Protein AF-A0A8T7LUJ8-F1 (afdb_monomer)

Sequence (653 aa):
MNQTYNPLNPLIIQSDKSVLLEVNNPQYEDARNELSRFAELEKSPEYIHTYRITPLSLWNAAAAGMGADLIVEALARYSKFPLPGNIIVDIKDYISRYGRIKLEVDNGRMVLRSTDKLLITEVERSKSVSEYVWKRLDEHTIEIDPARRGFVKQALVAFGYPAEDLAGYVDGERLDVALRNITLSGKTFGLRDYQMDAAGSFYAGGSSSGGSGVIVLPCGAGKTVVGMGVMDLVQAQTLILTTNTIAVRQWITEILDKTTLTADQVGEYTGDKKEIKPVTVTTYQMITYRPMTVNRETGEVGAFPHLQLFTAYDWGLIIYDEVHLLPAPVFRITAEIQARRRLGLTATLVREDNHETDVFSLIGPKKYDMPWKELEENGWIATAECYEIRTDLPQEERMEYVLEEDNRVKYRISAISSRKYALVNAILRKHTEDHVLVIGQYLEQLGRIAAMIGAPLITGKTPNVERAKLYSQFKSGEIKVLVVSRVANFAIDLPDANVAIQVSGLFGSRQEEAQRLGRILRPKSNGLPAYFYSIVTRDTRDQDFAANRQLFLTEQGYRYTIIDSKEFLEQILGVYGEEFTVKDLETHLLPPPPVEPAYLEALHHPPTPDLDEDSPTEEESEFQELETRVEQQAKSNGQKKEERKRNHLRIIK

Foldseek 3Di:
DAPDFDPLFFWAQDPQQKIKGFCPRPCRVVLCVLCVQAWAFPFDFDTITIIGGDLQSLLSSVLVVHALVNNVVSCSVRHRHDHDPNVSVVSNVSSVLEAQWAFAQDPNFTKTFGPDLVVVVCQCPDPQRVVQFPAAPDSGMTTGDQLCQLSNQLSCVVVSRGYNYHHAFDLFAFAAKDWDCAWPVGHGDDDDPQLLQQLCLQCVVVDSSHQFAEAADAQLLPLLVSVSSNCNSSRFQEEEEDADQLVQVVSQVCRNGTMPDDPQQEEEPEPVGRDDHSHYYYYLCLQVDFDPDQPPVPRDGDDRLVLVLQLLHGTQEYEYEQLLPDDLVSLSSCLSSGGHRAYYYHNDLDHPVRVSSSSCSRRHYHRYHDAPVVCVVVVSAFAEAEEEAEEAAPPVLVVVLVPDDDQVVNLVSFLLGPLLLLVVQLVCLVAVPWQEEEEEADPVSLVVSCVQQVAEEDDPPQDPVNVVVNLVCSLVVVDSYYYYHPVLLPNLCRHEGLEYEYSYDDPDDLVSVVSSVRSRHDADPVRHGRYYYYYAHPPTPRVVVVVVNVVSCSSSHHHYYYDYNQRSSCVSCVVPVDDDDVVCSVVSNDRHDDDDPPSVVVPPDDDDDDDDDDDDDPVVVVVVVVSVVSVVVSVVVVVVVVVVVVVVVVVVD

Mean predicted aligned error: 14.6 Å

Organism: NCBI:txid3003348

Nearest PDB structures (foldseek):
  8ebw-assembly1_A  TM=8.408E-01  e=7.135E-46  Homo sapiens
  8byq-assembly1_0  TM=7.988E-01  e=1.572E-45  Homo sapiens
  8ebt-assembly1_A  TM=8.532E-01  e=4.083E-40  Homo sapiens
  7enc-assembly1_6  TM=8.449E-01  e=7.516E-41  Homo sapiens
  5oqm-assembly1_7  TM=8.078E-01  e=8.303E-26  Saccharomyces cerevisiae S288C

Solvent-accessible surface area (backbone atoms only — not comparable to full-atom values): 35357 Å² total; per-residue (Å²): 130,88,60,65,74,34,88,79,34,34,27,45,65,46,86,87,37,40,33,40,35,34,55,88,32,95,50,25,67,65,50,47,60,59,43,62,53,39,29,43,81,77,37,41,33,90,54,49,31,34,30,34,56,44,70,64,34,34,41,43,19,39,76,72,72,46,52,47,66,58,53,51,48,52,51,60,69,32,26,23,51,59,75,45,68,65,54,58,52,48,46,44,54,50,37,66,32,45,62,48,31,32,31,33,64,58,95,89,38,38,30,45,36,26,92,46,43,65,58,44,54,51,46,57,67,30,81,74,38,34,84,47,47,75,46,78,78,54,72,36,33,34,34,37,47,69,67,44,50,36,58,48,38,39,31,25,47,76,72,64,42,35,54,35,70,67,56,55,64,50,68,43,42,76,34,94,46,42,74,37,63,50,26,75,88,72,43,83,43,76,79,52,72,71,41,47,50,42,26,45,49,36,37,44,90,75,38,69,85,23,38,43,16,25,39,36,40,38,60,74,69,42,60,70,58,29,53,50,49,35,42,42,73,65,32,28,16,31,40,36,36,22,83,38,75,56,53,29,54,50,53,52,50,51,45,50,34,38,28,71,50,50,78,85,40,48,21,50,34,54,97,92,38,85,38,87,35,57,32,24,28,26,28,53,64,57,45,68,40,57,65,89,60,56,41,88,86,76,72,45,70,49,68,42,64,51,41,56,56,60,51,73,52,57,47,16,33,36,37,34,47,52,47,57,74,59,52,72,70,57,53,59,58,59,42,52,45,67,70,39,25,22,42,30,34,21,61,49,72,77,38,100,82,71,60,44,66,58,51,38,42,60,36,25,41,82,54,34,77,52,63,58,64,62,37,36,76,70,66,68,42,59,54,53,45,37,37,38,38,36,36,74,63,54,73,70,62,42,51,57,40,65,74,48,81,54,67,69,57,32,27,48,52,43,41,62,38,72,67,53,58,37,52,53,52,53,52,46,68,77,41,74,92,41,36,36,38,38,35,29,62,52,66,68,57,49,51,52,50,20,63,59,54,70,35,56,73,48,45,84,82,52,51,69,70,59,51,54,49,53,42,49,35,39,59,73,55,78,37,44,48,44,31,36,31,66,51,60,77,66,46,85,78,51,50,76,15,34,31,39,37,36,48,28,77,79,89,88,55,66,65,61,55,54,45,46,47,44,56,31,44,33,45,45,100,86,72,46,66,11,40,38,37,37,51,32,26,49,99,37,60,36,36,62,54,48,53,55,41,49,52,51,43,36,35,63,47,46,52,75,43,80,42,48,44,67,60,54,47,50,61,52,44,70,72,66,79,57,100,69,50,77,64,41,50,72,66,65,67,66,81,50,69,92,62,72,76,81,63,70,73,71,72,81,68,83,86,84,83,88,84,88,83,90,79,90,71,80,63,71,66,58,51,58,58,50,52,55,55,51,53,53,51,52,52,51,53,51,50,54,52,52,50,50,53,50,53,51,57,59,73,76,104

InterPro domains:
  IPR001650 Helicase, C-terminal domain-like [PS51194] (408-574)
  IPR001650 Helicase, C-terminal domain-like [SM00490] (437-524)
  IPR006935 Helicase/UvrB, N-terminal [PF04851] (190-350)
  IPR014001 Helicase superfamily 1/2, ATP-binding domain [PS51192] (204-367)
  IPR014001 Helicase superfamily 1/2, ATP-binding domain [SM00487] (187-376)
  IPR027417 P-loop containing nucleoside triphosphate hydrolase [G3DSA:3.40.50.300] (181-375)
  IPR027417 P-loop containing nucleoside triphosphate hydrolase [G3DSA:3.40.50.300] (376-588)
  IPR027417 P-loop containing nucleoside triphosphate hydrolase [SSF52540] (140-366)
  IPR027417 P-loop containing nucleoside triphosphate hydrolase [SSF52540] (314-538)
  IPR032438 ERCC3/RAD25/XPB helicase, C-terminal domain [PF16203] (375-571)
  IPR032438 ERCC3/RAD25/XPB helicase, C-terminal domain [cd18789] (386-536)
  IPR032830 Helicase XPB/Ssl2, N-terminal domain [PF13625] (11-137)
  IPR050615 ATP-dependent DNA Helicase [PTHR11274] (9-642)

Structure (mmCIF, N/CA/C/O backbone):
data_AF-A0A8T7LUJ8-F1
#
_entry.id   AF-A0A8T7LUJ8-F1
#
loop_
_atom_site.group_PDB
_atom_site.id
_atom_site.type_symbol
_atom_site.label_atom_id
_atom_site.label_alt_id
_atom_site.label_comp_id
_atom_site.label_asym_id
_atom_site.label_entity_id
_atom_site.label_seq_id
_atom_site.pdbx_PDB_ins_code
_atom_site.Cartn_x
_atom_site.Cartn_y
_atom_site.Cartn_z
_atom_site.occupancy
_atom_site.B_iso_or_equiv
_atom_site.auth_seq_id
_atom_site.auth_comp_id
_atom_site.auth_asym_id
_atom_site.auth_atom_id
_atom_site.pdbx_PDB_model_num
ATOM 1 N N . MET A 1 1 ? 1.905 22.920 -35.618 1.00 45.72 1 MET A N 1
ATOM 2 C CA . MET A 1 1 ? 0.552 23.482 -35.428 1.00 45.72 1 MET A CA 1
ATOM 3 C C . MET A 1 1 ? 0.485 23.976 -33.998 1.00 45.72 1 MET A C 1
ATOM 5 O O . MET A 1 1 ? 0.688 23.169 -33.104 1.00 45.72 1 MET A O 1
ATOM 9 N N . ASN A 1 2 ? 0.325 25.284 -33.786 1.00 48.41 2 ASN A N 1
ATOM 10 C CA . ASN A 1 2 ? 0.178 25.848 -32.443 1.00 48.41 2 ASN A CA 1
ATOM 11 C C . ASN A 1 2 ? -1.115 25.290 -31.843 1.00 48.41 2 ASN A C 1
ATOM 13 O O . ASN A 1 2 ? -2.191 25.728 -32.240 1.00 48.41 2 ASN A O 1
ATOM 17 N N . GLN A 1 3 ? -1.022 24.305 -30.945 1.00 58.09 3 GLN A N 1
ATOM 18 C CA . GLN A 1 3 ? -2.162 23.902 -30.125 1.00 58.09 3 GLN A CA 1
ATOM 19 C C . GLN A 1 3 ? -2.510 25.085 -29.223 1.00 58.09 3 GLN A C 1
ATOM 21 O O . GLN A 1 3 ? -1.876 25.331 -28.203 1.00 58.09 3 GLN A O 1
ATOM 26 N N . THR A 1 4 ? -3.471 25.882 -29.671 1.00 75.50 4 THR A N 1
ATOM 27 C CA . THR A 1 4 ? -4.149 26.894 -28.871 1.00 75.50 4 THR A CA 1
ATOM 28 C C . THR A 1 4 ? -4.851 26.227 -27.694 1.00 75.50 4 THR A C 1
ATOM 30 O O . THR A 1 4 ? -5.312 25.094 -27.815 1.00 75.50 4 THR A O 1
ATOM 33 N N . TYR A 1 5 ? -4.929 26.947 -26.575 1.00 89.69 5 TYR A N 1
ATOM 34 C CA . TYR A 1 5 ? -5.674 26.562 -25.376 1.00 89.69 5 TYR A CA 1
ATOM 35 C C . TYR A 1 5 ? -6.999 25.849 -25.706 1.00 89.69 5 TYR A C 1
ATOM 37 O O . TYR A 1 5 ? -7.810 26.391 -26.461 1.00 89.69 5 TYR A O 1
ATOM 45 N N . ASN A 1 6 ? -7.215 24.658 -25.137 1.00 92.38 6 ASN A N 1
ATOM 46 C CA . ASN A 1 6 ? -8.442 23.879 -25.303 1.00 92.38 6 ASN A CA 1
ATOM 47 C C . ASN A 1 6 ? -9.124 23.657 -23.940 1.00 92.38 6 ASN A C 1
ATOM 49 O O . ASN A 1 6 ? -8.714 22.768 -23.197 1.00 92.38 6 ASN A O 1
ATOM 53 N N . PRO A 1 7 ? -10.183 24.412 -23.603 1.00 91.88 7 PRO A N 1
ATOM 54 C CA . PRO A 1 7 ? -10.843 24.307 -22.303 1.00 91.88 7 PRO A CA 1
ATOM 55 C C . PRO A 1 7 ? -11.551 22.966 -22.064 1.00 91.88 7 PRO A C 1
ATOM 57 O O . PRO A 1 7 ? -11.829 22.656 -20.909 1.00 91.88 7 PRO A O 1
ATOM 60 N N . LEU A 1 8 ? -11.848 22.193 -23.118 1.00 94.00 8 LEU A N 1
ATOM 61 C CA . LEU A 1 8 ? -12.505 20.885 -23.002 1.00 94.00 8 LEU A CA 1
ATOM 62 C C . LEU A 1 8 ? -11.553 19.795 -22.505 1.00 94.00 8 LEU A C 1
ATOM 64 O O . LEU A 1 8 ? -12.001 18.807 -21.938 1.00 94.00 8 LEU A O 1
ATOM 68 N N . ASN A 1 9 ? -10.252 19.995 -22.687 1.00 96.12 9 ASN A N 1
ATOM 69 C CA . ASN A 1 9 ? -9.235 19.025 -22.328 1.00 96.12 9 ASN A CA 1
ATOM 70 C C . ASN A 1 9 ? -8.951 19.035 -20.812 1.00 96.12 9 ASN A C 1
ATOM 72 O O . ASN A 1 9 ? -8.925 20.113 -20.213 1.00 96.12 9 ASN A O 1
ATOM 76 N N . PRO A 1 10 ? -8.702 17.870 -20.186 1.00 97.06 10 PRO A N 1
ATOM 77 C CA . PRO A 1 10 ? -8.631 17.762 -18.729 1.00 97.06 10 PRO A CA 1
ATOM 78 C C . PRO A 1 10 ? -7.233 17.972 -18.125 1.00 97.06 10 PRO A C 1
ATOM 80 O O . PRO A 1 10 ? -7.135 18.095 -16.905 1.00 97.06 10 PRO A O 1
ATOM 83 N N . LEU A 1 11 ? -6.154 17.977 -18.924 1.00 97.44 11 LEU A N 1
ATOM 84 C CA . LEU A 1 11 ? -4.779 17.990 -18.404 1.00 97.44 11 LEU A CA 1
ATOM 85 C C . LEU A 1 11 ? -4.116 19.363 -18.429 1.00 97.44 11 LEU A C 1
ATOM 87 O O . LEU A 1 11 ? -4.206 20.100 -19.407 1.00 97.44 11 LEU A O 1
ATOM 91 N N . ILE A 1 12 ? -3.324 19.661 -17.405 1.00 97.31 12 ILE A N 1
ATOM 92 C CA . ILE A 1 12 ? -2.382 20.782 -17.387 1.00 97.31 12 ILE A CA 1
ATOM 93 C C . ILE A 1 12 ? -0.989 20.212 -17.123 1.00 97.31 12 ILE A C 1
ATOM 95 O O . ILE A 1 12 ? -0.706 19.751 -16.020 1.00 97.31 12 ILE A O 1
ATOM 99 N N . ILE A 1 13 ? -0.121 20.235 -18.138 1.00 96.81 13 ILE A N 1
ATOM 100 C CA . ILE A 1 13 ? 1.258 19.744 -18.040 1.00 96.81 13 ILE A CA 1
ATOM 101 C C . ILE A 1 13 ? 2.176 20.910 -17.684 1.00 96.81 13 ILE A C 1
ATOM 103 O O . ILE A 1 13 ? 2.239 21.906 -18.408 1.00 96.81 13 ILE A O 1
ATOM 107 N N . GLN A 1 14 ? 2.912 20.774 -16.585 1.00 96.00 14 GLN A N 1
ATOM 108 C CA . GLN A 1 14 ? 3.828 21.793 -16.086 1.00 96.00 14 GLN A CA 1
ATOM 109 C C . GLN A 1 14 ? 5.282 21.476 -16.468 1.00 96.00 14 GLN A C 1
ATOM 111 O O . GLN A 1 14 ? 5.674 20.325 -16.665 1.00 96.00 14 GLN A O 1
ATOM 116 N N . SER A 1 15 ? 6.116 22.516 -16.566 1.00 94.06 15 SER A N 1
ATOM 117 C CA . SER A 1 15 ? 7.525 22.382 -16.971 1.00 94.06 15 SER A CA 1
ATOM 118 C C . SER A 1 15 ? 8.388 21.596 -15.975 1.00 94.06 15 SER A C 1
ATOM 120 O O . SER A 1 15 ? 9.488 21.184 -16.332 1.00 94.06 15 SER A O 1
ATOM 122 N N . ASP A 1 16 ? 7.908 21.384 -14.748 1.00 92.88 16 ASP A N 1
ATOM 123 C CA . ASP A 1 16 ? 8.557 20.609 -13.683 1.00 92.88 16 ASP A CA 1
ATOM 124 C C . ASP A 1 16 ? 8.135 19.121 -13.670 1.00 92.88 16 ASP A C 1
ATOM 126 O O . ASP A 1 16 ? 8.397 18.411 -12.696 1.00 92.88 16 ASP A O 1
ATOM 130 N N . LYS A 1 17 ? 7.483 18.646 -14.744 1.00 94.50 17 LYS A N 1
ATOM 131 C CA . LYS A 1 17 ? 6.986 17.268 -14.932 1.00 94.50 17 LYS A CA 1
ATOM 132 C C . LYS A 1 17 ? 5.761 16.901 -14.093 1.00 94.50 17 LYS A C 1
ATOM 134 O O . LYS A 1 17 ? 5.349 15.740 -14.132 1.00 94.50 17 LYS A O 1
ATOM 139 N N . SER A 1 18 ? 5.171 17.847 -13.362 1.00 95.56 18 SER A N 1
ATOM 140 C CA . SER A 1 18 ? 3.854 17.632 -12.761 1.00 95.56 18 SER A CA 1
ATOM 141 C C . SER A 1 18 ? 2.746 17.756 -13.812 1.00 95.56 18 SER A C 1
ATOM 143 O O . SER A 1 18 ? 2.842 18.527 -14.773 1.00 95.56 18 SER A O 1
ATOM 145 N N . VAL A 1 19 ? 1.700 16.953 -13.649 1.00 96.94 19 VAL A N 1
ATOM 146 C CA . VAL A 1 19 ? 0.518 16.934 -14.510 1.00 96.94 19 VAL A CA 1
ATOM 147 C C . VAL A 1 19 ? -0.716 17.013 -13.624 1.00 96.94 19 VAL A C 1
ATOM 149 O O . VAL A 1 19 ? -0.918 16.163 -12.762 1.00 96.94 19 VAL A O 1
ATOM 152 N N . LEU A 1 20 ? -1.545 18.030 -13.835 1.00 96.69 20 LEU A N 1
ATOM 153 C CA . LEU A 1 20 ? -2.817 18.189 -13.136 1.00 96.69 20 LEU A CA 1
ATOM 154 C C . LEU A 1 20 ? -3.940 17.650 -14.019 1.00 96.69 20 LEU A C 1
ATOM 156 O O . LEU A 1 20 ? -4.011 18.008 -15.193 1.00 96.69 20 LEU A O 1
ATOM 160 N N . LEU A 1 21 ? -4.805 16.811 -13.459 1.00 95.56 21 LEU A N 1
ATOM 161 C CA . LEU A 1 21 ? -5.938 16.185 -14.133 1.00 95.56 21 LEU A CA 1
ATOM 162 C C . LEU A 1 21 ? -7.246 16.617 -13.458 1.00 95.56 21 LEU A C 1
ATOM 164 O O . LEU A 1 21 ? -7.464 16.323 -12.285 1.00 95.56 21 LEU A O 1
ATOM 168 N N . GLU A 1 22 ? -8.122 17.292 -14.200 1.00 95.00 22 GLU A N 1
ATOM 169 C CA . GLU A 1 22 ? -9.439 17.733 -13.721 1.00 95.00 22 GLU A CA 1
ATOM 170 C C . GLU A 1 22 ? -10.425 16.556 -13.617 1.00 95.00 22 GLU A C 1
ATOM 172 O O . GLU A 1 22 ? -10.767 15.940 -14.626 1.00 95.00 22 GLU A O 1
ATOM 177 N N . VAL A 1 23 ? -10.922 16.272 -12.407 1.00 86.38 23 VAL A N 1
ATOM 178 C CA . VAL A 1 23 ? -11.763 15.092 -12.116 1.00 86.38 23 VAL A CA 1
ATOM 179 C C . VAL A 1 23 ? -13.158 15.190 -12.731 1.00 86.38 23 VAL A C 1
ATOM 181 O O . VAL A 1 23 ? -13.679 14.223 -13.268 1.00 86.38 23 VAL A O 1
ATOM 184 N N . ASN A 1 24 ? -13.761 16.378 -12.709 1.00 87.44 24 ASN A N 1
ATOM 185 C CA . ASN A 1 24 ? -15.127 16.582 -13.206 1.00 87.44 24 ASN A CA 1
ATOM 186 C C . ASN A 1 24 ? -15.199 16.794 -14.730 1.00 87.44 24 ASN A C 1
ATOM 188 O O . ASN A 1 24 ? -16.237 17.202 -15.253 1.00 87.44 24 ASN A O 1
ATOM 192 N N . ASN A 1 25 ? -14.096 16.591 -15.450 1.00 94.00 25 ASN A N 1
ATOM 193 C CA . ASN A 1 25 ? -14.054 16.768 -16.894 1.00 94.00 25 ASN A CA 1
ATOM 194 C C . ASN A 1 25 ? -14.613 15.516 -17.610 1.00 94.00 25 ASN A C 1
ATOM 196 O O . ASN A 1 25 ? -14.258 14.405 -17.228 1.00 94.00 25 ASN A O 1
ATOM 200 N N . PRO A 1 26 ? -15.422 15.649 -18.682 1.00 92.69 26 PRO A N 1
ATOM 201 C CA . PRO A 1 26 ? -15.967 14.498 -19.412 1.00 92.69 26 PRO A CA 1
ATOM 202 C C . PRO A 1 26 ? -14.927 13.512 -19.966 1.00 92.69 26 PRO A C 1
ATOM 204 O O . PRO A 1 26 ? -15.257 12.356 -20.199 1.00 92.69 26 PRO A O 1
ATOM 207 N N . GLN A 1 27 ? -13.688 13.957 -20.197 1.00 92.62 27 GLN A N 1
ATOM 208 C CA . GLN A 1 27 ? -12.582 13.127 -20.688 1.00 92.62 27 GLN A CA 1
ATOM 209 C C . GLN A 1 27 ? -11.659 12.630 -19.563 1.00 92.62 27 GLN A C 1
ATOM 211 O O . GLN A 1 27 ? -10.556 12.161 -19.846 1.00 92.62 27 GLN A O 1
ATOM 216 N N . TYR A 1 28 ? -12.071 12.772 -18.297 1.00 89.12 28 TYR A N 1
ATOM 217 C CA . TYR A 1 28 ? -11.277 12.399 -17.127 1.00 89.12 28 TYR A CA 1
ATOM 218 C C . TYR A 1 28 ? -10.784 10.952 -17.195 1.00 89.12 28 TYR A C 1
ATOM 220 O O . TYR A 1 28 ? -9.576 10.734 -17.121 1.00 89.12 28 TYR A O 1
ATOM 228 N N . GLU A 1 29 ? -11.688 9.986 -17.386 1.00 80.62 29 GLU A N 1
ATOM 229 C CA . GLU A 1 29 ? -11.326 8.563 -17.359 1.00 80.62 29 GLU A CA 1
ATOM 230 C C . GLU A 1 29 ? -10.361 8.192 -18.484 1.00 80.62 29 GLU A C 1
ATOM 232 O O . GLU A 1 29 ? -9.349 7.533 -18.250 1.00 80.62 29 GLU A O 1
ATOM 237 N N . ASP A 1 30 ? -10.604 8.685 -19.699 1.00 86.31 30 ASP A N 1
ATOM 238 C CA . ASP A 1 30 ? -9.720 8.428 -20.836 1.00 86.31 30 ASP A CA 1
ATOM 239 C C . ASP A 1 30 ? -8.315 9.007 -20.602 1.00 86.31 30 ASP A C 1
ATOM 241 O O . ASP A 1 30 ? -7.305 8.330 -20.811 1.00 86.31 30 ASP A O 1
ATOM 245 N N . ALA A 1 31 ? -8.236 10.259 -20.134 1.00 91.69 31 ALA A N 1
ATOM 246 C CA . ALA A 1 31 ? -6.966 10.920 -19.851 1.00 91.69 31 ALA A CA 1
ATOM 247 C C . ALA A 1 31 ? -6.220 10.249 -18.690 1.00 91.69 31 ALA A C 1
ATOM 249 O O . ALA A 1 31 ? -4.998 10.092 -18.741 1.00 91.69 31 ALA A O 1
ATOM 250 N N . ARG A 1 32 ? -6.951 9.828 -17.653 1.00 85.19 32 ARG A N 1
ATOM 251 C CA . ARG A 1 32 ? -6.423 9.082 -16.513 1.00 85.19 32 ARG A CA 1
ATOM 252 C C . ARG A 1 32 ? -5.828 7.748 -16.949 1.00 85.19 32 ARG A C 1
ATOM 254 O O . ARG A 1 32 ? -4.697 7.439 -16.571 1.00 85.19 32 ARG A O 1
ATOM 261 N N . ASN A 1 33 ? -6.575 6.978 -17.737 1.00 78.94 33 ASN A N 1
ATOM 262 C CA . ASN A 1 33 ? -6.154 5.668 -18.218 1.00 78.94 33 ASN A CA 1
ATOM 263 C C . ASN A 1 33 ? -4.858 5.772 -19.020 1.00 78.94 33 ASN A C 1
ATOM 265 O O . ASN A 1 33 ? -3.939 4.990 -18.788 1.00 78.94 33 ASN A O 1
ATOM 269 N N . GLU A 1 34 ? -4.724 6.786 -19.878 1.00 87.31 34 GLU A N 1
ATOM 270 C CA . GLU A 1 34 ? -3.471 7.031 -20.595 1.00 87.31 34 GLU A CA 1
ATOM 271 C C . GLU A 1 34 ? -2.335 7.455 -19.652 1.00 87.31 34 GLU A C 1
ATOM 273 O O . GLU A 1 34 ? -1.261 6.854 -19.698 1.00 87.31 34 GLU A O 1
ATOM 278 N N . LEU A 1 35 ? -2.563 8.421 -18.751 1.00 88.19 35 LEU A N 1
ATOM 279 C CA . LEU A 1 35 ? -1.541 8.883 -17.799 1.00 88.19 35 LEU A CA 1
ATOM 280 C C . LEU A 1 35 ? -1.007 7.759 -16.911 1.00 88.19 35 LEU A C 1
ATOM 282 O O . LEU A 1 35 ? 0.200 7.677 -16.691 1.00 88.19 35 LEU A O 1
ATOM 286 N N . SER A 1 36 ? -1.880 6.874 -16.428 1.00 78.56 36 SER A N 1
ATOM 287 C CA . SER A 1 36 ? -1.513 5.785 -15.513 1.00 78.56 36 SER A CA 1
ATOM 288 C C . SER A 1 36 ? -0.426 4.852 -16.069 1.00 78.56 36 SER A C 1
ATOM 290 O O . SER A 1 36 ? 0.279 4.197 -15.297 1.00 78.56 36 SER A O 1
ATOM 292 N N . ARG A 1 37 ? -0.263 4.824 -17.401 1.00 81.62 37 ARG A N 1
ATOM 293 C CA . ARG A 1 37 ? 0.696 3.983 -18.127 1.00 81.62 37 ARG A CA 1
ATOM 294 C C . ARG A 1 37 ? 2.119 4.542 -18.117 1.00 81.62 37 ARG A C 1
ATOM 296 O O . ARG A 1 37 ? 3.053 3.770 -18.313 1.00 81.62 37 ARG A O 1
ATOM 303 N N . PHE A 1 38 ? 2.291 5.852 -17.927 1.00 87.75 38 PHE A N 1
ATOM 304 C CA . PHE A 1 38 ? 3.594 6.526 -18.044 1.00 87.75 38 PHE A CA 1
ATOM 305 C C . PHE A 1 38 ? 3.835 7.643 -17.015 1.00 87.75 38 PHE A C 1
ATOM 307 O O . PHE A 1 38 ? 4.838 8.347 -17.110 1.00 87.75 38 PHE A O 1
ATOM 314 N N . ALA A 1 39 ? 2.941 7.813 -16.041 1.00 86.12 39 ALA A N 1
ATOM 315 C CA . ALA A 1 39 ? 3.062 8.763 -14.943 1.00 86.12 39 ALA A CA 1
ATOM 316 C C . ALA A 1 39 ? 2.609 8.137 -13.611 1.00 86.12 39 ALA A C 1
ATOM 318 O O . ALA A 1 39 ? 1.797 7.208 -13.560 1.00 86.12 39 ALA A O 1
ATOM 319 N N . GLU A 1 40 ? 3.140 8.658 -12.511 1.00 76.88 40 GLU A N 1
ATOM 320 C CA . GLU A 1 40 ? 2.840 8.218 -11.147 1.00 76.88 40 GLU A CA 1
ATOM 321 C C . GLU A 1 40 ? 1.835 9.171 -10.499 1.00 76.88 40 GLU A C 1
ATOM 323 O O . GLU A 1 40 ? 1.973 10.384 -10.625 1.00 76.88 40 GLU A O 1
ATOM 328 N N . LEU A 1 41 ? 0.809 8.635 -9.833 1.00 75.56 41 LEU A N 1
ATOM 329 C CA . LEU A 1 41 ? -0.155 9.437 -9.082 1.00 75.56 41 LEU A CA 1
ATOM 330 C C . LEU A 1 41 ? 0.513 9.922 -7.787 1.00 75.56 41 LEU A C 1
ATOM 332 O O . LEU A 1 41 ? 0.868 9.105 -6.942 1.00 75.56 41 LEU A O 1
ATOM 336 N N . GLU A 1 42 ? 0.671 11.237 -7.630 1.00 74.19 42 GLU A N 1
ATOM 337 C CA . GLU A 1 42 ? 1.177 11.851 -6.395 1.00 74.19 42 GLU A CA 1
ATOM 338 C C . GLU A 1 42 ? 0.037 12.133 -5.408 1.00 74.19 42 GLU A C 1
ATOM 340 O O . GLU A 1 42 ? 0.184 11.889 -4.213 1.00 74.19 42 GLU A O 1
ATOM 345 N N . LYS A 1 43 ? -1.089 12.681 -5.894 1.00 70.12 43 LYS A N 1
ATOM 346 C CA . LYS A 1 43 ? -2.229 13.114 -5.062 1.00 70.12 43 LYS A CA 1
ATOM 347 C C . LYS A 1 43 ? -3.555 12.938 -5.796 1.00 70.12 43 LYS A C 1
ATOM 349 O O . LYS A 1 43 ? -3.631 13.241 -6.985 1.00 70.12 43 LYS A O 1
ATOM 354 N N . SER A 1 44 ? -4.617 12.557 -5.088 1.00 73.88 44 SER A N 1
ATOM 355 C CA . SER A 1 44 ? -5.975 12.431 -5.641 1.00 73.88 44 SER A CA 1
ATOM 356 C C . SER A 1 44 ? -7.054 13.096 -4.763 1.00 73.88 44 SER A C 1
ATOM 358 O O . SER A 1 44 ? -7.947 12.405 -4.270 1.00 73.88 44 SER A O 1
ATOM 360 N N . PRO A 1 45 ? -6.984 14.423 -4.528 1.00 68.56 45 PRO A N 1
ATOM 361 C CA . PRO A 1 45 ? -8.044 15.174 -3.850 1.00 68.56 45 PRO A CA 1
ATOM 362 C C . PRO A 1 45 ? -9.285 15.339 -4.747 1.00 68.56 45 PRO A C 1
ATOM 364 O O . PRO A 1 45 ? -9.271 14.967 -5.920 1.00 68.56 45 PRO A O 1
ATOM 367 N N . GLU A 1 46 ? -10.365 15.935 -4.228 1.00 65.88 46 GLU A N 1
ATOM 368 C CA . GLU A 1 46 ? -11.708 15.778 -4.811 1.00 65.88 46 GLU A CA 1
ATOM 369 C C . GLU A 1 46 ? -11.858 16.272 -6.261 1.00 65.88 46 GLU A C 1
ATOM 371 O O . GLU A 1 46 ? -12.676 15.726 -7.008 1.00 65.88 46 GLU A O 1
ATOM 376 N N . TYR A 1 47 ? -11.090 17.297 -6.654 1.00 81.25 47 TYR A N 1
ATOM 377 C CA . TYR A 1 47 ? -11.284 18.026 -7.916 1.00 81.25 47 TYR A CA 1
ATOM 378 C C . TYR A 1 47 ? -10.131 17.918 -8.913 1.00 81.25 47 TYR A C 1
ATOM 380 O O . TYR A 1 47 ? -10.362 18.025 -10.120 1.00 81.25 47 TYR A O 1
ATOM 388 N N . ILE A 1 48 ? -8.894 17.759 -8.437 1.00 87.94 48 ILE A N 1
ATOM 389 C CA . ILE A 1 48 ? -7.695 17.758 -9.282 1.00 87.94 48 ILE A CA 1
ATOM 390 C C . ILE A 1 48 ? -6.761 16.660 -8.809 1.00 87.94 48 ILE A C 1
ATOM 392 O O . ILE A 1 48 ? -6.230 16.743 -7.710 1.00 87.94 48 ILE A O 1
ATOM 396 N N . HIS A 1 49 ? -6.500 15.675 -9.657 1.00 86.19 49 HIS A N 1
ATOM 397 C CA . HIS A 1 49 ? -5.470 14.679 -9.389 1.00 86.19 49 HIS A CA 1
ATOM 398 C C . HIS A 1 49 ? -4.115 15.193 -9.885 1.00 86.19 49 HIS A C 1
ATOM 400 O O . HIS A 1 49 ? -4.020 15.738 -10.985 1.00 86.19 49 HIS A O 1
ATOM 406 N N . THR A 1 50 ? -3.064 15.009 -9.093 1.00 87.62 50 THR A N 1
ATOM 407 C CA . THR A 1 50 ? -1.691 15.378 -9.451 1.00 87.62 50 THR A CA 1
ATOM 408 C C . THR A 1 50 ? -0.904 14.122 -9.784 1.00 87.62 50 THR A C 1
ATOM 410 O O . THR A 1 50 ? -0.790 13.222 -8.955 1.00 87.62 50 THR A O 1
ATOM 413 N N . TYR A 1 51 ? -0.329 14.090 -10.979 1.00 90.44 51 TYR A N 1
ATOM 414 C CA . TYR A 1 51 ? 0.599 13.067 -11.438 1.00 90.44 51 TYR A CA 1
ATOM 415 C C . TYR A 1 51 ? 1.999 13.650 -11.631 1.00 90.44 51 TYR A C 1
ATOM 417 O O . TYR A 1 51 ? 2.161 14.852 -11.851 1.00 90.44 51 TYR A O 1
ATOM 425 N N . ARG A 1 52 ? 3.010 12.783 -11.630 1.00 91.12 52 ARG A N 1
ATOM 426 C CA . ARG A 1 52 ? 4.397 13.116 -11.955 1.00 91.12 52 ARG A CA 1
ATOM 427 C C . ARG A 1 52 ? 4.931 12.197 -13.037 1.00 91.12 52 ARG A C 1
ATOM 429 O O . ARG A 1 52 ? 4.813 10.977 -12.951 1.00 91.12 52 ARG A O 1
ATOM 436 N N . ILE A 1 53 ? 5.573 12.792 -14.037 1.00 93.50 53 ILE A N 1
ATOM 437 C CA . ILE A 1 53 ? 6.353 12.051 -15.028 1.00 93.50 53 ILE A CA 1
ATOM 438 C C . ILE A 1 53 ? 7.779 11.902 -14.494 1.00 93.50 53 ILE A C 1
ATOM 440 O O . ILE A 1 53 ? 8.528 12.876 -14.382 1.00 93.50 53 ILE A O 1
ATOM 444 N N . THR A 1 54 ? 8.166 10.673 -14.173 1.00 88.44 54 THR A N 1
ATOM 445 C CA . THR A 1 54 ? 9.506 10.317 -13.684 1.00 88.44 54 THR A CA 1
ATOM 446 C C . THR A 1 54 ? 10.274 9.517 -14.745 1.00 88.44 54 THR A C 1
ATOM 448 O O . THR A 1 54 ? 9.646 8.839 -15.564 1.00 88.44 54 THR A O 1
ATOM 451 N N . PRO A 1 55 ? 11.624 9.518 -14.747 1.00 88.69 55 PRO A N 1
ATOM 452 C CA . PRO A 1 55 ? 12.399 8.651 -15.642 1.00 88.69 55 PRO A CA 1
ATOM 453 C C . PRO A 1 55 ? 11.973 7.183 -15.537 1.00 88.69 55 PRO A C 1
ATOM 455 O O . PRO A 1 55 ? 11.847 6.493 -16.543 1.00 88.69 55 PRO A O 1
ATOM 458 N N . LEU A 1 56 ? 11.673 6.737 -14.316 1.00 80.31 56 LEU A N 1
ATOM 459 C CA . LEU A 1 56 ? 11.239 5.379 -14.035 1.00 80.31 56 LEU A CA 1
ATOM 460 C C . LEU A 1 56 ? 9.865 5.063 -14.635 1.00 80.31 56 LEU A C 1
ATOM 462 O O . LEU A 1 56 ? 9.730 4.049 -15.315 1.00 80.31 56 LEU A O 1
ATOM 466 N N . SER A 1 57 ? 8.872 5.937 -14.448 1.00 81.50 57 SER A N 1
ATOM 467 C CA . SER A 1 57 ? 7.543 5.777 -15.055 1.00 81.50 57 SER A CA 1
ATOM 468 C C . SER A 1 57 ? 7.607 5.697 -16.588 1.00 81.50 57 SER A C 1
ATOM 470 O O . SER A 1 57 ? 6.936 4.860 -17.191 1.00 81.50 57 SER A O 1
ATOM 472 N N . LEU A 1 58 ? 8.502 6.468 -17.218 1.00 90.88 58 LEU A N 1
ATOM 473 C CA . LEU A 1 58 ? 8.741 6.425 -18.661 1.00 90.88 58 LEU A CA 1
ATOM 474 C C . LEU A 1 58 ? 9.425 5.126 -19.098 1.00 90.88 58 LEU A C 1
ATOM 476 O O . LEU A 1 58 ? 9.007 4.505 -20.071 1.00 90.88 58 LEU A O 1
ATOM 480 N N . TRP A 1 59 ? 10.454 4.671 -18.384 1.00 86.19 59 TRP A N 1
ATOM 481 C CA . TRP A 1 59 ? 11.106 3.395 -18.687 1.00 86.19 59 TRP A CA 1
ATOM 482 C C . TRP A 1 59 ? 10.171 2.199 -18.499 1.00 86.19 59 TRP A C 1
ATOM 484 O O . TRP A 1 59 ? 10.235 1.248 -19.274 1.00 86.19 59 TRP A O 1
ATOM 494 N N . ASN A 1 60 ? 9.260 2.266 -17.528 1.00 76.56 60 ASN A N 1
ATOM 495 C CA . ASN A 1 60 ? 8.202 1.274 -17.351 1.00 76.56 60 ASN A CA 1
ATOM 496 C C . ASN A 1 60 ? 7.233 1.274 -18.542 1.00 76.56 60 ASN A C 1
ATOM 498 O O . ASN A 1 60 ? 6.884 0.205 -19.044 1.00 76.56 60 ASN A O 1
ATOM 502 N N . ALA A 1 61 ? 6.852 2.455 -19.035 1.00 83.06 61 ALA A N 1
ATOM 503 C CA . ALA A 1 61 ? 6.040 2.585 -20.240 1.00 83.06 61 ALA A CA 1
ATOM 504 C C . ALA A 1 61 ? 6.759 1.997 -21.469 1.00 83.06 61 ALA A C 1
ATOM 506 O O . ALA A 1 61 ? 6.164 1.222 -22.220 1.00 83.06 61 ALA A O 1
ATOM 507 N N . ALA A 1 62 ? 8.056 2.282 -21.634 1.00 86.56 62 ALA A N 1
ATOM 508 C CA . ALA A 1 62 ? 8.879 1.713 -22.703 1.00 86.56 62 ALA A CA 1
ATOM 509 C C . ALA A 1 62 ? 8.956 0.181 -22.624 1.00 86.56 62 ALA A C 1
ATOM 511 O O . ALA A 1 62 ? 8.781 -0.493 -23.637 1.00 86.56 62 ALA A O 1
ATOM 512 N N . ALA A 1 63 ? 9.134 -0.375 -21.420 1.00 77.69 63 ALA A N 1
ATOM 513 C CA . ALA A 1 63 ? 9.110 -1.819 -21.178 1.00 77.69 63 ALA A CA 1
ATOM 514 C C . ALA A 1 63 ? 7.755 -2.463 -21.525 1.00 77.69 63 ALA A C 1
ATOM 516 O O . ALA A 1 63 ? 7.698 -3.637 -21.883 1.00 77.69 63 ALA A O 1
ATOM 517 N N . ALA A 1 64 ? 6.664 -1.697 -21.439 1.00 75.12 64 ALA A N 1
ATOM 518 C CA . ALA A 1 64 ? 5.328 -2.099 -21.877 1.00 75.12 64 ALA A CA 1
ATOM 519 C C . ALA A 1 64 ? 5.070 -1.841 -23.379 1.00 75.12 64 ALA A C 1
ATOM 521 O O . ALA A 1 64 ? 3.935 -1.966 -23.838 1.00 75.12 64 ALA A O 1
ATOM 522 N N . GLY A 1 65 ? 6.100 -1.476 -24.151 1.00 82.44 65 GLY A N 1
ATOM 523 C CA . GLY A 1 65 ? 6.015 -1.239 -25.594 1.00 82.44 65 GLY A CA 1
ATOM 524 C C . GLY A 1 65 ? 5.528 0.158 -25.989 1.00 82.44 65 GLY A C 1
ATOM 525 O O . GLY A 1 65 ? 5.209 0.387 -27.155 1.00 82.44 65 GLY A O 1
ATOM 526 N N . MET A 1 66 ? 5.456 1.106 -25.052 1.00 87.12 66 MET A N 1
ATOM 527 C CA . MET A 1 66 ? 5.027 2.472 -25.338 1.00 87.12 66 MET A CA 1
ATOM 528 C C . MET A 1 66 ? 6.208 3.349 -25.776 1.00 87.12 66 MET A C 1
ATOM 530 O O . MET A 1 66 ? 7.118 3.639 -25.001 1.00 87.12 66 MET A O 1
ATOM 534 N N . GLY A 1 67 ? 6.182 3.798 -27.032 1.00 93.00 67 GLY A N 1
ATOM 535 C CA . GLY A 1 67 ? 7.178 4.722 -27.577 1.00 93.00 67 GLY A CA 1
ATOM 536 C C . GLY A 1 67 ? 6.975 6.174 -27.130 1.00 93.00 67 GLY A C 1
ATOM 537 O O . GLY A 1 67 ? 5.870 6.587 -26.783 1.00 93.00 67 GLY A O 1
ATOM 538 N N . ALA A 1 68 ? 8.042 6.976 -27.212 1.00 95.62 68 ALA A N 1
ATOM 539 C CA . ALA A 1 68 ? 8.020 8.385 -26.810 1.00 95.62 68 ALA A CA 1
ATOM 540 C C . ALA A 1 68 ? 6.979 9.213 -27.577 1.00 95.62 68 ALA A C 1
ATOM 542 O O . ALA A 1 68 ? 6.320 10.063 -26.985 1.00 95.62 68 ALA A O 1
ATOM 543 N N . ASP A 1 69 ? 6.810 8.962 -28.879 1.00 95.38 69 ASP A N 1
ATOM 544 C CA . ASP A 1 69 ? 5.845 9.709 -29.690 1.00 95.38 69 ASP A CA 1
ATOM 545 C C . ASP A 1 69 ? 4.399 9.414 -29.266 1.00 95.38 69 ASP A C 1
ATOM 547 O O . ASP A 1 69 ? 3.615 10.348 -29.157 1.00 95.38 69 ASP A O 1
ATOM 551 N N . LEU A 1 70 ? 4.073 8.168 -28.891 1.00 94.38 70 LEU A N 1
ATOM 552 C CA . LEU A 1 70 ? 2.749 7.823 -28.351 1.00 94.38 70 LEU A CA 1
ATOM 553 C C . LEU A 1 70 ? 2.463 8.552 -27.031 1.00 94.38 70 LEU A C 1
ATOM 555 O O . LEU A 1 70 ? 1.360 9.055 -26.838 1.00 94.38 70 LEU A O 1
ATOM 559 N N . ILE A 1 71 ? 3.459 8.649 -26.142 1.00 95.62 71 ILE A N 1
ATOM 560 C CA . ILE A 1 71 ? 3.338 9.391 -24.875 1.00 95.62 71 ILE A CA 1
ATOM 561 C C . ILE A 1 71 ? 3.083 10.874 -25.152 1.00 95.62 71 ILE A C 1
ATOM 563 O O . ILE A 1 71 ? 2.175 11.477 -24.583 1.00 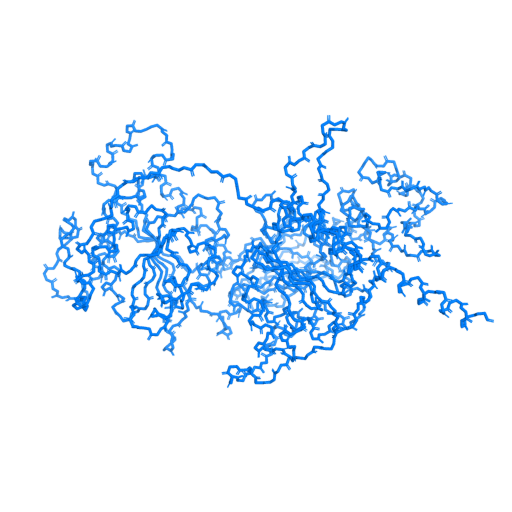95.62 71 ILE A O 1
ATOM 567 N N . VAL A 1 72 ? 3.880 11.472 -26.042 1.00 96.69 72 VAL A N 1
ATOM 568 C CA . VAL A 1 72 ? 3.756 12.891 -26.397 1.00 96.69 72 VAL A CA 1
ATOM 569 C C . VAL A 1 72 ? 2.414 13.170 -27.076 1.00 96.69 72 VAL A C 1
ATOM 571 O O . VAL A 1 72 ? 1.782 14.177 -26.766 1.00 96.69 72 VAL A O 1
ATOM 574 N N . GLU A 1 73 ? 1.944 12.282 -27.952 1.00 95.38 73 GLU A N 1
ATOM 575 C CA . GLU A 1 73 ? 0.627 12.375 -28.586 1.00 95.38 73 GLU A CA 1
ATOM 576 C C . GLU A 1 73 ? -0.512 12.263 -27.572 1.00 95.38 73 GLU A C 1
ATOM 578 O O . GLU A 1 73 ? -1.457 13.049 -27.643 1.00 95.38 73 GLU A O 1
ATOM 583 N N . ALA A 1 74 ? -0.426 11.338 -26.612 1.00 94.00 74 ALA A N 1
ATOM 584 C CA . ALA A 1 74 ? -1.414 11.203 -25.545 1.00 94.00 74 ALA A CA 1
ATOM 585 C C . ALA A 1 74 ? -1.480 12.478 -24.689 1.00 94.00 74 ALA A C 1
ATOM 587 O O . ALA A 1 74 ? -2.557 13.047 -24.505 1.00 94.00 74 ALA A O 1
ATOM 588 N N . LEU A 1 75 ? -0.328 12.994 -24.249 1.00 95.94 75 LEU A N 1
ATOM 589 C CA . LEU A 1 75 ? -0.256 14.257 -23.513 1.00 95.94 75 LEU A CA 1
ATOM 590 C C . LEU A 1 75 ? -0.831 15.418 -24.333 1.00 95.94 75 LEU A C 1
ATOM 592 O O . LEU A 1 75 ? -1.649 16.179 -23.826 1.00 95.94 75 LEU A O 1
ATOM 596 N N . ALA A 1 76 ? -0.462 15.539 -25.610 1.00 94.75 76 ALA A N 1
ATOM 597 C CA . ALA A 1 76 ? -0.949 16.607 -26.480 1.00 94.75 76 ALA A CA 1
ATOM 598 C C . ALA A 1 76 ? -2.458 16.503 -26.745 1.00 94.75 76 ALA A C 1
ATOM 600 O O . ALA A 1 76 ? -3.131 17.527 -26.873 1.00 94.75 76 ALA A O 1
ATOM 601 N N . ARG A 1 77 ? -3.006 15.285 -26.826 1.00 95.19 77 ARG A N 1
ATOM 602 C CA . ARG A 1 77 ? -4.437 15.041 -27.045 1.00 95.19 77 ARG A CA 1
ATOM 603 C C . ARG A 1 77 ? -5.279 15.593 -25.902 1.00 95.19 77 ARG A C 1
ATOM 605 O O . ARG A 1 77 ? -6.274 16.257 -26.177 1.00 95.19 77 ARG A O 1
ATOM 612 N N . TYR A 1 78 ? -4.869 15.349 -24.658 1.00 96.31 78 TYR A N 1
ATOM 613 C CA . TYR A 1 78 ? -5.635 15.713 -23.461 1.00 96.31 78 TYR A CA 1
ATOM 614 C C . TYR A 1 78 ? -5.145 16.991 -22.769 1.00 96.31 78 TYR A C 1
ATOM 616 O O . TYR A 1 78 ? -5.713 17.378 -21.750 1.00 96.31 78 TYR A O 1
ATOM 624 N N . SER A 1 79 ? -4.120 17.670 -23.293 1.00 96.19 79 SER A N 1
ATOM 625 C CA . SER A 1 79 ? -3.616 18.912 -22.699 1.00 96.19 79 SER A CA 1
ATOM 626 C C . SER A 1 79 ? -4.505 20.114 -23.001 1.00 96.19 79 SER A C 1
ATOM 628 O O . SER A 1 79 ? -4.858 20.388 -24.149 1.00 96.19 79 SER A O 1
ATOM 630 N N . LYS A 1 80 ? -4.824 20.875 -21.956 1.00 96.31 80 LYS A N 1
ATOM 631 C CA . LYS A 1 80 ? -5.521 22.162 -21.999 1.00 96.31 80 LYS A CA 1
ATOM 632 C C . LYS A 1 80 ? -4.625 23.276 -22.538 1.00 96.31 80 LYS A C 1
ATOM 634 O O . LYS A 1 80 ? -5.120 24.197 -23.181 1.00 96.31 80 LYS A O 1
ATOM 639 N N . PHE A 1 81 ? -3.314 23.185 -22.320 1.00 95.31 81 PHE A N 1
ATOM 640 C CA . PHE A 1 81 ? -2.309 24.162 -22.760 1.00 95.31 81 PHE A CA 1
ATOM 641 C C . PHE A 1 81 ? -1.270 23.518 -23.696 1.00 95.31 81 PHE A C 1
ATOM 643 O O . PHE A 1 81 ? -1.145 22.295 -23.714 1.00 95.31 81 PHE A O 1
ATOM 650 N N . PRO A 1 82 ? -0.493 24.291 -24.474 1.00 93.69 82 PRO A N 1
ATOM 651 C CA . PRO A 1 82 ? 0.630 23.727 -25.219 1.00 93.69 82 PRO A CA 1
ATOM 652 C C . PRO A 1 82 ? 1.589 22.962 -24.297 1.00 93.69 82 PRO A C 1
ATOM 654 O O . PRO A 1 82 ? 1.911 23.440 -23.208 1.00 93.69 82 PRO A O 1
ATOM 657 N N . LEU A 1 83 ? 2.082 21.806 -24.748 1.00 94.56 83 LEU A N 1
ATOM 658 C CA . LEU A 1 83 ? 3.092 21.060 -23.998 1.00 94.56 83 LEU A CA 1
ATOM 659 C C . LEU A 1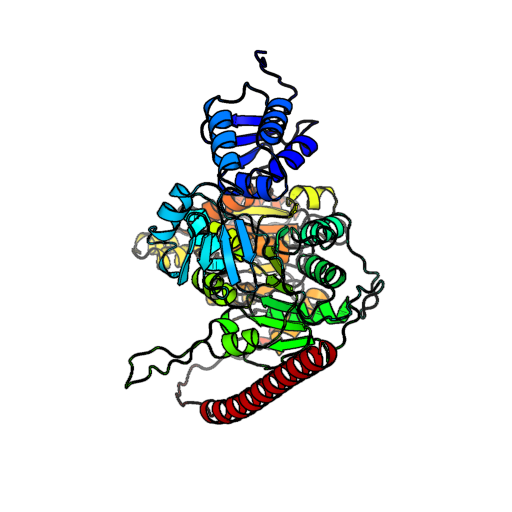 83 ? 4.388 21.880 -23.865 1.00 94.56 83 LEU A C 1
ATOM 661 O O . LEU A 1 83 ? 4.874 22.409 -24.873 1.00 94.56 83 LEU A O 1
ATOM 665 N N . PRO A 1 84 ? 4.995 21.954 -22.666 1.00 95.38 84 PRO A N 1
ATOM 666 C CA . PRO A 1 84 ? 6.301 22.576 -22.507 1.00 95.38 84 PRO A CA 1
ATOM 667 C C . PRO A 1 84 ? 7.364 21.841 -23.336 1.00 95.38 84 PRO A C 1
ATOM 669 O O . PRO A 1 84 ? 7.475 20.614 -23.289 1.00 95.38 84 PRO A O 1
ATOM 672 N N . GLY A 1 85 ? 8.178 22.585 -24.091 1.00 92.44 85 GLY A N 1
ATOM 673 C CA . GLY A 1 85 ? 9.157 21.992 -25.011 1.00 92.44 85 GLY A CA 1
ATOM 674 C C . GLY A 1 85 ? 10.203 21.112 -24.318 1.00 92.44 85 GLY A C 1
ATOM 675 O O . GLY A 1 85 ? 10.603 20.089 -24.868 1.00 92.44 85 GLY A O 1
ATOM 676 N N . ASN A 1 86 ? 10.593 21.460 -23.088 1.00 95.19 86 ASN A N 1
ATOM 677 C CA . ASN A 1 86 ? 11.520 20.656 -22.291 1.00 95.19 86 ASN A CA 1
ATOM 678 C C . ASN A 1 86 ? 10.941 19.278 -21.940 1.00 95.19 86 ASN A C 1
ATOM 680 O O . ASN A 1 86 ? 11.676 18.302 -21.960 1.00 95.19 86 ASN A O 1
ATOM 684 N N . ILE A 1 87 ? 9.631 19.171 -21.696 1.00 95.81 87 ILE A N 1
ATOM 685 C CA . ILE A 1 87 ? 8.981 17.892 -21.375 1.00 95.81 87 ILE A CA 1
ATOM 686 C C . ILE A 1 87 ? 9.040 16.939 -22.570 1.00 95.81 87 ILE A C 1
ATOM 688 O O . ILE A 1 87 ? 9.345 15.762 -22.405 1.00 95.81 87 ILE A O 1
ATOM 692 N N . ILE A 1 88 ? 8.821 17.448 -23.786 1.00 95.94 88 ILE A N 1
ATOM 693 C CA . ILE A 1 88 ? 8.913 16.644 -25.013 1.00 95.94 88 ILE A CA 1
ATOM 694 C C . ILE A 1 88 ? 10.338 16.107 -25.199 1.00 95.94 88 ILE A C 1
ATOM 696 O O . ILE A 1 88 ? 10.519 14.931 -25.518 1.00 95.94 88 ILE A O 1
ATOM 700 N N . VAL A 1 89 ? 11.346 16.965 -25.003 1.00 96.31 89 VAL A N 1
ATOM 701 C CA . VAL A 1 89 ? 12.762 16.587 -25.123 1.00 96.31 89 VAL A CA 1
ATOM 702 C C . VAL A 1 89 ? 13.137 15.552 -24.065 1.00 96.31 89 VAL A C 1
ATOM 704 O O . VAL A 1 89 ? 13.698 14.517 -24.415 1.00 96.31 89 VAL A O 1
ATOM 707 N N . ASP A 1 90 ? 12.766 15.787 -22.808 1.00 95.19 90 ASP A N 1
ATOM 708 C CA . ASP A 1 90 ? 13.051 14.886 -21.692 1.00 95.19 90 ASP A CA 1
ATOM 709 C C . ASP A 1 90 ? 12.410 13.506 -21.898 1.00 95.19 90 ASP A C 1
ATOM 711 O O . ASP A 1 90 ? 13.081 12.490 -21.725 1.00 95.19 90 ASP A O 1
ATOM 715 N N . ILE A 1 91 ? 11.136 13.441 -22.311 1.00 96.31 91 ILE A N 1
ATOM 716 C CA . ILE A 1 91 ? 10.450 12.166 -22.587 1.00 96.31 91 ILE A CA 1
ATOM 717 C C . ILE A 1 91 ? 11.193 11.385 -23.672 1.00 96.31 91 ILE A C 1
ATOM 719 O O . ILE A 1 91 ? 11.454 10.191 -23.509 1.00 96.31 91 ILE A O 1
ATOM 723 N N . LYS A 1 92 ? 11.572 12.054 -24.767 1.00 96.38 92 LYS A N 1
ATOM 724 C CA . LYS A 1 92 ? 12.320 11.424 -25.862 1.00 96.38 92 LYS A CA 1
ATOM 725 C C . LYS A 1 92 ? 13.690 10.936 -25.406 1.00 96.38 92 LYS A C 1
ATOM 727 O O . LYS A 1 92 ? 14.061 9.813 -25.744 1.00 96.38 92 LYS A O 1
ATOM 732 N N . ASP A 1 93 ? 14.412 11.736 -24.625 1.00 94.75 93 ASP A N 1
ATOM 733 C CA . ASP A 1 93 ? 15.722 11.359 -24.100 1.00 94.75 93 ASP A CA 1
ATOM 734 C C . ASP A 1 93 ? 15.620 10.129 -23.192 1.00 94.75 93 ASP A C 1
ATOM 736 O O . ASP A 1 93 ? 16.253 9.114 -23.487 1.00 94.75 93 ASP A O 1
ATOM 740 N N . TYR A 1 94 ? 14.771 10.161 -22.158 1.00 94.31 94 TYR A N 1
ATOM 741 C CA . TYR A 1 94 ? 14.638 9.048 -21.215 1.00 94.31 94 TYR A CA 1
ATOM 742 C C . TYR A 1 94 ? 14.189 7.757 -21.899 1.00 94.31 94 TYR A C 1
ATOM 744 O O . TYR A 1 94 ? 14.828 6.723 -21.693 1.00 94.31 94 TYR A O 1
ATOM 752 N N . ILE A 1 95 ? 13.157 7.799 -22.749 1.00 94.00 95 ILE A N 1
ATOM 753 C CA . ILE A 1 95 ? 12.688 6.610 -23.477 1.00 94.00 95 ILE A CA 1
ATOM 754 C C . ILE A 1 95 ? 13.799 6.042 -24.371 1.00 94.00 95 ILE A C 1
ATOM 756 O O . ILE A 1 95 ? 13.975 4.828 -24.418 1.00 94.00 95 ILE A O 1
ATOM 760 N N . SER A 1 96 ? 14.607 6.892 -25.020 1.00 93.50 96 SER A N 1
ATOM 761 C CA . SER A 1 96 ? 15.694 6.436 -25.902 1.00 93.50 96 SER A CA 1
ATOM 762 C C . SER A 1 96 ? 16.816 5.672 -25.189 1.00 93.50 96 SER A C 1
ATOM 764 O O . SER A 1 96 ? 17.643 5.042 -25.854 1.00 93.50 96 SER A O 1
ATOM 766 N N . ARG A 1 97 ? 16.892 5.758 -23.854 1.00 92.81 97 ARG A N 1
ATOM 767 C CA . ARG A 1 97 ? 17.877 5.034 -23.038 1.00 92.81 97 ARG A CA 1
ATOM 768 C C . ARG A 1 97 ? 17.442 3.601 -22.738 1.00 92.81 97 ARG A C 1
ATOM 770 O O . ARG A 1 97 ? 18.309 2.752 -22.538 1.00 92.81 97 ARG A O 1
ATOM 777 N N . TYR A 1 98 ? 16.136 3.322 -22.728 1.00 88.62 98 TYR A N 1
ATOM 778 C CA . TYR A 1 98 ? 15.613 1.970 -22.533 1.00 88.62 98 TYR A CA 1
ATOM 779 C C . TYR A 1 98 ? 15.966 1.072 -23.730 1.00 88.62 98 TYR A C 1
ATOM 781 O O . TYR A 1 98 ? 15.955 1.519 -24.875 1.00 88.62 98 TYR A O 1
ATOM 789 N N . GLY A 1 99 ? 16.325 -0.189 -23.472 1.00 85.81 99 GLY A N 1
ATOM 790 C CA . GLY A 1 99 ? 16.693 -1.156 -24.517 1.00 85.81 99 GLY A CA 1
ATOM 791 C C . GLY A 1 99 ? 18.097 -0.988 -25.108 1.00 85.81 99 GLY A C 1
ATOM 792 O O . GLY A 1 99 ? 18.533 -1.834 -25.890 1.00 85.81 99 GLY A O 1
ATOM 793 N N . ARG A 1 100 ? 18.849 0.053 -24.714 1.00 93.12 100 ARG A N 1
ATOM 794 C CA . ARG A 1 100 ? 20.270 0.183 -25.090 1.00 93.12 100 ARG A CA 1
ATOM 795 C C . ARG A 1 100 ? 21.139 -0.873 -24.426 1.00 93.12 100 ARG A C 1
ATOM 797 O O . ARG A 1 100 ? 22.103 -1.325 -25.028 1.00 93.12 100 ARG A O 1
ATOM 804 N N . ILE A 1 101 ? 20.785 -1.263 -23.205 1.00 94.00 101 ILE A N 1
ATOM 805 C CA . ILE A 1 101 ? 21.382 -2.394 -22.504 1.00 94.00 101 ILE A CA 1
ATOM 806 C C . ILE A 1 101 ? 20.335 -3.499 -22.462 1.00 94.00 101 ILE A C 1
ATOM 808 O O . ILE A 1 101 ? 19.205 -3.272 -22.034 1.00 94.00 101 ILE A O 1
ATOM 812 N N . LYS A 1 102 ? 20.716 -4.691 -22.901 1.00 92.62 102 LYS A N 1
ATOM 813 C CA . LYS A 1 102 ? 19.889 -5.893 -22.890 1.00 92.62 102 LYS A CA 1
ATOM 814 C C . LYS A 1 102 ? 20.495 -6.897 -21.936 1.00 92.62 102 LYS A C 1
ATOM 816 O O . LYS A 1 102 ? 21.686 -7.185 -22.021 1.00 92.62 102 LYS A O 1
ATOM 821 N N . LEU A 1 103 ? 19.680 -7.407 -21.029 1.00 89.12 103 LEU A N 1
ATOM 822 C CA . LEU A 1 103 ? 20.040 -8.491 -20.136 1.00 89.12 103 LEU A CA 1
ATOM 823 C C . LEU A 1 103 ? 19.489 -9.795 -20.711 1.00 89.12 103 LEU A C 1
ATOM 8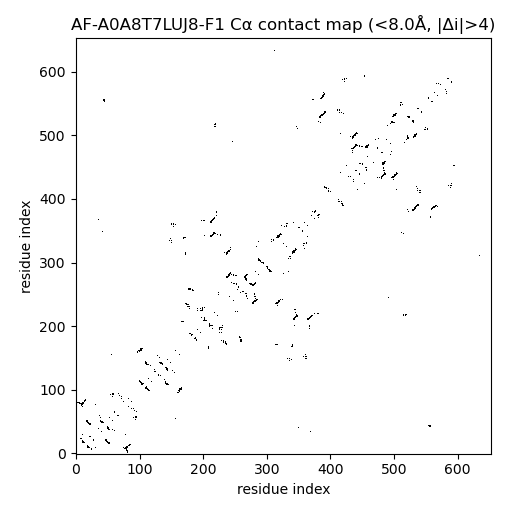25 O O . LEU A 1 103 ? 18.277 -9.966 -20.797 1.00 89.12 103 LEU A O 1
ATOM 829 N N . GLU A 1 104 ? 20.366 -10.712 -21.098 1.00 90.00 104 GLU A N 1
ATOM 830 C CA . GLU A 1 104 ? 19.989 -11.941 -21.803 1.00 90.00 104 GLU A CA 1
ATOM 831 C C . GLU A 1 104 ? 20.775 -13.158 -21.299 1.00 90.00 104 GLU A C 1
ATOM 833 O O . GLU A 1 104 ? 21.769 -13.036 -20.576 1.00 90.00 104 GLU A O 1
ATOM 838 N N . VAL A 1 105 ? 20.304 -14.351 -21.672 1.00 85.69 105 VAL A N 1
ATOM 839 C CA . VAL A 1 105 ? 21.032 -15.605 -21.454 1.00 85.69 105 VAL A CA 1
ATOM 840 C C . VAL A 1 105 ? 21.694 -16.012 -22.767 1.00 85.69 105 VAL A C 1
ATOM 842 O O . VAL A 1 105 ? 21.012 -16.404 -23.709 1.00 85.69 105 VAL A O 1
ATOM 845 N N . ASP A 1 106 ? 23.023 -15.958 -22.814 1.00 86.69 106 ASP A N 1
ATOM 846 C CA . ASP A 1 106 ? 23.835 -16.350 -23.968 1.00 86.69 106 ASP A CA 1
ATOM 847 C C . ASP A 1 106 ? 24.675 -17.587 -23.616 1.00 86.69 106 ASP A C 1
ATOM 849 O O . ASP A 1 106 ? 25.566 -17.547 -22.761 1.00 86.69 106 ASP A O 1
ATOM 853 N N . ASN A 1 107 ? 24.383 -18.721 -24.265 1.00 84.56 107 ASN A N 1
ATOM 854 C CA . ASN A 1 107 ? 25.052 -20.006 -24.027 1.00 84.56 107 ASN A CA 1
ATOM 855 C C . ASN A 1 107 ? 25.060 -20.427 -22.539 1.00 84.56 107 ASN A C 1
ATOM 857 O O . ASN A 1 107 ? 26.052 -20.944 -22.025 1.00 84.56 107 ASN A O 1
ATOM 861 N N . GLY A 1 108 ? 23.954 -20.174 -21.829 1.00 81.19 108 GLY A N 1
ATOM 862 C CA . GLY A 1 108 ? 23.808 -20.478 -20.400 1.00 81.19 108 GLY A CA 1
ATOM 863 C C . GLY A 1 108 ? 24.495 -19.486 -19.453 1.00 81.19 108 GLY A C 1
ATOM 864 O O . GLY A 1 108 ? 24.460 -19.699 -18.243 1.00 81.19 108 GLY A O 1
ATOM 865 N N . ARG A 1 109 ? 25.094 -18.408 -19.976 1.00 88.38 109 ARG A N 1
ATOM 866 C CA . ARG A 1 109 ? 25.676 -17.309 -19.192 1.00 88.38 109 ARG A CA 1
ATOM 867 C C . ARG A 1 109 ? 24.736 -16.119 -19.181 1.00 88.38 109 ARG A C 1
ATOM 869 O O . ARG A 1 109 ? 24.097 -15.833 -20.189 1.00 88.38 109 ARG A O 1
ATOM 876 N N . MET A 1 110 ? 24.674 -15.415 -18.058 1.00 89.81 110 MET A N 1
ATOM 877 C CA . MET A 1 110 ? 23.917 -14.173 -17.972 1.00 89.81 110 MET A CA 1
ATOM 878 C C . MET A 1 110 ? 24.801 -13.008 -18.408 1.00 89.81 110 MET A C 1
ATOM 880 O O . MET A 1 110 ? 25.885 -12.809 -17.858 1.00 89.81 110 MET A O 1
ATOM 884 N N . VAL A 1 111 ? 24.356 -12.260 -19.415 1.00 94.38 111 VAL A N 1
ATOM 885 C CA . VAL A 1 111 ? 25.168 -11.212 -20.039 1.00 94.38 111 VAL A CA 1
ATOM 886 C C . VAL A 1 111 ? 24.394 -9.910 -20.184 1.00 94.38 111 VAL A C 1
ATOM 888 O O . VAL A 1 111 ? 23.189 -9.911 -20.435 1.00 94.38 111 VAL A O 1
ATOM 891 N N . LEU A 1 112 ? 25.109 -8.794 -20.050 1.00 95.12 112 LEU A N 1
ATOM 892 C CA . LEU A 1 112 ? 24.649 -7.488 -20.506 1.00 95.12 112 LEU A CA 1
ATOM 893 C C . LEU A 1 112 ? 25.234 -7.227 -21.893 1.00 95.12 112 LEU A C 1
ATOM 895 O O . LEU A 1 112 ? 26.456 -7.238 -22.061 1.00 95.12 112 LEU A O 1
ATOM 899 N N . ARG A 1 113 ? 24.363 -6.965 -22.868 1.00 95.81 113 ARG A N 1
ATOM 900 C CA . ARG A 1 113 ? 24.725 -6.631 -24.246 1.00 95.81 113 ARG A CA 1
ATOM 901 C C . ARG A 1 113 ? 24.242 -5.234 -24.610 1.00 95.81 113 ARG A C 1
ATOM 903 O O . ARG A 1 113 ? 23.127 -4.851 -24.274 1.00 95.81 113 ARG A O 1
ATOM 910 N N . SER A 1 114 ? 25.053 -4.483 -25.343 1.00 96.06 114 SER A N 1
ATOM 911 C CA . SER A 1 114 ? 24.660 -3.201 -25.936 1.00 96.06 114 SER A CA 1
ATOM 912 C C . SER A 1 114 ? 25.294 -3.045 -27.311 1.00 96.06 114 SER A C 1
ATOM 914 O O . SER A 1 114 ? 26.440 -3.432 -27.536 1.00 96.06 114 SER A O 1
ATOM 916 N N . THR A 1 115 ? 24.567 -2.432 -28.243 1.00 93.19 115 THR A N 1
ATOM 917 C CA . THR A 1 115 ? 25.118 -2.051 -29.553 1.00 93.19 115 THR A CA 1
ATOM 918 C C . THR A 1 115 ? 26.128 -0.906 -29.446 1.00 93.19 115 THR A C 1
ATOM 920 O O . THR A 1 115 ? 26.904 -0.686 -30.370 1.00 93.19 115 THR A O 1
ATOM 923 N N . ASP A 1 116 ? 26.142 -0.187 -28.324 1.00 95.06 116 ASP A N 1
ATOM 924 C CA . ASP A 1 116 ? 27.104 0.866 -28.012 1.00 95.06 116 ASP A CA 1
ATOM 925 C C . ASP A 1 116 ? 28.236 0.319 -27.124 1.00 95.06 116 ASP A C 1
ATOM 927 O O . ASP A 1 116 ? 28.053 0.037 -25.936 1.00 95.06 116 ASP A O 1
ATOM 931 N N . LYS A 1 117 ? 29.428 0.186 -27.715 1.00 95.44 117 LYS A N 1
ATOM 932 C CA . LYS A 1 117 ? 30.631 -0.312 -27.032 1.00 95.44 117 LYS A CA 1
ATOM 933 C C . LYS A 1 117 ? 31.195 0.645 -25.982 1.00 95.44 117 LYS A C 1
ATOM 935 O O . LYS A 1 117 ? 31.877 0.205 -25.048 1.00 95.44 117 LYS A O 1
ATOM 940 N N . LEU A 1 118 ? 30.947 1.948 -26.129 1.00 95.75 118 LEU A N 1
ATOM 941 C CA . LEU A 1 118 ? 31.356 2.934 -25.133 1.00 95.75 118 LEU A CA 1
ATOM 942 C C . LEU A 1 118 ? 30.472 2.794 -23.902 1.00 95.75 118 LEU A C 1
ATOM 944 O O . LEU A 1 118 ? 31.011 2.691 -22.805 1.00 95.75 118 LEU A O 1
ATOM 948 N N . LEU A 1 119 ? 29.161 2.626 -24.095 1.00 94.19 119 LEU A N 1
ATOM 949 C CA . LEU A 1 119 ? 28.229 2.372 -22.998 1.00 94.19 119 LEU A CA 1
ATOM 950 C C . LEU A 1 119 ? 28.615 1.123 -22.191 1.00 94.19 119 LEU A C 1
ATOM 952 O O . LEU A 1 119 ? 28.654 1.187 -20.970 1.00 94.19 119 LEU A O 1
ATOM 956 N N . ILE A 1 120 ? 28.990 0.010 -22.834 1.00 95.81 120 ILE A N 1
ATOM 957 C CA . ILE A 1 120 ? 29.484 -1.180 -22.107 1.00 95.81 120 ILE A CA 1
ATOM 958 C C . ILE A 1 120 ? 30.727 -0.864 -21.282 1.00 95.81 120 ILE A C 1
ATOM 960 O O . ILE A 1 120 ? 30.844 -1.298 -20.141 1.00 95.81 120 ILE A O 1
ATOM 964 N N . THR A 1 121 ? 31.646 -0.088 -21.849 1.00 93.56 121 THR A N 1
ATOM 965 C CA . THR A 1 121 ? 32.883 0.297 -21.164 1.00 93.56 121 THR A CA 1
ATOM 966 C C . THR A 1 121 ? 32.607 1.225 -19.977 1.00 93.56 121 THR A C 1
ATOM 968 O O . THR A 1 121 ? 33.273 1.117 -18.949 1.00 93.56 121 THR A O 1
ATOM 971 N N . GLU A 1 122 ? 31.625 2.120 -20.088 1.00 94.25 122 GLU A N 1
ATOM 972 C CA . GLU A 1 122 ? 31.172 2.973 -18.985 1.00 94.25 122 GLU A CA 1
ATOM 973 C C . GLU A 1 122 ? 30.494 2.157 -17.879 1.00 94.25 122 GLU A C 1
ATOM 975 O O . GLU A 1 122 ? 30.827 2.326 -16.706 1.00 94.25 122 GLU A O 1
ATOM 980 N N . VAL A 1 123 ? 29.602 1.233 -18.248 1.00 92.69 123 VAL A N 1
ATOM 981 C CA . VAL A 1 123 ? 28.903 0.330 -17.323 1.00 92.69 123 VAL A CA 1
ATOM 982 C C . VAL A 1 123 ? 29.899 -0.547 -16.564 1.00 92.69 123 VAL A C 1
ATOM 984 O O . VAL A 1 123 ? 29.844 -0.614 -15.341 1.00 92.69 123 VAL A O 1
ATOM 987 N N . GLU A 1 124 ? 30.856 -1.158 -17.265 1.00 92.31 124 GLU A N 1
ATOM 988 C CA . GLU A 1 124 ? 31.915 -1.994 -16.684 1.00 92.31 124 GLU A CA 1
ATOM 989 C C . GLU A 1 124 ? 32.782 -1.227 -15.672 1.00 92.31 124 GLU A C 1
ATOM 991 O O . GLU A 1 124 ? 33.200 -1.783 -14.658 1.00 92.31 124 GLU A O 1
ATOM 996 N N . ARG A 1 125 ? 33.048 0.062 -15.927 1.00 91.00 125 ARG A N 1
ATOM 997 C CA . ARG A 1 125 ? 33.865 0.925 -15.055 1.00 91.00 125 ARG A CA 1
ATOM 998 C C . ARG A 1 125 ? 33.073 1.625 -13.956 1.00 91.00 125 ARG A C 1
ATOM 1000 O O . ARG A 1 125 ? 33.680 2.207 -13.053 1.00 91.00 125 ARG A O 1
ATOM 1007 N N . SER A 1 126 ? 31.747 1.618 -14.034 1.00 91.88 126 SER A N 1
ATOM 1008 C CA . SER A 1 126 ? 30.903 2.235 -13.022 1.00 91.88 126 SER A CA 1
ATOM 1009 C C . SER A 1 126 ? 31.048 1.487 -11.705 1.00 91.88 126 SER A C 1
ATOM 1011 O O . SER A 1 126 ? 30.762 0.294 -11.635 1.00 91.88 126 SER A O 1
ATOM 1013 N N . LYS A 1 127 ? 31.399 2.206 -10.631 1.00 87.81 127 LYS A N 1
ATOM 1014 C CA . LYS A 1 127 ? 31.525 1.630 -9.281 1.00 87.81 127 LYS A CA 1
ATOM 1015 C C . LYS A 1 127 ? 30.258 0.904 -8.820 1.00 87.81 127 LYS A C 1
ATOM 1017 O O . LYS A 1 127 ? 30.359 -0.013 -8.018 1.00 87.81 127 LYS A O 1
ATOM 1022 N N . SER A 1 128 ? 29.082 1.328 -9.294 1.00 84.06 128 SER A N 1
ATOM 1023 C CA . SER A 1 128 ? 27.802 0.724 -8.914 1.00 84.06 128 SER A CA 1
ATOM 1024 C C . SER A 1 128 ? 27.518 -0.610 -9.605 1.00 84.06 128 SER A C 1
ATOM 1026 O O . SER A 1 128 ? 26.747 -1.397 -9.070 1.00 84.06 128 SER A O 1
ATOM 1028 N N . VAL A 1 129 ? 28.101 -0.868 -10.781 1.00 87.31 129 VAL A N 1
ATOM 1029 C CA . VAL A 1 129 ? 27.816 -2.076 -11.580 1.00 87.31 129 VAL A CA 1
ATOM 1030 C C . VAL A 1 129 ? 29.005 -3.035 -11.589 1.00 87.31 129 VAL A C 1
ATOM 1032 O O . VAL A 1 129 ? 28.801 -4.246 -11.610 1.00 87.31 129 VAL A O 1
ATOM 1035 N N . SER A 1 130 ? 30.235 -2.517 -11.517 1.00 87.94 130 SER A N 1
ATOM 1036 C CA . SER A 1 130 ? 31.479 -3.286 -11.633 1.00 87.94 130 SER A CA 1
ATOM 1037 C C . SER A 1 130 ? 31.593 -4.444 -10.639 1.00 87.94 130 SER A C 1
ATOM 1039 O O . SER A 1 130 ? 32.207 -5.452 -10.959 1.00 87.94 130 SER A O 1
ATOM 1041 N N . GLU A 1 131 ? 30.992 -4.323 -9.448 1.00 88.69 131 GLU A N 1
ATOM 1042 C CA . GLU A 1 131 ? 30.970 -5.386 -8.427 1.00 88.69 131 GLU A CA 1
ATOM 1043 C C . GLU A 1 131 ? 30.268 -6.665 -8.917 1.00 88.69 131 GLU A C 1
ATOM 1045 O O . GLU A 1 131 ? 30.585 -7.766 -8.476 1.00 88.69 131 GLU A O 1
ATOM 1050 N N . TYR A 1 132 ? 29.330 -6.530 -9.853 1.00 88.88 132 TYR A N 1
ATOM 1051 C CA . TYR A 1 132 ? 28.521 -7.632 -10.369 1.00 88.88 132 TYR A CA 1
ATOM 1052 C C . TYR A 1 132 ? 29.018 -8.163 -11.718 1.00 88.88 132 TYR A C 1
ATOM 1054 O O . TYR A 1 132 ? 28.440 -9.112 -12.252 1.00 88.88 132 TYR A O 1
ATOM 1062 N N . VAL A 1 133 ? 30.058 -7.548 -12.285 1.00 91.44 133 VAL A N 1
ATOM 1063 C CA . VAL A 1 133 ? 30.654 -7.943 -13.563 1.00 91.44 133 VAL A CA 1
ATOM 1064 C C . VAL A 1 133 ? 31.731 -8.988 -13.299 1.00 91.44 133 VAL A C 1
ATOM 1066 O O . VAL A 1 133 ? 32.705 -8.728 -12.600 1.00 91.44 133 VAL A O 1
ATOM 1069 N N . TRP A 1 134 ? 31.587 -10.173 -13.889 1.00 92.38 134 TRP A N 1
ATOM 1070 C CA . TRP A 1 134 ? 32.604 -11.219 -13.792 1.00 92.38 134 TRP A CA 1
ATOM 1071 C C . TRP A 1 134 ? 33.755 -10.985 -14.762 1.00 92.38 134 TRP A C 1
ATOM 1073 O O . TRP A 1 134 ? 34.920 -11.082 -14.382 1.00 92.38 134 TRP A O 1
ATOM 1083 N N . LYS A 1 135 ? 33.436 -10.710 -16.029 1.00 92.56 135 LYS A N 1
ATOM 1084 C C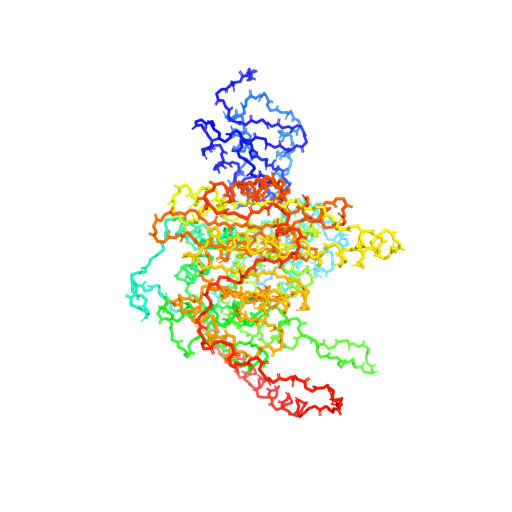A . LYS A 1 135 ? 34.429 -10.422 -17.068 1.00 92.56 135 LYS A CA 1
ATOM 1085 C C . LYS A 1 135 ? 33.779 -9.826 -18.305 1.00 92.56 135 LYS A C 1
ATOM 1087 O O . LYS A 1 135 ? 32.605 -10.058 -18.590 1.00 92.56 135 LYS A O 1
ATOM 1092 N N . ARG A 1 136 ? 34.591 -9.149 -19.109 1.00 94.75 136 ARG A N 1
ATOM 1093 C CA . ARG A 1 136 ? 34.230 -8.774 -20.472 1.00 94.75 136 ARG A CA 1
ATOM 1094 C C . ARG A 1 136 ? 34.399 -9.953 -21.422 1.00 94.75 136 ARG A C 1
ATOM 1096 O O . ARG A 1 136 ? 35.428 -10.626 -21.393 1.00 94.75 136 ARG A O 1
ATOM 1103 N N . LEU A 1 137 ? 33.385 -10.201 -22.248 1.00 93.75 137 LEU A N 1
ATOM 1104 C CA . LEU A 1 137 ? 33.426 -11.239 -23.279 1.00 93.75 137 LEU A CA 1
ATOM 1105 C C . LEU A 1 137 ? 33.900 -10.666 -24.619 1.00 93.75 137 LEU A C 1
ATOM 1107 O O . LEU A 1 137 ? 34.740 -11.274 -25.276 1.00 93.75 137 LEU A O 1
ATOM 1111 N N . ASP A 1 138 ? 33.399 -9.485 -24.991 1.00 94.50 138 ASP A N 1
ATOM 1112 C CA . ASP A 1 138 ? 33.770 -8.760 -26.212 1.00 94.50 138 ASP A CA 1
ATOM 1113 C C . ASP A 1 138 ? 33.502 -7.242 -26.078 1.00 94.50 138 ASP A C 1
ATOM 1115 O O . ASP A 1 138 ? 33.180 -6.741 -24.997 1.00 94.50 138 ASP A O 1
ATOM 1119 N N . GLU A 1 139 ? 33.664 -6.466 -27.159 1.00 94.62 139 GLU A N 1
ATOM 1120 C CA . GLU A 1 139 ? 33.447 -5.008 -27.136 1.00 94.62 139 GLU A CA 1
ATOM 1121 C C . GLU A 1 139 ? 32.009 -4.606 -26.750 1.00 94.62 139 GLU A C 1
ATOM 1123 O O . GLU A 1 139 ? 31.816 -3.499 -26.244 1.00 94.62 139 GLU A O 1
ATOM 1128 N N . HIS A 1 140 ? 31.034 -5.498 -26.923 1.00 96.38 140 HIS A N 1
ATOM 1129 C CA . HIS A 1 140 ? 29.599 -5.264 -26.762 1.00 96.38 140 HIS A CA 1
ATOM 1130 C C . HIS A 1 140 ? 28.960 -6.032 -25.601 1.00 96.38 140 HIS A C 1
ATOM 1132 O O . HIS A 1 140 ? 27.778 -5.819 -25.323 1.00 96.38 140 HIS A O 1
ATOM 1138 N N . THR A 1 141 ? 29.712 -6.909 -24.932 1.00 96.19 141 THR A N 1
ATOM 1139 C CA . THR A 1 141 ? 29.139 -7.908 -24.028 1.00 96.19 141 THR A CA 1
ATOM 1140 C C . THR A 1 141 ? 29.983 -8.082 -22.772 1.00 96.19 141 THR A C 1
ATOM 1142 O O . THR A 1 141 ? 31.184 -8.367 -22.845 1.00 96.19 141 THR A O 1
ATOM 1145 N N . ILE A 1 142 ? 29.338 -7.978 -21.610 1.00 95.94 142 ILE A N 1
ATOM 1146 C CA . ILE A 1 142 ? 29.931 -8.300 -20.306 1.00 95.94 142 ILE A CA 1
ATOM 1147 C C . ILE A 1 142 ? 29.119 -9.398 -19.624 1.00 95.94 142 ILE A C 1
ATOM 1149 O O . ILE A 1 142 ? 27.890 -9.397 -19.654 1.00 95.94 142 ILE A O 1
ATOM 1153 N N . GLU A 1 143 ? 29.820 -10.355 -19.030 1.00 95.06 143 GLU A N 1
ATOM 1154 C CA . GLU A 1 143 ? 29.229 -11.420 -18.228 1.00 95.06 143 GLU A CA 1
ATOM 1155 C C . GLU A 1 143 ? 29.017 -10.915 -16.801 1.00 95.06 143 GLU A C 1
ATOM 1157 O O . GLU A 1 143 ? 29.920 -10.312 -16.212 1.00 95.06 143 GLU A O 1
ATOM 1162 N N . ILE A 1 144 ? 27.829 -11.163 -16.257 1.00 92.81 144 ILE A N 1
ATOM 1163 C CA . ILE A 1 144 ? 27.448 -10.752 -14.905 1.00 92.81 144 ILE A CA 1
ATOM 1164 C C . ILE A 1 144 ? 27.094 -11.961 -14.046 1.00 92.81 144 ILE A C 1
ATOM 1166 O O . ILE A 1 144 ? 26.750 -13.027 -14.558 1.00 92.81 144 ILE A O 1
ATOM 1170 N N . ASP A 1 145 ? 27.110 -11.765 -12.732 1.00 84.44 145 ASP A N 1
ATOM 1171 C CA . ASP A 1 145 ? 26.632 -12.774 -11.794 1.00 84.44 145 ASP A CA 1
ATOM 1172 C C . ASP A 1 145 ? 25.105 -12.977 -11.924 1.00 84.44 145 ASP A C 1
ATOM 1174 O O . ASP A 1 145 ? 24.330 -12.064 -11.604 1.00 84.44 145 ASP A O 1
ATOM 1178 N N . PRO A 1 146 ? 24.627 -14.170 -12.338 1.00 77.44 146 PRO A N 1
ATOM 1179 C CA . PRO A 1 146 ? 23.202 -14.447 -12.454 1.00 77.44 146 PRO A CA 1
ATOM 1180 C C . PRO A 1 146 ? 22.458 -14.382 -11.116 1.00 77.44 146 PRO A C 1
ATOM 1182 O O . PRO A 1 146 ? 21.268 -14.059 -11.102 1.00 77.44 146 PRO A O 1
ATOM 1185 N N . ALA A 1 147 ? 23.130 -14.645 -9.989 1.00 72.19 147 ALA A N 1
ATOM 1186 C CA . ALA A 1 147 ? 22.538 -14.526 -8.657 1.00 72.19 147 ALA A CA 1
ATOM 1187 C C . ALA A 1 147 ? 22.290 -13.060 -8.266 1.00 72.19 147 ALA A C 1
ATOM 1189 O O . ALA A 1 147 ? 21.443 -12.770 -7.422 1.00 72.19 147 ALA A O 1
ATOM 1190 N N . ARG A 1 148 ? 22.989 -12.116 -8.912 1.00 76.31 148 ARG A N 1
ATOM 1191 C CA . ARG A 1 148 ? 22.896 -10.676 -8.643 1.00 76.31 148 ARG A CA 1
ATOM 1192 C C . ARG A 1 148 ? 22.071 -9.911 -9.684 1.00 76.31 148 ARG A C 1
ATOM 1194 O O . ARG A 1 148 ? 22.068 -8.683 -9.655 1.00 76.31 148 ARG A O 1
ATOM 1201 N N . ARG A 1 149 ? 21.306 -10.591 -10.553 1.00 78.62 149 ARG A N 1
ATOM 1202 C CA . ARG A 1 149 ? 20.442 -9.978 -11.593 1.00 78.62 149 ARG A CA 1
ATOM 1203 C C . ARG A 1 149 ? 19.630 -8.774 -11.096 1.00 78.62 149 ARG A C 1
ATOM 1205 O O . ARG A 1 149 ? 19.601 -7.743 -11.763 1.00 78.62 149 ARG A O 1
ATOM 1212 N N . GLY A 1 150 ? 18.984 -8.886 -9.931 1.00 73.06 150 GLY A N 1
ATOM 1213 C CA . GLY A 1 150 ? 18.192 -7.792 -9.347 1.00 73.06 150 GLY A CA 1
ATOM 1214 C C . GLY A 1 150 ? 19.032 -6.556 -9.006 1.00 73.06 150 GLY A C 1
ATOM 1215 O O . GLY A 1 150 ? 18.665 -5.441 -9.371 1.00 73.06 150 GLY A O 1
ATOM 1216 N N . PHE A 1 151 ? 20.197 -6.761 -8.389 1.00 76.44 151 PHE A N 1
ATOM 1217 C CA . PHE A 1 151 ? 21.139 -5.689 -8.058 1.00 76.44 151 PHE A CA 1
ATOM 1218 C C . PHE A 1 151 ? 21.710 -5.017 -9.302 1.00 76.44 151 PHE A C 1
ATOM 1220 O O . PHE A 1 151 ? 21.812 -3.796 -9.348 1.00 76.44 151 PHE A O 1
ATOM 1227 N N . VAL A 1 152 ? 22.012 -5.797 -10.341 1.00 85.50 152 VAL A N 1
ATOM 1228 C CA . VAL A 1 152 ? 22.464 -5.255 -11.625 1.00 85.50 152 VAL A CA 1
ATOM 1229 C C . VAL A 1 152 ? 21.400 -4.348 -12.236 1.00 85.50 152 VAL A C 1
ATOM 1231 O O . VAL A 1 152 ? 21.715 -3.236 -12.650 1.00 85.50 152 VAL A O 1
ATOM 1234 N N . LYS A 1 153 ? 20.126 -4.760 -12.231 1.00 82.38 153 LYS A N 1
ATOM 1235 C CA . LYS A 1 153 ? 19.020 -3.917 -12.717 1.00 82.38 153 LYS A CA 1
ATOM 1236 C C . LYS A 1 153 ? 18.894 -2.624 -11.914 1.00 82.38 153 LYS A C 1
ATOM 1238 O O . LYS A 1 153 ? 18.775 -1.558 -12.511 1.00 82.38 153 LYS A O 1
ATOM 1243 N N . GLN A 1 154 ? 18.968 -2.699 -10.586 1.00 77.31 154 GLN A N 1
ATOM 1244 C CA . GLN A 1 154 ? 18.927 -1.523 -9.713 1.00 77.31 154 GLN A CA 1
ATOM 1245 C C . GLN A 1 154 ? 20.098 -0.569 -9.991 1.00 77.31 154 GLN A C 1
ATOM 1247 O O . GLN A 1 154 ? 19.896 0.634 -10.162 1.00 77.31 154 GLN A O 1
ATOM 1252 N N . ALA A 1 155 ? 21.314 -1.106 -10.107 1.00 84.94 155 ALA A N 1
ATOM 1253 C CA . ALA A 1 155 ? 22.509 -0.332 -10.409 1.00 84.94 155 ALA A CA 1
ATOM 1254 C C . ALA A 1 155 ? 22.428 0.341 -11.788 1.00 84.94 155 ALA A C 1
ATOM 1256 O O . ALA A 1 155 ? 22.834 1.492 -11.924 1.00 84.94 155 ALA A O 1
ATOM 1257 N N . LEU A 1 156 ? 21.854 -0.335 -12.786 1.00 88.50 156 LEU A N 1
ATOM 1258 C CA . LEU A 1 156 ? 21.635 0.196 -14.133 1.00 88.50 156 LEU A CA 1
ATOM 1259 C C . LEU A 1 156 ? 20.555 1.290 -14.187 1.00 88.50 156 LEU A C 1
ATOM 1261 O O . LEU A 1 156 ? 20.728 2.289 -14.885 1.00 88.50 156 LEU A O 1
ATOM 1265 N N . VAL A 1 157 ? 19.476 1.152 -13.409 1.00 84.31 157 VAL A N 1
ATOM 1266 C CA . VAL A 1 157 ? 18.462 2.208 -13.229 1.00 84.31 157 VAL A CA 1
ATOM 1267 C C . VAL A 1 157 ? 19.095 3.447 -12.594 1.00 84.31 157 VAL A C 1
ATOM 1269 O O . VAL A 1 157 ? 18.930 4.548 -13.115 1.00 84.31 157 VAL A O 1
ATOM 1272 N N . ALA A 1 158 ? 19.874 3.274 -11.522 1.00 83.50 158 ALA A N 1
ATOM 1273 C CA . ALA A 1 158 ? 20.587 4.370 -10.864 1.00 83.50 158 ALA A CA 1
ATOM 1274 C C . ALA A 1 158 ? 21.660 5.006 -11.768 1.00 83.50 158 ALA A C 1
ATOM 1276 O O . ALA A 1 158 ? 21.878 6.214 -11.721 1.00 83.50 158 ALA A O 1
ATOM 1277 N N . PHE A 1 159 ? 22.303 4.203 -12.620 1.00 88.50 159 PHE A N 1
ATOM 1278 C CA . PHE A 1 159 ? 23.242 4.663 -13.644 1.00 88.50 159 PHE A CA 1
ATOM 1279 C C . PHE A 1 159 ? 22.546 5.435 -14.784 1.00 88.50 159 PHE A C 1
ATOM 1281 O O . PHE A 1 159 ? 23.187 6.205 -15.496 1.00 88.50 159 PHE A O 1
ATOM 1288 N N . GLY A 1 160 ? 21.228 5.278 -14.942 1.00 88.75 160 GLY A N 1
ATOM 1289 C CA . GLY A 1 160 ? 20.417 6.000 -15.922 1.00 88.75 160 GLY A CA 1
ATOM 1290 C C . GLY A 1 160 ? 20.202 5.271 -17.251 1.00 88.75 160 GLY A C 1
ATOM 1291 O O . GLY A 1 160 ? 19.696 5.888 -18.189 1.00 88.75 160 GLY A O 1
ATOM 1292 N N . TYR A 1 161 ? 20.567 3.988 -17.331 1.00 91.06 161 TYR A N 1
ATOM 1293 C CA . TYR A 1 161 ? 20.368 3.118 -18.495 1.00 91.06 161 TYR A CA 1
ATOM 1294 C C . TYR A 1 161 ? 19.758 1.785 -18.045 1.00 91.06 161 TYR A C 1
ATOM 1296 O O . TYR A 1 161 ? 20.488 0.808 -17.867 1.00 91.06 161 TYR A O 1
ATOM 1304 N N . PRO A 1 162 ? 18.435 1.721 -17.824 1.00 88.06 162 PRO A N 1
ATOM 1305 C CA . PRO A 1 162 ? 17.782 0.481 -17.417 1.00 88.06 162 PRO A CA 1
ATOM 1306 C C . PRO A 1 162 ? 17.969 -0.617 -18.471 1.00 88.06 162 PRO A C 1
ATOM 1308 O O . PRO A 1 162 ? 17.856 -0.367 -19.674 1.00 88.06 162 PRO A O 1
ATOM 1311 N N . ALA A 1 163 ? 18.213 -1.844 -18.010 1.00 85.94 163 ALA A N 1
ATOM 1312 C CA . ALA A 1 163 ? 18.278 -2.995 -18.900 1.00 85.94 163 ALA A CA 1
ATOM 1313 C C . ALA A 1 163 ? 16.879 -3.434 -19.357 1.00 85.94 163 ALA A C 1
ATOM 1315 O O . ALA A 1 163 ? 15.972 -3.602 -18.537 1.00 85.94 163 ALA A O 1
ATOM 1316 N N . GLU A 1 164 ? 16.739 -3.700 -20.653 1.00 85.38 164 GLU A N 1
ATOM 1317 C CA . GLU A 1 164 ? 15.661 -4.531 -21.185 1.00 85.38 164 GLU A CA 1
ATOM 1318 C C . GLU A 1 164 ? 15.954 -5.988 -20.818 1.00 85.38 164 GLU A C 1
ATOM 1320 O O . GLU A 1 164 ? 17.000 -6.539 -21.163 1.00 85.38 164 GLU A O 1
ATOM 1325 N N . ASP A 1 165 ? 15.052 -6.599 -20.059 1.00 80.44 165 ASP A N 1
ATOM 1326 C CA . ASP A 1 165 ? 15.279 -7.899 -19.444 1.00 80.44 165 ASP A CA 1
ATOM 1327 C C . ASP A 1 165 ? 14.680 -9.025 -20.296 1.00 80.44 165 ASP A C 1
ATOM 1329 O O . ASP A 1 165 ? 13.495 -9.338 -20.201 1.00 80.44 165 ASP A O 1
ATOM 1333 N N . LEU A 1 166 ? 15.518 -9.617 -21.148 1.00 78.50 166 LEU A N 1
ATOM 1334 C CA . LEU A 1 166 ? 15.169 -10.667 -22.110 1.00 78.50 166 LEU A CA 1
ATOM 1335 C C . LEU A 1 166 ? 15.545 -12.072 -21.624 1.00 78.50 166 LEU A C 1
ATOM 1337 O O . LEU A 1 166 ? 15.262 -13.059 -22.299 1.00 78.50 166 LEU A O 1
ATOM 1341 N N . ALA A 1 167 ? 16.162 -12.183 -20.447 1.00 71.19 167 ALA A N 1
ATOM 1342 C CA . ALA A 1 167 ? 16.600 -13.451 -19.870 1.00 71.19 167 ALA A CA 1
ATOM 1343 C C . ALA A 1 167 ? 15.438 -14.398 -19.490 1.00 71.19 167 ALA A C 1
ATOM 1345 O O . ALA A 1 167 ? 15.685 -15.559 -19.169 1.00 71.19 167 ALA A O 1
ATOM 1346 N N . GLY A 1 168 ? 14.184 -13.921 -19.522 1.00 65.44 168 GLY A N 1
ATOM 1347 C CA . GLY A 1 168 ? 12.990 -14.694 -19.170 1.00 65.44 168 GLY A CA 1
ATOM 1348 C C . GLY A 1 168 ? 12.920 -15.075 -17.684 1.00 65.44 168 GLY A C 1
ATOM 1349 O O . GLY A 1 168 ? 13.698 -14.577 -16.855 1.00 65.44 168 GLY A O 1
ATOM 1350 N N . TYR A 1 169 ? 11.969 -15.955 -17.354 1.00 65.06 169 TYR A N 1
ATOM 1351 C CA . TYR A 1 169 ? 11.813 -16.567 -16.029 1.00 65.06 169 TYR A CA 1
ATOM 1352 C C . TYR A 1 169 ? 12.003 -18.073 -16.122 1.00 65.06 169 TYR A C 1
ATOM 1354 O O . TYR A 1 169 ? 11.701 -18.686 -17.145 1.00 65.06 169 TYR A O 1
ATOM 1362 N N . VAL A 1 170 ? 12.462 -18.670 -15.028 1.00 66.81 170 VAL A N 1
ATOM 1363 C CA . VAL A 1 170 ? 12.310 -20.110 -14.833 1.00 66.81 170 VAL A CA 1
ATOM 1364 C C . VAL A 1 170 ? 10.872 -20.341 -14.374 1.00 66.81 170 VAL A C 1
ATOM 1366 O O . VAL A 1 170 ? 10.414 -19.661 -13.456 1.00 66.81 170 VAL A O 1
ATOM 1369 N N . ASP A 1 171 ? 10.151 -21.269 -15.007 1.00 67.81 171 ASP A N 1
ATOM 1370 C CA . ASP A 1 171 ? 8.731 -21.502 -14.699 1.00 67.81 171 ASP A CA 1
ATOM 1371 C C . ASP A 1 171 ? 8.478 -22.007 -13.270 1.00 67.81 171 ASP A C 1
ATOM 1373 O O . ASP A 1 171 ? 7.369 -21.870 -12.757 1.00 67.81 171 ASP A O 1
ATOM 1377 N N . GLY A 1 172 ? 9.522 -22.512 -12.608 1.00 78.25 172 GLY A N 1
ATOM 1378 C CA . GLY A 1 172 ? 9.437 -23.152 -11.303 1.00 78.25 172 GLY A CA 1
ATOM 1379 C C . GLY A 1 172 ? 8.739 -24.508 -11.378 1.00 78.25 172 GLY A C 1
ATOM 1380 O O . GLY A 1 172 ? 8.444 -25.036 -12.453 1.00 78.25 172 GLY A O 1
ATOM 1381 N N . GLU A 1 173 ? 8.489 -25.102 -10.218 1.00 85.75 173 GLU A N 1
ATOM 1382 C CA . GLU A 1 173 ? 7.733 -26.342 -10.126 1.00 85.75 173 GLU A CA 1
ATOM 1383 C C . GLU A 1 173 ? 6.236 -26.063 -10.317 1.00 85.75 173 GLU A C 1
ATOM 1385 O O . GLU A 1 173 ? 5.656 -25.193 -9.663 1.00 85.75 173 GLU A O 1
ATOM 1390 N N . ARG A 1 174 ? 5.605 -26.804 -11.233 1.00 90.69 174 ARG A N 1
ATOM 1391 C CA . ARG A 1 174 ? 4.180 -26.661 -11.548 1.00 90.69 174 ARG A CA 1
ATOM 1392 C C . ARG A 1 174 ? 3.313 -27.050 -10.349 1.00 90.69 174 ARG A C 1
ATOM 1394 O O . ARG A 1 174 ? 3.583 -28.044 -9.675 1.00 90.69 174 ARG A O 1
ATOM 1401 N N . LEU A 1 175 ? 2.235 -26.302 -10.142 1.00 93.56 175 LEU A N 1
ATOM 1402 C CA . LEU A 1 175 ? 1.191 -26.603 -9.170 1.00 93.56 175 LEU A CA 1
ATOM 1403 C C . LEU A 1 175 ? -0.167 -26.288 -9.793 1.00 93.56 175 LEU A C 1
ATOM 1405 O O . LEU A 1 175 ? -0.406 -25.146 -10.176 1.00 93.56 175 LEU A O 1
ATOM 1409 N N . ASP A 1 176 ? -1.048 -27.284 -9.866 1.00 95.38 176 ASP A N 1
ATOM 1410 C CA . ASP A 1 176 ? -2.400 -27.071 -10.375 1.00 95.38 176 ASP A CA 1
ATOM 1411 C C . ASP A 1 176 ? -3.262 -26.397 -9.293 1.00 95.38 176 ASP A C 1
ATOM 1413 O O . ASP A 1 176 ? -3.491 -26.954 -8.214 1.00 95.38 176 ASP A O 1
ATOM 1417 N N . VAL A 1 177 ? -3.726 -25.183 -9.580 1.00 95.38 177 VAL A N 1
ATOM 1418 C CA . VAL A 1 177 ? -4.563 -24.359 -8.695 1.00 95.38 177 VAL A CA 1
ATOM 1419 C C . VAL A 1 177 ? -5.780 -23.915 -9.489 1.00 95.38 177 VAL A C 1
ATOM 1421 O O . VAL A 1 177 ? -5.639 -23.529 -10.635 1.00 95.38 177 VAL A O 1
ATOM 1424 N N . ALA A 1 178 ? -6.973 -23.945 -8.910 1.00 96.25 178 ALA A N 1
ATOM 1425 C CA . ALA A 1 178 ? -8.138 -23.320 -9.525 1.00 96.25 178 ALA A CA 1
ATOM 1426 C C . ALA A 1 178 ? -8.924 -22.524 -8.491 1.00 96.25 178 ALA A C 1
ATOM 1428 O O . ALA A 1 178 ? -9.026 -22.930 -7.329 1.00 96.25 178 ALA A O 1
ATOM 1429 N N . LEU A 1 179 ? -9.503 -21.397 -8.899 1.00 96.31 179 LEU A N 1
ATOM 1430 C CA . LEU A 1 179 ? -10.483 -20.699 -8.070 1.00 96.31 179 LEU A CA 1
ATOM 1431 C C . LEU A 1 179 ? -11.787 -21.506 -8.020 1.00 96.31 179 LEU A C 1
ATOM 1433 O O . LEU A 1 179 ? -12.231 -22.076 -9.017 1.00 96.31 179 LEU A O 1
ATOM 1437 N N . ARG A 1 180 ? -12.417 -21.573 -6.845 1.00 95.31 180 ARG A N 1
ATOM 1438 C CA . ARG A 1 180 ? -13.737 -22.198 -6.706 1.00 95.31 180 ARG A CA 1
ATOM 1439 C C . ARG A 1 180 ? -14.836 -21.237 -7.161 1.00 95.31 180 ARG A C 1
ATOM 1441 O O . ARG A 1 180 ? -14.730 -20.039 -6.965 1.00 95.31 180 ARG A O 1
ATOM 1448 N N . ASN A 1 181 ? -15.955 -21.766 -7.646 1.00 92.56 181 ASN A N 1
ATOM 1449 C CA . ASN A 1 181 ? -17.162 -20.952 -7.871 1.00 92.56 181 ASN A CA 1
ATOM 1450 C C . ASN A 1 181 ? -18.005 -20.787 -6.592 1.00 92.56 181 ASN A C 1
ATOM 1452 O O . ASN A 1 181 ? -18.855 -19.903 -6.495 1.00 92.56 181 ASN A O 1
ATOM 1456 N N . ILE A 1 182 ? -17.789 -21.666 -5.608 1.00 92.56 182 ILE A N 1
ATOM 1457 C CA . ILE A 1 182 ? -18.412 -21.636 -4.284 1.00 92.56 182 ILE A CA 1
ATOM 1458 C C . ILE A 1 182 ? -17.305 -21.890 -3.261 1.00 92.56 182 ILE A C 1
ATOM 1460 O O . ILE A 1 182 ? -16.565 -22.869 -3.378 1.00 92.56 182 ILE A O 1
ATOM 1464 N N . THR A 1 183 ? -17.169 -21.005 -2.278 1.00 91.88 183 THR A N 1
ATOM 1465 C CA . THR A 1 183 ? -16.185 -21.148 -1.201 1.00 91.88 183 THR A CA 1
ATOM 1466 C C . THR A 1 183 ? -16.479 -22.373 -0.331 1.00 91.88 183 THR A C 1
ATOM 1468 O O . THR A 1 183 ? -17.615 -22.850 -0.282 1.00 91.88 183 THR A O 1
ATOM 1471 N N . LEU A 1 184 ? -15.493 -22.869 0.423 1.00 88.06 184 LEU A N 1
ATOM 1472 C CA . LEU A 1 184 ? -15.756 -23.909 1.434 1.00 88.06 184 LEU A CA 1
ATOM 1473 C C . LEU A 1 184 ? -16.726 -23.423 2.520 1.00 88.06 184 LEU A C 1
ATOM 1475 O O . LEU A 1 184 ? -17.488 -24.212 3.072 1.00 88.06 184 LEU A O 1
ATOM 1479 N N . SER A 1 185 ? -16.743 -22.117 2.775 1.00 82.31 185 SER A N 1
ATOM 1480 C CA . SER A 1 185 ? -17.731 -21.440 3.618 1.00 82.31 185 SER A CA 1
ATOM 1481 C C . SER A 1 185 ? -19.135 -21.304 2.996 1.00 82.31 185 SER A C 1
ATOM 1483 O O . SER A 1 185 ? -20.025 -20.742 3.634 1.00 82.31 185 SER A O 1
ATOM 1485 N N . GLY A 1 186 ? -19.367 -21.816 1.780 1.00 87.19 186 GLY A N 1
ATOM 1486 C CA . GLY A 1 186 ? -20.690 -21.913 1.152 1.00 87.19 186 GLY A CA 1
ATOM 1487 C C . GLY A 1 186 ? -21.180 -20.649 0.438 1.00 87.19 186 GLY A C 1
ATOM 1488 O O . GLY A 1 186 ? -22.371 -20.537 0.152 1.00 87.19 186 GLY A O 1
ATOM 1489 N N . LYS A 1 187 ? -20.299 -19.687 0.148 1.00 87.44 187 LYS A N 1
ATOM 1490 C CA . LYS A 1 187 ? -20.644 -18.436 -0.547 1.00 87.44 187 LYS A CA 1
ATOM 1491 C C . LYS A 1 187 ? -20.278 -18.520 -2.023 1.00 87.44 187 LYS A C 1
ATOM 1493 O O . LYS A 1 187 ? -19.236 -19.071 -2.364 1.00 87.44 187 LYS A O 1
ATOM 1498 N N . THR A 1 188 ? -21.089 -17.929 -2.898 1.00 91.31 188 THR A N 1
ATOM 1499 C CA . THR A 1 188 ? -20.711 -17.740 -4.307 1.00 91.31 188 THR A CA 1
ATOM 1500 C C . THR A 1 188 ? -19.434 -16.909 -4.387 1.00 91.31 188 THR A C 1
ATOM 1502 O O . THR A 1 188 ? -19.317 -15.884 -3.711 1.00 91.31 188 THR A O 1
ATOM 1505 N N . PHE A 1 189 ? -18.480 -17.349 -5.201 1.00 92.88 189 PHE A N 1
ATOM 1506 C CA . PHE A 1 189 ? -17.182 -16.707 -5.353 1.00 92.88 189 PHE A CA 1
ATOM 1507 C C . PHE A 1 189 ? -16.792 -16.589 -6.825 1.00 92.88 189 PHE A C 1
ATOM 1509 O O . PHE A 1 189 ? -17.102 -17.452 -7.642 1.00 92.88 189 PHE A O 1
ATOM 1516 N N . GLY A 1 190 ? -16.126 -15.485 -7.140 1.00 89.50 190 GLY A N 1
ATOM 1517 C CA . GLY A 1 190 ? -15.607 -15.146 -8.454 1.00 89.50 190 GLY A CA 1
ATOM 1518 C C . GLY A 1 190 ? -14.808 -13.849 -8.363 1.00 89.50 190 GLY A C 1
ATOM 1519 O O . GLY A 1 190 ? -15.005 -13.055 -7.436 1.00 89.50 190 GLY A O 1
ATOM 1520 N N . LEU A 1 191 ? -13.888 -13.651 -9.305 1.00 92.12 191 LEU A N 1
ATOM 1521 C CA . LEU A 1 191 ? -13.147 -12.399 -9.422 1.00 92.12 191 LEU A CA 1
ATOM 1522 C C . LEU A 1 191 ? -14.064 -11.299 -9.967 1.00 92.12 191 LEU A C 1
ATOM 1524 O O . LEU A 1 191 ? -14.865 -11.539 -10.867 1.00 92.12 191 LEU A O 1
ATOM 1528 N N . ARG A 1 192 ? -13.929 -10.087 -9.427 1.00 89.31 192 ARG A N 1
ATOM 1529 C CA . ARG A 1 192 ? -14.544 -8.875 -9.993 1.00 89.31 192 ARG A CA 1
ATOM 1530 C C . ARG A 1 192 ? -13.797 -8.457 -11.262 1.00 89.31 192 ARG A C 1
ATOM 1532 O O . ARG A 1 192 ? -12.626 -8.801 -11.408 1.00 89.31 192 ARG A O 1
ATOM 1539 N N . ASP A 1 193 ? -14.419 -7.648 -12.115 1.00 86.75 193 ASP A N 1
ATOM 1540 C CA . ASP A 1 193 ? -13.831 -7.222 -13.398 1.00 86.75 193 ASP A CA 1
ATOM 1541 C C . ASP A 1 193 ? -12.434 -6.608 -13.233 1.00 86.75 193 ASP A C 1
ATOM 1543 O O . ASP A 1 193 ? -11.459 -7.125 -13.773 1.00 86.75 193 ASP A O 1
ATOM 1547 N N . TYR A 1 194 ? -12.291 -5.625 -12.340 1.00 85.56 194 TYR A N 1
ATOM 1548 C CA . TYR A 1 194 ? -10.990 -5.009 -12.057 1.00 85.56 194 TYR A CA 1
ATOM 1549 C C . TYR A 1 194 ? -9.960 -5.993 -11.471 1.00 85.56 194 TYR A C 1
ATOM 1551 O O . TYR A 1 194 ? -8.756 -5.818 -11.640 1.00 85.56 194 TYR A O 1
ATOM 1559 N N . GLN A 1 195 ? -10.407 -7.037 -10.762 1.00 92.69 195 GLN A N 1
ATOM 1560 C CA . GLN A 1 195 ? -9.518 -8.063 -10.206 1.00 92.69 195 GLN A CA 1
ATOM 1561 C C . GLN A 1 195 ? -9.012 -9.000 -11.307 1.00 92.69 195 GLN A C 1
ATOM 1563 O O . GLN A 1 195 ? -7.845 -9.395 -11.274 1.00 92.69 195 GLN A O 1
ATOM 1568 N N . MET A 1 196 ? -9.869 -9.326 -12.282 1.00 91.56 196 MET A N 1
ATOM 1569 C CA . MET A 1 196 ? -9.488 -10.066 -13.487 1.00 91.56 196 MET A CA 1
ATOM 1570 C C . MET A 1 196 ? -8.500 -9.256 -14.327 1.00 91.56 196 MET A C 1
ATOM 1572 O O . MET A 1 196 ? -7.455 -9.786 -14.702 1.00 91.56 196 MET A O 1
ATOM 1576 N N . ASP A 1 197 ? -8.770 -7.968 -14.538 1.00 87.06 197 ASP A N 1
ATOM 1577 C CA . ASP A 1 197 ? -7.881 -7.068 -15.277 1.00 87.06 197 ASP A CA 1
ATOM 1578 C C . ASP A 1 197 ? -6.518 -6.922 -14.589 1.00 87.06 197 ASP A C 1
ATOM 1580 O O . ASP A 1 197 ? -5.474 -6.999 -15.240 1.00 87.06 197 ASP A O 1
ATOM 1584 N N . ALA A 1 198 ? -6.502 -6.782 -13.259 1.00 89.06 198 ALA A N 1
ATOM 1585 C CA . ALA A 1 198 ? -5.271 -6.690 -12.481 1.00 89.06 198 ALA A CA 1
ATOM 1586 C C . ALA A 1 198 ? -4.418 -7.966 -12.600 1.00 89.06 198 ALA A C 1
ATOM 1588 O O . ALA A 1 198 ? -3.216 -7.890 -12.882 1.00 89.06 198 ALA A O 1
ATOM 1589 N N . ALA A 1 199 ? -5.031 -9.143 -12.428 1.00 92.38 199 ALA A N 1
ATOM 1590 C CA . ALA A 1 199 ? -4.343 -10.426 -12.565 1.00 92.38 199 ALA A CA 1
ATOM 1591 C C . ALA A 1 199 ? -3.865 -10.668 -14.010 1.00 92.38 199 ALA A C 1
ATOM 1593 O O . ALA A 1 199 ? -2.727 -11.093 -14.232 1.00 92.38 199 ALA A O 1
ATOM 1594 N N . GLY A 1 200 ? -4.700 -10.331 -14.997 1.00 86.75 200 GLY A N 1
ATOM 1595 C CA . GLY A 1 200 ? -4.392 -10.431 -16.421 1.00 86.75 200 GLY A CA 1
ATOM 1596 C C . GLY A 1 200 ? -3.243 -9.517 -16.848 1.00 86.75 200 GLY A C 1
ATOM 1597 O O . GLY A 1 200 ? -2.346 -9.967 -17.561 1.00 86.75 200 GLY A O 1
ATOM 1598 N N . SER A 1 201 ? -3.208 -8.272 -16.362 1.00 84.00 201 SER A N 1
ATOM 1599 C CA . SER A 1 201 ? -2.120 -7.317 -16.625 1.00 84.00 201 SER A CA 1
ATOM 1600 C C . SER A 1 201 ? -0.774 -7.812 -16.085 1.00 84.00 201 SER A C 1
ATOM 1602 O O . SER A 1 201 ? 0.263 -7.690 -16.744 1.00 84.00 201 SER A O 1
ATOM 1604 N N . PHE A 1 202 ? -0.777 -8.442 -14.905 1.00 87.94 202 PHE A N 1
ATOM 1605 C CA . PHE A 1 202 ? 0.420 -9.082 -14.367 1.00 87.94 202 PHE A CA 1
ATOM 1606 C C . PHE A 1 202 ? 0.865 -10.280 -15.215 1.00 87.94 202 PHE A C 1
ATOM 1608 O O . PHE A 1 202 ? 2.046 -10.391 -15.554 1.00 87.94 202 PHE A O 1
ATOM 1615 N N . TYR A 1 203 ? -0.064 -11.177 -15.559 1.00 85.75 203 TYR A N 1
ATOM 1616 C CA . TYR A 1 203 ? 0.245 -12.405 -16.292 1.00 85.75 203 TYR A CA 1
ATOM 1617 C C . TYR A 1 203 ? 0.662 -12.142 -17.746 1.00 85.75 203 TYR A C 1
ATOM 1619 O O . TYR A 1 203 ? 1.515 -12.852 -18.278 1.00 85.75 203 TYR A O 1
ATOM 1627 N N . ALA A 1 204 ? 0.080 -11.118 -18.382 1.00 80.31 204 ALA A N 1
ATOM 1628 C CA . ALA A 1 204 ? 0.326 -10.704 -19.764 1.00 80.31 204 ALA A CA 1
ATOM 1629 C C . ALA A 1 204 ? 0.352 -11.889 -20.751 1.00 80.31 204 ALA A C 1
ATOM 1631 O O . ALA A 1 204 ? 1.276 -12.028 -21.560 1.00 80.31 204 ALA A O 1
ATOM 1632 N N . GLY A 1 205 ? -0.632 -12.787 -20.622 1.00 74.06 205 GLY A N 1
ATOM 1633 C CA . GLY A 1 205 ? -0.788 -13.976 -21.467 1.00 74.06 205 GLY A CA 1
ATOM 1634 C C . GLY A 1 205 ? 0.363 -14.988 -21.390 1.00 74.06 205 GLY A C 1
ATOM 1635 O O . GLY A 1 205 ? 0.543 -15.755 -22.330 1.00 74.06 205 GLY A O 1
ATOM 1636 N N . GLY A 1 206 ? 1.174 -14.967 -20.326 1.00 67.81 206 GLY A N 1
ATOM 1637 C CA . GLY A 1 206 ? 2.330 -15.855 -20.163 1.00 67.81 206 GLY A CA 1
ATOM 1638 C C . GLY A 1 206 ? 3.581 -15.420 -20.938 1.00 67.81 206 GLY A C 1
ATOM 1639 O O . GLY A 1 206 ? 4.540 -16.184 -21.028 1.00 67.81 206 GLY A O 1
ATOM 1640 N N . SER A 1 207 ? 3.591 -14.204 -21.495 1.00 66.25 207 SER A N 1
ATOM 1641 C CA . SER A 1 207 ? 4.748 -13.644 -22.208 1.00 66.25 207 SER A CA 1
ATOM 1642 C C . SER A 1 207 ? 5.971 -13.446 -21.299 1.00 66.25 207 SER A C 1
ATOM 1644 O O . SER A 1 207 ? 5.848 -13.304 -20.082 1.00 66.25 207 SER A O 1
ATOM 1646 N N . SER A 1 208 ? 7.168 -13.355 -21.891 1.00 62.41 208 SER A N 1
ATOM 1647 C CA . SER A 1 208 ? 8.413 -13.032 -21.169 1.00 62.41 208 SER A CA 1
ATOM 1648 C C . SER A 1 208 ? 8.400 -11.640 -20.515 1.00 62.41 208 SER A C 1
ATOM 1650 O O . SER A 1 208 ? 9.132 -11.408 -19.556 1.00 62.41 208 SER A O 1
ATOM 1652 N N . SER A 1 209 ? 7.544 -10.733 -20.998 1.00 59.88 209 SER A N 1
ATOM 1653 C CA . SER A 1 209 ? 7.260 -9.412 -20.415 1.00 59.88 209 SER A CA 1
ATOM 1654 C C . SER A 1 209 ? 6.258 -9.434 -19.243 1.00 59.88 209 SER A C 1
ATOM 1656 O O . SER A 1 209 ? 6.107 -8.429 -18.533 1.00 59.88 209 SER A O 1
ATOM 1658 N N . GLY A 1 210 ? 5.550 -10.553 -19.054 1.00 64.62 210 GLY A N 1
ATOM 1659 C CA . GLY A 1 210 ? 4.638 -10.814 -17.939 1.00 64.62 210 GLY A CA 1
ATOM 1660 C C . GLY A 1 210 ? 5.344 -11.431 -16.733 1.00 64.62 210 GLY A C 1
ATOM 1661 O O . GLY A 1 210 ? 6.497 -11.839 -16.809 1.00 64.62 210 GLY A O 1
ATOM 1662 N N . GLY A 1 211 ? 4.662 -11.501 -15.592 1.00 74.06 211 GLY A N 1
ATOM 1663 C CA . GLY A 1 211 ? 5.155 -12.219 -14.415 1.00 74.06 211 GLY A CA 1
ATOM 1664 C C . GLY A 1 211 ? 6.046 -11.421 -13.461 1.00 74.06 211 GLY A C 1
ATOM 1665 O O . GLY A 1 211 ? 6.473 -11.972 -12.459 1.00 74.06 211 GLY A O 1
ATOM 1666 N N . SER A 1 212 ? 6.302 -10.136 -13.700 1.00 79.38 212 SER A N 1
ATOM 1667 C CA . SER A 1 212 ? 6.942 -9.256 -12.710 1.00 79.38 212 SER A CA 1
ATOM 1668 C C . SER A 1 212 ? 6.270 -7.898 -12.690 1.00 79.38 212 SER A C 1
ATOM 1670 O O . SER A 1 212 ? 6.117 -7.267 -13.740 1.00 79.38 212 SER A O 1
ATOM 1672 N N . GLY A 1 213 ? 5.886 -7.437 -11.505 1.00 81.00 213 GLY A N 1
ATOM 1673 C CA . GLY A 1 213 ? 5.312 -6.112 -11.340 1.00 81.00 213 GLY A CA 1
ATOM 1674 C C . GLY A 1 213 ? 4.461 -5.935 -10.096 1.00 81.00 213 GLY A C 1
ATOM 1675 O O . GLY A 1 213 ? 4.203 -6.876 -9.344 1.00 81.00 213 GLY A O 1
ATOM 1676 N N . VAL A 1 214 ? 4.034 -4.693 -9.893 1.00 84.62 214 VAL A N 1
ATOM 1677 C CA . VAL A 1 214 ? 3.256 -4.274 -8.727 1.00 84.62 214 VAL A CA 1
ATOM 1678 C C . VAL A 1 214 ? 1.819 -3.964 -9.131 1.00 84.62 214 VAL A C 1
ATOM 1680 O O . VAL A 1 214 ? 1.580 -3.247 -10.105 1.00 84.62 214 VAL A O 1
ATOM 1683 N N . ILE A 1 215 ? 0.875 -4.495 -8.361 1.00 87.75 215 ILE A N 1
ATOM 1684 C CA . ILE A 1 215 ? -0.548 -4.179 -8.414 1.00 87.75 215 ILE A CA 1
ATOM 1685 C C . ILE A 1 215 ? -0.871 -3.284 -7.216 1.00 87.75 215 ILE A C 1
ATOM 1687 O O . ILE A 1 215 ? -0.671 -3.671 -6.058 1.00 87.75 215 ILE A O 1
ATOM 1691 N N . VAL A 1 216 ? -1.372 -2.086 -7.510 1.00 83.06 216 VAL A N 1
ATOM 1692 C CA . VAL A 1 216 ? -1.770 -1.093 -6.512 1.00 83.06 216 VAL A CA 1
ATOM 1693 C C . VAL A 1 216 ? -3.279 -1.128 -6.371 1.00 83.06 216 VAL A C 1
ATOM 1695 O O . VAL A 1 216 ? -4.010 -0.773 -7.293 1.00 83.06 216 VAL A O 1
ATOM 1698 N N . LEU A 1 217 ? -3.740 -1.612 -5.223 1.00 79.88 217 LEU A N 1
ATOM 1699 C CA . LEU A 1 217 ? -5.153 -1.737 -4.911 1.00 79.88 217 LEU A CA 1
ATOM 1700 C C . LEU A 1 217 ? -5.417 -1.303 -3.467 1.00 79.88 217 LEU A C 1
ATOM 1702 O O . LEU A 1 217 ? -4.759 -1.801 -2.544 1.00 79.88 217 LEU A O 1
ATOM 1706 N N . PRO A 1 218 ? -6.417 -0.441 -3.244 1.00 72.00 218 PRO A N 1
ATOM 1707 C CA . PRO A 1 218 ? -6.828 -0.013 -1.925 1.00 72.00 218 PRO A CA 1
ATOM 1708 C C . PRO A 1 218 ? -7.119 -1.147 -0.939 1.00 72.00 218 PRO A C 1
ATOM 1710 O O . PRO A 1 218 ? -7.431 -2.286 -1.303 1.00 72.00 218 PRO A O 1
ATOM 1713 N N . CYS A 1 219 ? -7.051 -0.838 0.355 1.00 70.19 219 CYS A N 1
ATOM 1714 C CA . CYS A 1 219 ? -7.505 -1.770 1.384 1.00 70.19 219 CYS A CA 1
ATOM 1715 C C . CYS A 1 219 ? -8.983 -2.132 1.169 1.00 70.19 219 CYS A C 1
ATOM 1717 O O . CYS A 1 219 ? -9.796 -1.280 0.841 1.00 70.19 219 CYS A O 1
ATOM 1719 N N . GLY A 1 220 ? -9.329 -3.411 1.332 1.00 68.56 220 GLY A N 1
ATOM 1720 C CA . GLY A 1 220 ? -10.688 -3.902 1.069 1.00 68.56 220 GLY A CA 1
ATOM 1721 C C . GLY A 1 220 ? -10.992 -4.218 -0.403 1.00 68.56 220 GLY A C 1
ATOM 1722 O O . GLY A 1 220 ? -11.943 -4.946 -0.670 1.00 68.56 220 GLY A O 1
ATOM 1723 N N . ALA A 1 221 ? -10.145 -3.812 -1.358 1.00 75.00 221 ALA A N 1
ATOM 1724 C CA . ALA A 1 221 ? -10.328 -4.117 -2.785 1.00 75.00 221 ALA A CA 1
ATOM 1725 C C . ALA A 1 221 ? -10.075 -5.596 -3.157 1.00 75.00 221 ALA A C 1
ATOM 1727 O O . ALA A 1 221 ? -10.271 -5.994 -4.307 1.00 75.00 221 ALA A O 1
ATOM 1728 N N . GLY A 1 222 ? -9.633 -6.429 -2.210 1.00 83.44 222 GLY A N 1
ATOM 1729 C CA . GLY A 1 222 ? -9.362 -7.851 -2.437 1.00 83.44 222 GLY A CA 1
ATOM 1730 C C . GLY A 1 222 ? -7.971 -8.151 -3.005 1.00 83.44 222 GLY A C 1
ATOM 1731 O O . GLY A 1 222 ? -7.849 -8.994 -3.886 1.00 83.44 222 GLY A O 1
ATOM 1732 N N . LYS A 1 223 ? -6.907 -7.514 -2.489 1.00 89.88 223 LYS A N 1
ATOM 1733 C CA . LYS A 1 223 ? -5.504 -7.815 -2.861 1.00 89.88 223 LYS A CA 1
ATOM 1734 C C . LYS A 1 223 ? -5.171 -9.310 -2.782 1.00 89.88 223 LYS A C 1
ATOM 1736 O O . LYS A 1 223 ? -4.623 -9.867 -3.726 1.00 89.88 223 LYS A O 1
ATOM 1741 N N . THR A 1 224 ? -5.576 -9.969 -1.697 1.00 91.06 224 THR A N 1
ATOM 1742 C CA . THR A 1 224 ? -5.421 -11.422 -1.513 1.00 91.06 224 THR A CA 1
ATOM 1743 C C . THR A 1 224 ? -6.127 -12.218 -2.614 1.00 91.06 224 THR A C 1
ATOM 1745 O O . THR A 1 224 ? -5.569 -13.171 -3.148 1.00 91.06 224 THR A O 1
ATOM 1748 N N . VAL A 1 225 ? -7.329 -11.787 -3.009 1.00 93.81 225 VAL A N 1
ATOM 1749 C CA . VAL A 1 225 ? -8.120 -12.405 -4.085 1.00 93.81 225 VAL A CA 1
ATOM 1750 C C . VAL A 1 225 ? -7.432 -12.253 -5.441 1.00 93.81 225 VAL A C 1
ATOM 1752 O O . VAL A 1 225 ? -7.343 -13.226 -6.183 1.00 93.81 225 VAL A O 1
ATOM 1755 N N . VAL A 1 226 ? -6.856 -11.083 -5.729 1.00 95.31 226 VAL A N 1
ATOM 1756 C CA . VAL A 1 226 ? -6.033 -10.876 -6.932 1.00 95.31 226 VAL A CA 1
ATOM 1757 C C . VAL A 1 226 ? -4.791 -11.762 -6.916 1.00 95.31 226 VAL A C 1
ATOM 1759 O O . VAL A 1 226 ? -4.481 -12.380 -7.928 1.00 95.31 226 VAL A O 1
ATOM 1762 N N . GLY A 1 227 ? -4.112 -11.895 -5.772 1.00 96.25 227 GLY A N 1
ATOM 1763 C CA . GLY A 1 227 ? -2.987 -12.822 -5.631 1.00 96.25 227 GLY A CA 1
ATOM 1764 C C . GLY A 1 227 ? -3.367 -14.270 -5.951 1.00 96.25 227 GLY A C 1
ATOM 1765 O O . GLY A 1 227 ? -2.647 -14.934 -6.690 1.00 96.25 227 GLY A O 1
ATOM 1766 N N . MET A 1 228 ? -4.531 -14.735 -5.485 1.00 97.12 228 MET A N 1
ATOM 1767 C CA . MET A 1 228 ? -5.058 -16.059 -5.846 1.00 97.12 228 MET A CA 1
ATOM 1768 C C . MET A 1 228 ? -5.426 -16.164 -7.333 1.00 97.12 228 MET A C 1
ATOM 1770 O O . MET A 1 228 ? -5.159 -17.194 -7.943 1.00 97.12 228 MET A O 1
ATOM 1774 N N . GLY A 1 229 ? -5.974 -15.106 -7.938 1.00 96.62 229 GLY A N 1
ATOM 1775 C CA . GLY A 1 229 ? -6.196 -15.044 -9.388 1.00 96.62 229 GLY A CA 1
ATOM 1776 C C . GLY A 1 229 ? -4.894 -15.132 -10.188 1.00 96.62 229 GLY A C 1
ATOM 1777 O O . GLY A 1 229 ? -4.829 -15.806 -11.209 1.00 96.62 229 GLY A O 1
ATOM 1778 N N . VAL A 1 230 ? -3.811 -14.528 -9.695 1.00 96.06 230 VAL A N 1
ATOM 1779 C CA . VAL A 1 230 ? -2.484 -14.691 -10.301 1.00 96.06 230 VAL A CA 1
ATOM 1780 C C . VAL A 1 230 ? -1.961 -16.119 -10.125 1.00 96.06 230 VAL A C 1
ATOM 1782 O O . VAL A 1 230 ? -1.393 -16.660 -11.069 1.00 96.06 230 VAL A O 1
ATOM 1785 N N . MET A 1 231 ? -2.160 -16.753 -8.965 1.00 96.25 231 MET A N 1
ATOM 1786 C CA . MET A 1 231 ? -1.799 -18.166 -8.768 1.00 96.25 231 MET A CA 1
ATOM 1787 C C . MET A 1 231 ? -2.539 -19.080 -9.759 1.00 96.25 231 MET A C 1
ATOM 1789 O O . MET A 1 231 ? -1.914 -19.965 -10.341 1.00 96.25 231 MET A O 1
ATOM 1793 N N . ASP A 1 232 ? -3.826 -18.815 -10.000 1.00 96.25 232 ASP A N 1
ATOM 1794 C CA . ASP A 1 232 ? -4.663 -19.505 -10.992 1.00 96.25 232 ASP A CA 1
ATOM 1795 C C . ASP A 1 232 ? -4.169 -19.297 -12.439 1.00 96.25 232 ASP A C 1
ATOM 1797 O O . ASP A 1 232 ? -4.167 -20.219 -13.247 1.00 96.25 232 ASP A O 1
ATOM 1801 N N . LEU A 1 233 ? -3.635 -18.126 -12.782 1.00 93.56 233 LEU A N 1
ATOM 1802 C CA . LEU A 1 233 ? -3.046 -17.909 -14.110 1.00 93.56 233 LEU A CA 1
ATOM 1803 C C . LEU A 1 233 ? -1.644 -18.529 -14.256 1.00 93.56 233 LEU A C 1
ATOM 1805 O O . LEU A 1 233 ? -1.284 -19.023 -15.325 1.00 93.56 233 LEU A O 1
ATOM 1809 N N . VAL A 1 234 ? -0.829 -18.490 -13.197 1.00 92.06 234 VAL A N 1
ATOM 1810 C CA . VAL A 1 234 ? 0.588 -18.893 -13.239 1.00 92.06 234 VAL A CA 1
ATOM 1811 C C . VAL A 1 234 ? 0.786 -20.404 -13.068 1.00 92.06 234 VAL A C 1
ATOM 1813 O O . VAL A 1 234 ? 1.725 -20.938 -13.652 1.00 92.06 234 VAL A O 1
ATOM 1816 N N . GLN A 1 235 ? -0.077 -21.099 -12.314 1.00 94.12 235 GLN A N 1
ATOM 1817 C CA . GLN A 1 235 ? -0.029 -22.560 -12.114 1.00 94.12 235 GLN A CA 1
ATOM 1818 C C . GLN A 1 235 ? 1.326 -23.088 -11.600 1.00 94.12 235 GLN A C 1
ATOM 1820 O O . GLN A 1 235 ? 1.870 -24.078 -12.102 1.00 94.12 235 GLN A O 1
ATOM 1825 N N . ALA A 1 236 ? 1.903 -22.430 -10.590 1.00 92.38 236 ALA A N 1
ATOM 1826 C CA . ALA A 1 236 ? 3.209 -22.803 -10.049 1.00 92.38 236 ALA A CA 1
ATOM 1827 C C . ALA A 1 236 ? 3.280 -22.728 -8.521 1.00 92.38 236 ALA A C 1
ATOM 1829 O O . ALA A 1 236 ? 2.508 -22.020 -7.868 1.00 92.38 236 ALA A O 1
ATOM 1830 N N . GLN A 1 237 ? 4.247 -23.449 -7.947 1.00 94.12 237 GLN A N 1
ATOM 1831 C CA . GLN A 1 237 ? 4.558 -23.362 -6.525 1.00 94.12 237 GLN A CA 1
ATOM 1832 C C . GLN A 1 237 ? 4.833 -21.912 -6.132 1.00 94.12 237 GLN A C 1
ATOM 1834 O O . GLN A 1 237 ? 5.559 -21.190 -6.821 1.00 94.12 237 GLN A O 1
ATOM 1839 N N . THR A 1 238 ? 4.238 -21.485 -5.025 1.00 94.69 238 THR A N 1
ATOM 1840 C CA . THR A 1 238 ? 4.155 -20.069 -4.669 1.00 94.69 238 THR A CA 1
ATOM 1841 C C . THR A 1 238 ? 4.698 -19.821 -3.267 1.00 94.69 238 THR A C 1
ATOM 1843 O O . THR A 1 238 ? 4.256 -20.440 -2.299 1.00 94.69 238 THR A O 1
ATOM 1846 N N . LEU A 1 239 ? 5.627 -18.872 -3.154 1.00 93.81 239 LEU A N 1
ATOM 1847 C CA . LEU A 1 239 ? 6.083 -18.330 -1.876 1.00 93.81 239 LEU A CA 1
ATOM 1848 C C . LEU A 1 239 ? 5.378 -16.999 -1.615 1.00 93.81 239 LEU A C 1
ATOM 1850 O O . LEU A 1 239 ? 5.476 -16.081 -2.426 1.00 93.81 239 LEU A O 1
ATOM 1854 N N . ILE A 1 240 ? 4.694 -16.874 -0.482 1.00 94.44 240 ILE A N 1
ATOM 1855 C CA . ILE A 1 240 ? 3.973 -15.656 -0.101 1.00 94.44 240 ILE A CA 1
ATOM 1856 C C . ILE A 1 240 ? 4.646 -15.045 1.122 1.00 94.44 240 ILE A C 1
ATOM 1858 O O . ILE A 1 240 ? 4.790 -15.696 2.158 1.00 94.44 240 ILE A O 1
ATOM 1862 N N . LEU A 1 241 ? 5.058 -13.788 0.993 1.00 90.69 241 LEU A N 1
ATOM 1863 C CA . LEU A 1 241 ? 5.742 -13.022 2.023 1.00 90.69 241 LEU A CA 1
ATOM 1864 C C . LEU A 1 241 ? 4.815 -11.943 2.560 1.00 90.69 241 LEU A C 1
ATOM 1866 O O . LEU A 1 241 ? 4.295 -11.127 1.802 1.00 90.69 241 LEU A O 1
ATOM 1870 N N . THR A 1 242 ? 4.621 -11.939 3.872 1.00 89.00 242 THR A N 1
ATOM 1871 C CA . THR A 1 242 ? 3.708 -11.016 4.544 1.00 89.00 242 THR A CA 1
ATOM 1872 C C . THR A 1 242 ? 4.388 -10.301 5.712 1.00 89.00 242 THR A C 1
ATOM 1874 O O . THR A 1 242 ? 5.522 -10.598 6.098 1.00 89.00 242 THR A O 1
ATOM 1877 N N . THR A 1 243 ? 3.704 -9.321 6.294 1.00 81.38 243 THR A N 1
ATOM 1878 C CA . THR A 1 243 ? 4.269 -8.455 7.339 1.00 81.38 243 THR A CA 1
ATOM 1879 C C . THR A 1 243 ? 4.324 -9.107 8.715 1.00 81.38 243 THR A C 1
ATOM 1881 O O . THR A 1 243 ? 5.226 -8.808 9.495 1.00 81.38 243 THR A O 1
ATOM 1884 N N . ASN A 1 244 ? 3.378 -9.991 9.036 1.00 80.69 244 ASN A N 1
ATOM 1885 C CA . ASN A 1 244 ? 3.249 -10.591 10.361 1.00 80.69 244 ASN A CA 1
ATOM 1886 C C . ASN A 1 244 ? 2.533 -11.954 10.312 1.00 80.69 244 ASN A C 1
ATOM 1888 O O . ASN A 1 244 ? 1.941 -12.334 9.304 1.00 80.69 244 ASN A O 1
ATOM 1892 N N . THR A 1 245 ? 2.573 -12.701 11.417 1.00 81.50 245 THR A N 1
ATOM 1893 C CA . THR A 1 245 ? 2.003 -14.059 11.508 1.00 81.50 245 THR A CA 1
ATOM 1894 C C . THR A 1 245 ? 0.477 -14.099 11.373 1.00 81.50 245 THR A C 1
ATOM 1896 O O . THR A 1 245 ? -0.081 -15.121 10.978 1.00 81.50 245 THR A O 1
ATOM 1899 N N . ILE A 1 246 ? -0.216 -12.992 11.644 1.00 78.06 246 ILE A N 1
ATOM 1900 C CA . ILE A 1 246 ? -1.669 -12.889 11.463 1.00 78.06 246 ILE A CA 1
ATOM 1901 C C . ILE A 1 246 ? -1.999 -12.847 9.966 1.00 78.06 246 ILE A C 1
ATOM 1903 O O . ILE A 1 246 ? -2.855 -13.604 9.511 1.00 78.06 246 ILE A O 1
ATOM 1907 N N . ALA A 1 247 ? -1.258 -12.048 9.189 1.00 82.88 247 ALA A N 1
ATOM 1908 C CA . ALA A 1 247 ? -1.360 -12.009 7.730 1.00 82.88 247 ALA A CA 1
ATOM 1909 C C . ALA A 1 247 ? -1.121 -13.392 7.121 1.00 82.88 247 ALA A C 1
ATOM 1911 O O . ALA A 1 247 ? -1.867 -13.821 6.244 1.00 82.88 247 ALA A O 1
ATOM 1912 N N . VAL A 1 248 ? -0.114 -14.114 7.629 1.00 90.50 248 VAL A N 1
ATOM 1913 C CA . VAL A 1 248 ? 0.188 -15.487 7.203 1.00 90.50 248 VAL A CA 1
ATOM 1914 C C . VAL A 1 248 ? -1.040 -16.389 7.335 1.00 90.50 248 VAL A C 1
ATOM 1916 O O . VAL A 1 248 ? -1.458 -17.017 6.364 1.00 90.50 248 VAL A O 1
ATOM 1919 N N . ARG A 1 249 ? -1.662 -16.423 8.516 1.00 88.38 249 ARG A N 1
ATOM 1920 C CA . ARG A 1 249 ? -2.829 -17.281 8.782 1.00 88.38 249 ARG A CA 1
ATOM 1921 C C . ARG A 1 249 ? -4.054 -16.875 7.971 1.00 88.38 249 ARG A C 1
ATOM 1923 O O . ARG A 1 249 ? -4.805 -17.746 7.530 1.00 88.38 249 ARG A O 1
ATOM 1930 N N . GLN A 1 250 ? -4.241 -15.579 7.736 1.00 84.06 250 GLN A N 1
ATOM 1931 C CA . GLN A 1 250 ? -5.314 -15.084 6.879 1.00 84.06 250 GLN A CA 1
ATOM 1932 C C . GLN A 1 250 ? -5.133 -15.544 5.433 1.00 84.06 250 GLN A C 1
ATOM 1934 O O . GLN A 1 250 ? -6.072 -16.083 4.854 1.00 84.06 250 GLN A O 1
ATOM 1939 N N . TRP A 1 251 ? -3.934 -15.390 4.867 1.00 94.94 251 TRP A N 1
ATOM 1940 C CA . TRP A 1 251 ? -3.618 -15.889 3.528 1.00 94.94 251 TRP A CA 1
ATOM 1941 C C . TRP A 1 251 ? -3.898 -17.386 3.408 1.00 94.94 251 TRP A C 1
ATOM 1943 O O . TRP A 1 251 ? -4.564 -17.805 2.468 1.00 94.94 251 TRP A O 1
ATOM 1953 N N . ILE A 1 252 ? -3.460 -18.186 4.385 1.00 95.94 252 ILE A N 1
ATOM 1954 C CA . ILE A 1 252 ? -3.718 -19.633 4.408 1.00 95.94 252 ILE A CA 1
ATOM 1955 C C . ILE A 1 252 ? -5.225 -19.921 4.436 1.00 95.94 252 ILE A C 1
ATOM 1957 O O . ILE A 1 252 ? -5.705 -20.738 3.654 1.00 95.94 252 ILE A O 1
ATOM 1961 N N . THR A 1 253 ? -5.978 -19.235 5.298 1.00 92.50 253 THR A N 1
ATOM 1962 C CA . THR A 1 253 ? -7.435 -19.415 5.414 1.00 92.50 253 THR A CA 1
ATOM 1963 C C . THR A 1 253 ? -8.147 -19.073 4.106 1.00 92.50 253 THR A C 1
ATOM 1965 O O . THR A 1 253 ? -8.976 -19.847 3.634 1.00 92.50 253 THR A O 1
ATOM 1968 N N . GLU A 1 254 ? -7.792 -17.946 3.489 1.00 94.00 254 GLU A N 1
ATOM 1969 C CA . GLU A 1 254 ? -8.372 -17.489 2.226 1.00 94.00 254 GLU A CA 1
ATOM 1970 C C . GLU A 1 254 ? -8.047 -18.440 1.068 1.00 94.00 254 GLU A C 1
ATOM 1972 O O . GLU A 1 254 ? -8.951 -18.812 0.319 1.00 94.00 254 GLU A O 1
ATOM 1977 N N . ILE A 1 255 ? -6.792 -18.896 0.959 1.00 96.94 255 ILE A N 1
ATOM 1978 C CA . ILE A 1 255 ? -6.367 -19.873 -0.053 1.00 96.94 255 ILE A CA 1
ATOM 1979 C C . ILE A 1 255 ? -7.166 -21.168 0.090 1.00 96.94 255 ILE A C 1
ATOM 1981 O O . ILE A 1 255 ? -7.717 -21.662 -0.895 1.00 96.94 255 ILE A O 1
ATOM 1985 N N . LEU A 1 256 ? -7.260 -21.707 1.308 1.00 96.62 256 LEU A N 1
ATOM 1986 C CA . LEU A 1 256 ? -7.978 -22.954 1.559 1.00 96.62 256 LEU A CA 1
ATOM 1987 C C . LEU A 1 256 ? -9.479 -22.817 1.302 1.00 96.62 256 LEU A C 1
ATOM 1989 O O . LEU A 1 256 ? -10.078 -23.757 0.795 1.00 96.62 256 LEU A O 1
ATOM 1993 N N . ASP A 1 257 ? -10.090 -21.670 1.602 1.00 94.56 257 ASP A N 1
ATOM 1994 C CA . ASP A 1 257 ? -11.521 -21.420 1.390 1.00 94.56 257 ASP A CA 1
ATOM 1995 C C . ASP A 1 257 ? -11.872 -21.228 -0.097 1.00 94.56 257 ASP A C 1
ATOM 1997 O O . ASP A 1 257 ? -12.882 -21.761 -0.573 1.00 94.56 257 ASP A O 1
ATOM 2001 N N . LYS A 1 258 ? -11.025 -20.522 -0.857 1.00 96.50 258 LYS A N 1
ATOM 2002 C CA . LYS A 1 258 ? -11.359 -19.998 -2.197 1.00 96.50 258 LYS A CA 1
ATOM 2003 C C . LYS A 1 258 ? -10.674 -20.700 -3.368 1.00 96.50 258 LYS A C 1
ATOM 2005 O O . LYS A 1 258 ? -11.127 -20.534 -4.498 1.00 96.50 258 LYS A O 1
ATOM 2010 N N . THR A 1 259 ? -9.640 -21.506 -3.131 1.00 97.19 259 THR A N 1
ATOM 2011 C CA . THR A 1 259 ? -8.905 -22.230 -4.187 1.00 97.19 259 THR A CA 1
ATOM 2012 C C . THR A 1 259 ? -8.995 -23.737 -4.005 1.00 97.19 259 THR A C 1
ATOM 2014 O O . THR A 1 259 ? -9.127 -24.207 -2.886 1.00 97.19 259 THR A O 1
ATOM 2017 N N . THR A 1 260 ? -8.843 -24.531 -5.061 1.00 96.81 260 THR A N 1
ATOM 2018 C CA . THR A 1 260 ? -8.869 -26.004 -4.999 1.00 96.81 260 THR A CA 1
ATOM 2019 C C . THR A 1 260 ? -7.765 -26.644 -4.153 1.00 96.81 260 THR A C 1
ATOM 2021 O O . THR A 1 260 ? -7.803 -27.858 -3.965 1.00 96.81 260 THR A O 1
ATOM 2024 N N . LEU A 1 261 ? -6.815 -25.863 -3.633 1.00 97.12 261 LEU A N 1
ATOM 2025 C CA . LEU A 1 261 ? -5.721 -26.353 -2.804 1.00 97.12 261 LEU A CA 1
ATOM 2026 C C . LEU A 1 261 ? -6.202 -26.935 -1.472 1.00 97.12 261 LEU A C 1
ATOM 2028 O O . LEU A 1 261 ? -7.188 -26.491 -0.875 1.00 97.12 261 LEU A O 1
ATOM 2032 N N . THR A 1 262 ? -5.458 -27.929 -0.999 1.00 96.06 262 THR A N 1
ATOM 2033 C CA . THR A 1 262 ? -5.710 -28.652 0.251 1.00 96.06 262 THR A CA 1
ATOM 2034 C C . THR A 1 262 ? -4.694 -28.292 1.340 1.00 96.06 262 THR A C 1
ATOM 2036 O O . THR A 1 262 ? -3.642 -27.700 1.089 1.00 96.06 262 THR A O 1
ATOM 2039 N N . ALA A 1 263 ? -4.991 -28.660 2.590 1.00 94.88 263 ALA A N 1
ATOM 2040 C CA . ALA A 1 263 ? -4.146 -28.337 3.745 1.00 94.88 263 ALA A CA 1
ATOM 2041 C C . ALA A 1 263 ? -2.742 -28.975 3.694 1.00 94.88 263 ALA A C 1
ATOM 2043 O O . ALA A 1 263 ? -1.809 -28.475 4.322 1.00 94.88 263 ALA A O 1
ATOM 2044 N N . ASP A 1 264 ? -2.558 -30.067 2.952 1.00 96.00 264 ASP A N 1
ATOM 2045 C CA . ASP A 1 264 ? -1.252 -30.685 2.694 1.00 96.00 264 ASP A CA 1
ATOM 2046 C C . ASP A 1 264 ? -0.421 -29.924 1.648 1.00 96.00 264 ASP A C 1
ATOM 2048 O O . ASP A 1 264 ? 0.803 -30.040 1.651 1.00 96.00 264 ASP A O 1
ATOM 2052 N N . GLN A 1 265 ? -1.054 -29.082 0.825 1.00 96.69 265 GLN A N 1
ATOM 2053 C CA . GLN A 1 265 ? -0.388 -28.266 -0.193 1.00 96.69 265 GLN A CA 1
ATOM 2054 C C . GLN A 1 265 ? -0.053 -26.844 0.284 1.00 96.69 265 GLN A C 1
ATOM 2056 O O . GLN A 1 265 ? 0.780 -26.184 -0.339 1.00 96.69 265 GLN A O 1
ATOM 2061 N N . VAL A 1 266 ? -0.661 -26.379 1.383 1.00 97.44 266 VAL A N 1
ATOM 2062 C CA . VAL A 1 266 ? -0.479 -25.024 1.936 1.00 97.44 266 VAL A CA 1
ATOM 2063 C C . VAL A 1 266 ? 0.208 -25.077 3.307 1.00 97.44 266 VAL A C 1
ATOM 2065 O O . VAL A 1 266 ? -0.266 -25.755 4.221 1.00 97.44 266 VAL A O 1
ATOM 2068 N N . GLY A 1 267 ? 1.342 -24.386 3.454 1.00 95.56 267 GLY A N 1
ATOM 2069 C CA . GLY A 1 267 ? 2.198 -24.402 4.648 1.00 95.56 267 GLY A CA 1
ATOM 2070 C C . GLY A 1 267 ? 2.376 -23.042 5.317 1.00 95.56 267 GLY A C 1
ATOM 2071 O O . GLY A 1 267 ? 2.448 -22.010 4.650 1.00 95.56 267 GLY A O 1
ATOM 2072 N N . GLU A 1 268 ? 2.477 -23.065 6.648 1.00 96.12 268 GLU A N 1
ATOM 2073 C CA . GLU A 1 268 ? 2.875 -21.926 7.482 1.00 96.12 268 GLU A CA 1
ATOM 2074 C C . GLU A 1 268 ? 4.358 -22.066 7.839 1.00 96.12 268 GLU A C 1
ATOM 2076 O O . GLU A 1 268 ? 4.757 -23.076 8.424 1.00 96.12 268 GLU A O 1
ATOM 2081 N N . TYR A 1 269 ? 5.155 -21.042 7.525 1.00 93.81 269 TYR A N 1
ATOM 2082 C CA . TYR A 1 269 ? 6.552 -20.953 7.944 1.00 93.81 269 TYR A CA 1
ATOM 2083 C C . TYR A 1 269 ? 6.771 -19.682 8.779 1.00 93.81 269 TYR A C 1
ATOM 2085 O O . TYR A 1 269 ? 7.067 -18.608 8.261 1.00 93.81 269 TYR A O 1
ATOM 2093 N N . THR A 1 270 ? 6.588 -19.782 10.088 1.00 90.56 270 THR A N 1
ATOM 2094 C CA . THR A 1 270 ? 6.674 -18.708 11.092 1.00 90.56 270 THR A CA 1
ATOM 2095 C C . THR A 1 270 ? 7.518 -19.176 12.283 1.00 90.56 270 THR A C 1
ATOM 2097 O O . THR A 1 270 ? 8.138 -20.233 12.217 1.00 90.56 270 THR A O 1
ATOM 2100 N N . GLY A 1 271 ? 7.615 -18.396 13.364 1.00 81.75 271 GLY A N 1
ATOM 2101 C CA . GLY A 1 271 ? 8.219 -18.876 14.618 1.00 81.75 271 GLY A CA 1
ATOM 2102 C C . GLY A 1 271 ? 7.491 -20.104 15.176 1.00 81.75 271 GLY A C 1
ATOM 2103 O O . GLY A 1 271 ? 8.140 -21.071 15.552 1.00 81.75 271 GLY A O 1
ATOM 2104 N N . ASP A 1 272 ? 6.159 -20.095 15.106 1.00 82.19 272 ASP A N 1
ATOM 2105 C CA . ASP A 1 272 ? 5.291 -21.111 15.713 1.00 82.19 272 ASP A CA 1
ATOM 2106 C C . ASP A 1 272 ? 5.252 -22.427 14.920 1.00 82.19 272 ASP A C 1
ATOM 2108 O O . ASP A 1 272 ? 5.017 -23.498 15.476 1.00 82.19 272 ASP A O 1
ATOM 2112 N N . LYS A 1 273 ? 5.420 -22.356 13.594 1.00 88.31 273 LYS A N 1
ATOM 2113 C CA . LYS A 1 273 ? 5.225 -23.496 12.695 1.00 88.31 273 LYS A CA 1
ATOM 2114 C C . LYS A 1 273 ? 6.199 -23.439 11.522 1.00 88.31 273 LYS A C 1
ATOM 2116 O O . LYS A 1 273 ? 6.346 -22.396 10.899 1.00 88.31 273 LYS A O 1
ATOM 2121 N N . LYS A 1 274 ? 6.882 -24.546 11.211 1.00 91.19 274 LYS A N 1
ATOM 2122 C CA . LYS A 1 274 ? 7.950 -24.617 10.190 1.00 91.19 274 LYS A CA 1
ATOM 2123 C C . LYS A 1 274 ? 7.608 -25.598 9.067 1.00 91.19 274 LYS A C 1
ATOM 2125 O O . LYS A 1 274 ? 8.329 -26.563 8.835 1.00 91.19 274 LYS A O 1
ATOM 2130 N N . GLU A 1 275 ? 6.501 -25.374 8.367 1.00 91.94 275 GLU A N 1
ATOM 2131 C CA . GLU A 1 275 ? 6.077 -26.228 7.253 1.00 91.94 275 GLU A CA 1
ATOM 2132 C C . GLU A 1 275 ? 6.392 -25.583 5.901 1.00 91.94 275 GLU A C 1
ATOM 2134 O O . GLU A 1 275 ? 5.854 -24.529 5.570 1.00 91.94 275 GLU A O 1
ATOM 2139 N N . ILE A 1 276 ? 7.221 -26.251 5.092 1.00 92.06 276 ILE A N 1
ATOM 2140 C CA . ILE A 1 276 ? 7.418 -25.901 3.679 1.00 92.06 276 ILE A CA 1
ATOM 2141 C C . ILE A 1 276 ? 6.604 -26.860 2.816 1.00 92.06 276 ILE A C 1
ATOM 2143 O O . ILE A 1 276 ? 6.755 -28.078 2.905 1.00 92.06 276 ILE A O 1
ATOM 2147 N N . LYS A 1 277 ? 5.742 -26.286 1.982 1.00 94.88 277 LYS A N 1
ATOM 2148 C CA . LYS A 1 277 ? 4.789 -26.959 1.092 1.00 94.88 277 LYS A CA 1
ATOM 2149 C C . LYS A 1 277 ? 4.721 -26.236 -0.268 1.00 94.88 277 LYS A C 1
ATOM 2151 O O . LYS A 1 277 ? 5.244 -25.125 -0.373 1.00 94.88 277 LYS A O 1
ATOM 2156 N N . PRO A 1 278 ? 4.076 -26.824 -1.298 1.00 94.69 278 PRO A N 1
ATOM 2157 C CA . PRO A 1 278 ? 3.951 -26.219 -2.630 1.00 94.69 278 PRO A CA 1
ATOM 2158 C C . PRO A 1 278 ? 3.473 -24.760 -2.640 1.00 94.69 278 PRO A C 1
ATOM 2160 O O . PRO A 1 278 ? 3.936 -23.965 -3.455 1.00 94.69 278 PRO A O 1
ATOM 2163 N N . VAL A 1 279 ? 2.585 -24.390 -1.716 1.00 96.94 279 VAL A N 1
ATOM 2164 C CA . VAL A 1 279 ? 2.336 -22.995 -1.350 1.00 96.94 279 VAL A CA 1
ATOM 2165 C C . VAL A 1 279 ? 2.809 -22.788 0.076 1.00 96.94 279 VAL A C 1
ATOM 2167 O O . VAL A 1 279 ? 2.301 -23.425 0.995 1.00 96.94 279 VAL A O 1
ATOM 2170 N N . THR A 1 280 ? 3.781 -21.905 0.277 1.00 96.25 280 THR A N 1
ATOM 2171 C CA . THR A 1 280 ? 4.289 -21.582 1.616 1.00 96.25 280 THR A CA 1
ATOM 2172 C C . THR A 1 280 ? 4.091 -20.107 1.903 1.00 96.25 280 THR A C 1
ATOM 2174 O O . THR A 1 280 ? 4.451 -19.255 1.093 1.00 96.25 280 THR A O 1
ATOM 2177 N N . VAL A 1 281 ? 3.536 -19.807 3.075 1.00 96.69 281 VAL A N 1
ATOM 2178 C CA . VAL A 1 281 ? 3.287 -18.442 3.536 1.00 96.69 281 VAL A CA 1
ATOM 2179 C C . VAL A 1 281 ? 4.175 -18.159 4.748 1.00 96.69 281 VAL A C 1
ATOM 2181 O O . VAL A 1 281 ? 4.182 -18.914 5.722 1.00 96.69 281 VAL A O 1
ATOM 2184 N N . THR A 1 282 ? 4.955 -17.082 4.684 1.00 93.50 282 THR A N 1
ATOM 2185 C CA . THR A 1 282 ? 5.930 -16.701 5.717 1.00 93.50 282 THR A CA 1
ATOM 2186 C C . THR A 1 282 ? 5.960 -15.189 5.928 1.00 93.50 282 THR A C 1
ATOM 2188 O O . THR A 1 282 ? 5.335 -14.432 5.184 1.00 93.50 282 THR A O 1
ATOM 2191 N N . THR A 1 283 ? 6.668 -14.737 6.963 1.00 89.12 283 THR A N 1
ATOM 2192 C CA . THR A 1 283 ? 6.855 -13.310 7.237 1.00 89.12 283 THR A CA 1
ATOM 2193 C C . THR A 1 283 ? 8.185 -12.807 6.689 1.00 89.12 283 THR A C 1
ATOM 2195 O O . THR A 1 283 ? 9.168 -13.546 6.612 1.00 89.12 283 THR A O 1
ATOM 2198 N N . TYR A 1 284 ? 8.259 -11.512 6.381 1.00 83.62 284 TYR A N 1
ATOM 2199 C CA . TYR A 1 284 ? 9.518 -10.868 5.995 1.00 83.62 284 TYR A CA 1
ATOM 2200 C C . TYR A 1 284 ? 10.618 -11.050 7.047 1.00 83.62 284 TYR A C 1
ATOM 2202 O O . TYR A 1 284 ? 11.758 -11.363 6.704 1.00 83.62 284 TYR A O 1
ATOM 2210 N N . GLN A 1 285 ? 10.257 -10.923 8.328 1.00 81.06 285 GLN A N 1
ATOM 2211 C CA . GLN A 1 285 ? 11.180 -11.087 9.452 1.00 81.06 285 GLN A CA 1
ATOM 2212 C C . GLN A 1 285 ? 11.830 -12.473 9.470 1.00 81.06 285 GLN A C 1
ATOM 2214 O O . GLN A 1 285 ? 13.017 -12.583 9.765 1.00 81.06 285 GLN A O 1
ATOM 2219 N N . MET A 1 286 ? 11.073 -13.511 9.105 1.00 85.19 286 MET A N 1
ATOM 2220 C CA . MET A 1 286 ? 11.548 -14.892 9.079 1.00 85.19 286 MET A CA 1
ATOM 2221 C C . MET A 1 286 ? 12.673 -15.093 8.059 1.00 85.19 286 MET A C 1
ATOM 2223 O O . MET A 1 286 ? 13.642 -15.793 8.339 1.00 85.19 286 MET A O 1
ATOM 2227 N N . ILE A 1 287 ? 12.581 -14.441 6.895 1.00 79.50 287 ILE A N 1
ATOM 2228 C CA . ILE A 1 287 ? 13.617 -14.501 5.851 1.00 79.50 287 ILE A CA 1
ATOM 2229 C C . ILE A 1 287 ? 14.873 -13.738 6.267 1.00 79.50 287 ILE A C 1
ATOM 2231 O O . ILE A 1 287 ? 15.989 -14.153 5.961 1.00 79.50 287 ILE A O 1
ATOM 2235 N N . THR A 1 288 ? 14.695 -12.623 6.969 1.00 73.25 288 THR A N 1
ATOM 2236 C CA . THR A 1 288 ? 15.790 -11.730 7.368 1.00 73.25 288 THR A CA 1
ATOM 2237 C C . THR A 1 288 ? 16.398 -12.081 8.718 1.00 73.25 288 THR A C 1
ATOM 2239 O O . THR A 1 288 ? 17.310 -11.389 9.169 1.00 73.25 288 THR A O 1
ATOM 2242 N N . TYR A 1 289 ? 15.880 -13.113 9.383 1.00 76.81 289 TYR A N 1
ATOM 2243 C CA . TYR A 1 289 ? 16.369 -13.547 10.679 1.00 76.81 289 TYR A CA 1
ATOM 2244 C C . TYR A 1 289 ? 17.851 -13.916 10.587 1.00 76.81 289 TYR A C 1
ATOM 2246 O O . TYR A 1 289 ? 18.289 -14.606 9.661 1.00 76.81 289 TYR A O 1
ATOM 2254 N N . ARG A 1 290 ? 18.614 -13.435 11.568 1.00 70.75 290 ARG A N 1
ATOM 2255 C CA . ARG A 1 290 ? 20.026 -13.749 11.754 1.00 70.75 290 ARG A CA 1
ATOM 2256 C C . ARG A 1 290 ? 20.227 -14.240 13.183 1.00 70.75 290 ARG A C 1
ATOM 2258 O O . ARG A 1 290 ? 19.824 -13.522 14.101 1.00 70.75 290 ARG A O 1
ATOM 2265 N N . PRO A 1 291 ? 20.860 -15.402 13.390 1.00 65.56 291 PRO A N 1
ATOM 2266 C CA . PRO A 1 291 ? 21.279 -15.799 14.725 1.00 65.56 291 PRO A CA 1
ATOM 2267 C C . PRO A 1 291 ? 22.332 -14.806 15.254 1.00 65.56 291 PRO A C 1
ATOM 2269 O O . PRO A 1 291 ? 23.178 -14.322 14.500 1.00 65.56 291 PRO A O 1
ATOM 2272 N N . MET A 1 292 ? 22.268 -14.461 16.546 1.00 56.47 292 MET A N 1
ATOM 2273 C CA . MET A 1 292 ? 23.171 -13.480 17.184 1.00 56.47 292 MET A CA 1
ATOM 2274 C C . MET A 1 292 ? 24.619 -13.979 17.356 1.00 56.47 292 MET A C 1
ATOM 2276 O O . MET A 1 292 ? 25.477 -13.253 17.860 1.00 56.47 292 MET A O 1
ATOM 2280 N N . THR A 1 293 ? 24.920 -15.205 16.940 1.00 52.06 293 THR A N 1
ATOM 2281 C CA . THR A 1 293 ? 26.251 -15.801 17.021 1.00 52.06 293 THR A CA 1
ATOM 2282 C C . THR A 1 293 ? 27.182 -15.199 15.969 1.00 52.06 293 THR A C 1
ATOM 2284 O O . THR A 1 293 ? 27.166 -15.548 14.790 1.00 52.06 293 THR A O 1
ATOM 2287 N N . VAL A 1 294 ? 28.029 -14.273 16.417 1.00 53.47 294 VAL A N 1
ATOM 2288 C CA . VAL A 1 294 ? 29.215 -13.831 15.675 1.00 53.47 294 VAL A CA 1
ATOM 2289 C C . VAL A 1 294 ? 30.272 -14.918 15.801 1.00 53.47 294 VAL A C 1
ATOM 2291 O O . VAL A 1 294 ? 30.612 -15.330 16.915 1.00 53.47 294 VAL A O 1
ATOM 2294 N N . ASN A 1 295 ? 30.813 -15.378 14.675 1.00 53.09 295 ASN A N 1
ATOM 2295 C CA . ASN A 1 295 ? 31.954 -16.282 14.707 1.00 53.09 295 ASN A CA 1
ATOM 2296 C C . ASN A 1 295 ? 33.149 -15.536 15.333 1.00 53.09 295 ASN A C 1
ATOM 2298 O O . ASN A 1 295 ? 33.667 -14.580 14.757 1.00 53.09 295 ASN A O 1
ATOM 2302 N N . ARG A 1 296 ? 33.571 -15.948 16.539 1.00 48.69 296 ARG A N 1
ATOM 2303 C CA . ARG A 1 296 ? 34.646 -15.287 17.304 1.00 48.69 296 ARG A CA 1
ATOM 2304 C C . ARG A 1 296 ? 36.024 -15.390 16.639 1.00 48.69 296 ARG A C 1
ATOM 2306 O O . ARG A 1 296 ? 36.902 -14.613 16.997 1.00 48.69 296 ARG A O 1
ATOM 2313 N N . GLU A 1 297 ? 36.212 -16.310 15.693 1.00 49.59 297 GLU A N 1
ATOM 2314 C CA . GLU A 1 297 ? 37.476 -16.505 14.973 1.00 49.59 297 GLU A CA 1
ATOM 2315 C C . GLU A 1 297 ? 37.533 -15.726 13.650 1.00 49.59 297 GLU A C 1
ATOM 2317 O O . GLU A 1 297 ? 38.599 -15.228 13.293 1.00 49.59 297 GLU A O 1
ATOM 2322 N N . THR A 1 298 ? 36.409 -15.576 12.936 1.00 53.78 298 THR A N 1
ATOM 2323 C CA . THR A 1 298 ? 36.365 -14.891 11.624 1.00 53.78 298 THR A CA 1
ATOM 2324 C C . THR A 1 298 ? 35.753 -13.489 11.665 1.00 53.78 298 THR A C 1
ATOM 2326 O O . THR A 1 298 ? 35.917 -12.724 10.718 1.00 53.78 298 THR A O 1
ATOM 2329 N N . GLY A 1 299 ? 35.053 -13.123 12.745 1.00 50.28 299 GLY A N 1
ATOM 2330 C CA . GLY A 1 299 ? 34.321 -11.856 12.857 1.00 50.28 299 GLY A CA 1
ATOM 2331 C C . GLY A 1 299 ? 33.089 -11.763 11.949 1.00 50.28 299 GLY A C 1
ATOM 2332 O O . GLY A 1 299 ? 32.459 -10.708 11.875 1.00 50.28 299 GLY A O 1
ATOM 2333 N N . GLU A 1 300 ? 32.734 -12.847 11.256 1.00 49.84 300 GLU A N 1
ATOM 2334 C CA . GLU A 1 300 ? 31.604 -12.882 10.334 1.00 49.84 300 GLU A CA 1
ATOM 2335 C C . GLU A 1 300 ? 30.284 -13.057 11.094 1.00 49.84 300 GLU A C 1
ATOM 2337 O O . GLU A 1 300 ? 30.138 -13.905 11.981 1.00 49.84 300 GLU A O 1
ATOM 2342 N N . VAL A 1 301 ? 29.309 -12.223 10.735 1.00 54.16 301 VAL A N 1
ATOM 2343 C CA . VAL A 1 301 ? 27.918 -12.350 11.177 1.00 54.16 301 VAL A CA 1
ATOM 2344 C C . VAL A 1 301 ? 27.292 -13.509 10.400 1.00 54.16 301 VAL A C 1
ATOM 2346 O O . VAL A 1 301 ? 27.416 -13.543 9.175 1.00 54.16 301 VAL A O 1
ATOM 2349 N N . GLY A 1 302 ? 26.638 -14.443 11.098 1.00 54.50 302 GLY A N 1
ATOM 2350 C CA . GLY A 1 302 ? 26.055 -15.650 10.503 1.00 54.50 302 GLY A CA 1
ATOM 2351 C C . GLY A 1 302 ? 25.181 -15.386 9.267 1.00 54.50 302 GLY A C 1
ATOM 2352 O O . GLY A 1 302 ? 24.539 -14.338 9.138 1.00 54.50 302 GLY A O 1
ATOM 2353 N N . ALA A 1 303 ? 25.165 -16.357 8.347 1.00 59.56 303 ALA A N 1
ATOM 2354 C CA . ALA A 1 303 ? 24.332 -16.331 7.146 1.00 59.56 303 ALA A CA 1
ATOM 2355 C C . ALA A 1 303 ? 22.831 -16.258 7.493 1.00 59.56 303 ALA A C 1
ATOM 2357 O O . ALA A 1 303 ? 22.443 -16.496 8.630 1.00 59.56 303 ALA A O 1
ATOM 2358 N N . PHE A 1 304 ? 21.973 -15.937 6.520 1.00 68.94 304 PHE A N 1
ATOM 2359 C CA . PHE A 1 304 ? 20.515 -15.979 6.690 1.00 68.94 304 PHE A CA 1
ATOM 2360 C C . PHE A 1 304 ? 20.013 -17.427 6.508 1.00 68.94 304 PHE A C 1
ATOM 2362 O O . PHE A 1 304 ? 19.810 -17.844 5.361 1.00 68.94 304 PHE A O 1
ATOM 2369 N N . PRO A 1 305 ? 19.806 -18.221 7.579 1.00 68.81 305 PRO A N 1
ATOM 2370 C CA . PRO A 1 305 ? 19.586 -19.665 7.443 1.00 68.81 305 PRO A CA 1
ATOM 2371 C C . PRO A 1 305 ? 18.285 -19.977 6.689 1.00 68.81 305 PRO A C 1
ATOM 2373 O O . PRO A 1 305 ? 18.245 -20.826 5.799 1.00 68.81 305 PRO A O 1
ATOM 2376 N N . HIS A 1 306 ? 17.218 -19.224 6.966 1.00 79.62 306 HIS A N 1
ATOM 2377 C CA . HIS A 1 306 ? 15.923 -19.425 6.314 1.00 79.62 306 HIS A CA 1
ATOM 2378 C C . HIS A 1 306 ? 15.934 -18.986 4.848 1.00 79.62 306 HIS A C 1
ATOM 2380 O O . HIS A 1 306 ? 15.288 -19.620 4.017 1.00 79.62 306 HIS A O 1
ATOM 2386 N N . LEU A 1 307 ? 16.697 -17.946 4.495 1.00 75.56 307 LEU A N 1
ATOM 2387 C CA . LEU A 1 307 ? 16.847 -17.536 3.100 1.00 75.56 307 LEU A CA 1
ATOM 2388 C C . LEU A 1 307 ? 17.493 -18.644 2.265 1.00 75.56 307 LEU A C 1
ATOM 2390 O O . LEU A 1 307 ? 17.010 -18.939 1.172 1.00 75.56 307 LEU A O 1
ATOM 2394 N N . GLN A 1 308 ? 18.554 -19.274 2.776 1.00 72.25 308 GLN A N 1
ATOM 2395 C CA . GLN A 1 308 ? 19.214 -20.381 2.079 1.00 72.25 308 GLN A CA 1
ATOM 2396 C C . GLN A 1 308 ? 18.235 -21.528 1.823 1.00 72.25 308 GLN A C 1
ATOM 2398 O O . GLN A 1 308 ? 18.177 -22.060 0.713 1.00 72.25 308 GLN A O 1
ATOM 2403 N N . LEU A 1 309 ? 17.398 -21.836 2.817 1.00 77.62 309 LEU A N 1
ATOM 2404 C CA . LEU A 1 309 ? 16.350 -22.837 2.693 1.00 77.62 309 LEU A CA 1
ATOM 2405 C C . LEU A 1 309 ? 15.363 -22.491 1.572 1.00 77.62 309 LEU A C 1
ATOM 2407 O O . LEU A 1 309 ? 15.154 -23.310 0.682 1.00 77.62 309 LEU A O 1
ATOM 2411 N N . PHE A 1 310 ? 14.805 -21.277 1.552 1.00 80.06 310 PHE A N 1
ATOM 2412 C CA . PHE A 1 310 ? 13.871 -20.858 0.498 1.00 80.06 310 PHE A CA 1
ATOM 2413 C C . PHE A 1 310 ? 14.517 -20.772 -0.888 1.00 80.06 310 PHE A C 1
ATOM 2415 O O . PHE A 1 310 ? 13.840 -21.010 -1.889 1.00 80.06 310 PHE A O 1
ATOM 2422 N N . THR A 1 311 ? 15.818 -20.485 -0.957 1.00 74.38 311 THR A N 1
ATOM 2423 C CA . THR A 1 311 ? 16.579 -20.438 -2.215 1.00 74.38 311 THR A CA 1
ATOM 2424 C C . THR A 1 311 ? 16.775 -21.835 -2.817 1.00 74.38 311 THR A C 1
ATOM 2426 O O . THR A 1 311 ? 16.906 -21.959 -4.034 1.00 74.38 311 THR A O 1
ATOM 2429 N N . ALA A 1 312 ? 16.727 -22.892 -1.997 1.00 74.94 312 ALA A N 1
ATOM 2430 C CA . ALA A 1 312 ? 16.844 -24.277 -2.451 1.00 74.94 312 ALA A CA 1
ATOM 2431 C C . ALA A 1 312 ? 15.576 -24.827 -3.140 1.00 74.94 312 ALA A C 1
ATOM 2433 O O . ALA A 1 312 ? 15.672 -25.803 -3.887 1.00 74.94 312 ALA A O 1
ATOM 2434 N N . TYR A 1 313 ? 14.408 -24.217 -2.911 1.00 78.31 313 TYR A N 1
ATOM 2435 C CA . TYR A 1 313 ? 13.135 -24.621 -3.522 1.00 78.31 313 TYR A CA 1
ATOM 2436 C C . TYR A 1 313 ? 12.882 -23.906 -4.848 1.00 78.31 313 TYR A C 1
ATOM 2438 O O . TYR A 1 313 ? 13.361 -22.790 -5.069 1.00 78.31 313 TYR A O 1
ATOM 2446 N N . ASP A 1 314 ? 12.120 -24.558 -5.731 1.00 79.56 314 ASP A N 1
ATOM 2447 C CA . ASP A 1 314 ? 11.861 -24.079 -7.088 1.00 79.56 314 ASP A CA 1
ATOM 2448 C C . ASP A 1 314 ? 10.518 -23.365 -7.244 1.00 79.56 314 ASP A C 1
ATOM 2450 O O . ASP A 1 314 ? 9.658 -23.780 -8.013 1.00 79.56 314 ASP A O 1
ATOM 2454 N N . TRP A 1 315 ? 10.331 -22.280 -6.491 1.00 86.81 315 TRP A N 1
ATOM 2455 C CA . TRP A 1 315 ? 9.124 -21.455 -6.590 1.00 86.81 315 TRP A CA 1
ATOM 2456 C C . TRP A 1 315 ? 8.925 -20.968 -8.036 1.00 86.81 315 TRP A C 1
ATOM 2458 O O . TRP A 1 315 ? 9.884 -20.580 -8.686 1.00 86.81 315 TRP A O 1
ATOM 2468 N N . GLY A 1 316 ? 7.715 -20.970 -8.581 1.00 87.19 316 GLY A N 1
ATOM 2469 C CA . GLY A 1 316 ? 7.434 -20.313 -9.867 1.00 87.19 316 GLY A CA 1
ATOM 2470 C C . GLY A 1 316 ? 6.917 -18.886 -9.700 1.00 87.19 316 GLY A C 1
ATOM 2471 O O . GLY A 1 316 ? 7.029 -18.071 -10.619 1.00 87.19 316 GLY A O 1
ATOM 2472 N N . LEU A 1 317 ? 6.397 -18.573 -8.509 1.00 90.56 317 LEU A N 1
ATOM 2473 C CA . LEU A 1 317 ? 5.785 -17.297 -8.157 1.00 90.56 317 LEU A CA 1
ATOM 2474 C C . LEU A 1 317 ? 6.220 -16.879 -6.742 1.00 90.56 317 LEU A C 1
ATOM 2476 O O . LEU A 1 317 ? 6.213 -17.689 -5.813 1.00 90.56 317 LEU A O 1
ATOM 2480 N N . ILE A 1 318 ? 6.572 -15.609 -6.564 1.00 90.69 318 ILE A N 1
ATOM 2481 C CA . ILE A 1 318 ? 6.761 -14.982 -5.254 1.00 90.69 318 ILE A CA 1
ATOM 2482 C C . ILE A 1 318 ? 5.775 -13.824 -5.136 1.00 90.69 318 ILE A C 1
ATOM 2484 O O . ILE A 1 318 ? 5.777 -12.926 -5.979 1.00 90.69 318 ILE A O 1
ATOM 2488 N N . ILE A 1 319 ? 4.943 -13.843 -4.098 1.00 92.69 319 ILE A N 1
ATOM 2489 C CA . ILE A 1 319 ? 3.993 -12.774 -3.787 1.00 92.69 319 ILE A CA 1
ATOM 2490 C C . ILE A 1 319 ? 4.516 -12.001 -2.579 1.00 92.69 319 ILE A C 1
ATOM 2492 O O . ILE A 1 319 ? 4.723 -12.572 -1.512 1.00 92.69 319 ILE A O 1
ATOM 2496 N N . TYR A 1 320 ? 4.705 -10.700 -2.749 1.00 89.69 320 TYR A N 1
ATOM 2497 C CA . TYR A 1 320 ? 5.055 -9.759 -1.694 1.00 89.69 320 TYR A CA 1
ATOM 2498 C C . TYR A 1 320 ? 3.792 -8.988 -1.309 1.00 89.69 320 TYR A C 1
ATOM 2500 O O . TYR A 1 320 ? 3.270 -8.219 -2.116 1.00 89.69 320 TYR A O 1
ATOM 2508 N N . ASP A 1 321 ? 3.284 -9.203 -0.099 1.00 88.62 321 ASP A N 1
ATOM 2509 C CA . ASP A 1 321 ? 2.128 -8.480 0.430 1.00 88.62 321 ASP A CA 1
ATOM 2510 C C . ASP A 1 321 ? 2.562 -7.239 1.223 1.00 88.62 321 ASP A C 1
ATOM 2512 O O . ASP A 1 321 ? 3.558 -7.262 1.948 1.00 88.62 321 ASP A O 1
ATOM 2516 N N . GLU A 1 322 ? 1.820 -6.146 1.071 1.00 81.06 322 GLU A N 1
ATOM 2517 C CA . GLU A 1 322 ? 2.145 -4.809 1.583 1.00 81.06 322 GLU A CA 1
ATOM 2518 C C . GLU A 1 322 ? 3.586 -4.370 1.299 1.00 81.06 322 GLU A C 1
ATOM 2520 O O . GLU A 1 322 ? 4.353 -3.985 2.181 1.00 81.06 322 GLU A O 1
ATOM 2525 N N . VAL A 1 323 ? 3.936 -4.398 0.015 1.00 78.38 323 VAL A N 1
ATOM 2526 C CA . VAL A 1 323 ? 5.276 -4.098 -0.515 1.00 78.38 323 VAL A CA 1
ATOM 2527 C C . VAL A 1 323 ? 5.857 -2.768 -0.027 1.00 78.38 323 VAL A C 1
ATOM 2529 O O . VAL A 1 323 ? 7.068 -2.644 0.117 1.00 78.38 323 VAL A O 1
ATOM 2532 N N . HIS A 1 324 ? 5.019 -1.769 0.247 1.00 72.50 324 HIS A N 1
ATOM 2533 C CA . HIS A 1 324 ? 5.463 -0.469 0.754 1.00 72.50 324 HIS A CA 1
ATOM 2534 C C . HIS A 1 324 ? 6.114 -0.546 2.147 1.00 72.50 324 HIS A C 1
ATOM 2536 O O . HIS A 1 324 ? 6.900 0.328 2.498 1.00 72.50 324 HIS A O 1
ATOM 2542 N N . LEU A 1 325 ? 5.837 -1.600 2.924 1.00 67.94 325 LEU A N 1
ATOM 2543 C CA . LEU A 1 325 ? 6.412 -1.815 4.256 1.00 67.94 325 LEU A CA 1
ATOM 2544 C C . LEU A 1 325 ? 7.771 -2.511 4.221 1.00 67.94 325 LEU A C 1
ATOM 2546 O O . LEU A 1 325 ? 8.393 -2.687 5.266 1.00 67.94 325 LEU A O 1
ATOM 2550 N N . LEU A 1 326 ? 8.237 -2.934 3.045 1.00 67.56 326 LEU A N 1
ATOM 2551 C CA . LEU A 1 326 ? 9.504 -3.635 2.905 1.00 67.56 326 LEU A CA 1
ATOM 2552 C C . LEU A 1 326 ? 10.687 -2.665 3.062 1.00 67.56 326 LEU A C 1
ATOM 2554 O O . LEU A 1 326 ? 10.874 -1.764 2.236 1.00 67.56 326 LEU A O 1
ATOM 2558 N N . PRO A 1 327 ? 11.561 -2.860 4.064 1.00 61.75 327 PRO A N 1
ATOM 2559 C CA . PRO A 1 327 ? 12.802 -2.101 4.158 1.00 61.75 327 PRO A CA 1
ATOM 2560 C C . PRO A 1 327 ? 13.745 -2.462 3.000 1.00 61.75 327 PRO A C 1
ATOM 2562 O O . PRO A 1 327 ? 13.859 -3.633 2.626 1.00 61.75 327 PRO A O 1
ATOM 2565 N N . ALA A 1 328 ? 14.496 -1.487 2.479 1.00 62.09 328 ALA A N 1
ATOM 2566 C CA . ALA A 1 328 ? 15.465 -1.694 1.392 1.00 62.09 328 ALA A CA 1
ATOM 2567 C C . ALA A 1 328 ? 16.446 -2.881 1.607 1.00 62.09 328 ALA A C 1
ATOM 2569 O O . ALA A 1 328 ? 16.736 -3.609 0.654 1.00 62.09 328 ALA A O 1
ATOM 2570 N N . PRO A 1 329 ? 16.944 -3.174 2.830 1.00 63.94 329 PRO A N 1
ATOM 2571 C CA . PRO A 1 329 ? 17.748 -4.374 3.070 1.00 63.94 329 PRO A CA 1
ATOM 2572 C C . PRO A 1 329 ? 17.013 -5.691 2.784 1.00 63.94 329 PRO A C 1
ATOM 2574 O O . PRO A 1 329 ? 17.606 -6.590 2.199 1.00 63.94 329 PRO A O 1
ATOM 2577 N N . VAL A 1 330 ? 15.733 -5.800 3.148 1.00 65.94 330 VAL A N 1
ATOM 2578 C CA . VAL A 1 330 ? 14.918 -7.018 2.964 1.00 65.94 330 VAL A CA 1
ATOM 2579 C C . VAL A 1 330 ? 14.661 -7.280 1.486 1.00 65.94 330 VAL A C 1
ATOM 2581 O O . VAL A 1 330 ? 14.767 -8.407 1.004 1.00 65.94 330 VAL A O 1
ATOM 2584 N N . PHE A 1 331 ? 14.402 -6.207 0.751 1.00 64.88 331 PHE A N 1
ATOM 2585 C CA . PHE A 1 331 ? 14.310 -6.203 -0.700 1.00 64.88 331 PHE A CA 1
ATOM 2586 C C . PHE A 1 331 ? 15.554 -6.799 -1.362 1.00 64.88 331 PHE A C 1
ATOM 2588 O O . PHE A 1 331 ? 15.455 -7.741 -2.147 1.00 64.88 331 PHE A O 1
ATOM 2595 N N . ARG A 1 332 ? 16.735 -6.307 -0.983 1.00 64.31 332 ARG A N 1
ATOM 2596 C CA . ARG A 1 332 ? 18.020 -6.804 -1.494 1.00 64.31 332 ARG A CA 1
ATOM 2597 C C . ARG A 1 332 ? 18.224 -8.291 -1.203 1.00 64.31 332 ARG A C 1
ATOM 2599 O O . ARG A 1 332 ? 18.655 -9.028 -2.077 1.00 64.31 332 ARG A O 1
ATOM 2606 N N . ILE A 1 333 ? 17.865 -8.737 -0.003 1.00 66.19 333 ILE A N 1
ATOM 2607 C CA . ILE A 1 333 ? 18.020 -10.134 0.421 1.00 66.19 333 ILE A CA 1
ATOM 2608 C C . ILE A 1 333 ? 17.076 -11.058 -0.362 1.00 66.19 333 ILE A C 1
ATOM 2610 O O . ILE A 1 333 ? 17.490 -12.082 -0.895 1.00 66.19 333 ILE A O 1
ATOM 2614 N N . THR A 1 334 ? 15.802 -10.683 -0.492 1.00 67.19 334 THR A N 1
ATOM 2615 C CA . THR A 1 334 ? 14.817 -11.487 -1.240 1.00 67.19 334 THR A CA 1
ATOM 2616 C C . THR A 1 334 ? 15.081 -11.504 -2.747 1.00 67.19 334 THR A C 1
ATOM 2618 O O . THR A 1 334 ? 14.624 -12.417 -3.434 1.00 67.19 334 THR A O 1
ATOM 2621 N N . ALA A 1 335 ? 15.858 -10.549 -3.271 1.00 63.34 335 ALA A N 1
ATOM 2622 C CA . ALA A 1 335 ? 16.289 -10.540 -4.664 1.00 63.34 335 ALA A CA 1
ATOM 2623 C C . ALA A 1 335 ? 17.183 -11.736 -5.031 1.00 63.34 335 ALA A C 1
ATOM 2625 O O . ALA A 1 335 ? 17.207 -12.106 -6.207 1.00 63.34 335 ALA A O 1
ATOM 2626 N N . GLU A 1 336 ? 17.872 -12.332 -4.048 1.00 63.72 336 GLU A N 1
ATOM 2627 C CA . GLU A 1 336 ? 18.725 -13.520 -4.209 1.00 63.72 336 GLU A CA 1
ATOM 2628 C C . GLU A 1 336 ? 17.912 -14.802 -4.451 1.00 63.72 336 GLU A C 1
ATOM 2630 O O . GLU A 1 336 ? 18.437 -15.787 -4.976 1.00 63.72 336 GLU A O 1
ATOM 2635 N N . ILE A 1 337 ? 16.609 -14.790 -4.138 1.00 68.62 337 ILE A N 1
ATOM 2636 C CA . ILE A 1 337 ? 15.707 -15.885 -4.491 1.00 68.62 337 ILE A CA 1
ATOM 2637 C C . ILE A 1 337 ? 15.603 -15.900 -6.023 1.00 68.62 337 ILE A C 1
ATOM 2639 O O . ILE A 1 337 ? 15.111 -14.936 -6.622 1.00 68.62 337 ILE A O 1
ATOM 2643 N N . GLN A 1 338 ? 16.127 -16.975 -6.633 1.00 55.50 338 GLN A N 1
ATOM 2644 C CA . GLN A 1 338 ? 16.407 -17.099 -8.072 1.00 55.50 338 GLN A CA 1
ATOM 2645 C C . GLN A 1 338 ? 15.270 -16.595 -8.979 1.00 55.50 338 GLN A C 1
ATOM 2647 O O . GLN A 1 338 ? 14.106 -16.622 -8.599 1.00 55.50 338 GLN A O 1
ATOM 2652 N N . ALA A 1 339 ? 15.634 -16.133 -10.181 1.00 57.72 339 ALA A N 1
ATOM 2653 C CA . ALA A 1 339 ? 14.801 -15.429 -11.163 1.00 57.72 339 ALA A CA 1
ATOM 2654 C C . ALA A 1 339 ? 13.434 -16.082 -11.465 1.00 57.72 339 ALA A C 1
ATOM 2656 O O . ALA A 1 339 ? 13.287 -16.891 -12.385 1.00 57.72 339 ALA A O 1
ATOM 2657 N N . ARG A 1 340 ? 12.428 -15.661 -10.698 1.00 72.56 340 ARG A N 1
ATOM 2658 C CA . ARG A 1 340 ? 11.048 -16.160 -10.696 1.00 72.56 340 ARG A CA 1
ATOM 2659 C C . ARG A 1 340 ? 10.076 -15.012 -10.875 1.00 72.56 340 ARG A C 1
ATOM 2661 O O . ARG A 1 340 ? 10.469 -13.853 -10.745 1.00 72.56 340 ARG A O 1
ATOM 2668 N N . ARG A 1 341 ? 8.817 -15.334 -11.163 1.00 84.00 341 ARG A N 1
ATOM 2669 C CA . ARG A 1 341 ? 7.767 -14.323 -11.283 1.00 84.00 341 ARG A CA 1
ATOM 2670 C C . ARG A 1 341 ? 7.557 -13.643 -9.925 1.00 84.00 341 ARG A C 1
ATOM 2672 O O . ARG A 1 341 ? 7.459 -14.337 -8.915 1.00 84.00 341 ARG A O 1
ATOM 2679 N N . ARG A 1 342 ? 7.529 -12.308 -9.876 1.00 87.44 342 ARG A N 1
ATOM 2680 C CA . ARG A 1 342 ? 7.431 -11.512 -8.638 1.00 87.44 342 ARG A CA 1
ATOM 2681 C C . ARG A 1 342 ? 6.229 -10.584 -8.690 1.00 87.44 342 ARG A C 1
ATOM 2683 O O . ARG A 1 342 ? 6.231 -9.603 -9.428 1.00 87.44 342 ARG A O 1
ATOM 2690 N N . LEU A 1 343 ? 5.222 -10.885 -7.882 1.00 90.81 343 LEU A N 1
ATOM 2691 C CA . LEU A 1 343 ? 4.035 -10.058 -7.716 1.00 90.81 343 LEU A CA 1
ATOM 2692 C C . LEU A 1 343 ? 4.172 -9.201 -6.462 1.00 90.81 343 LEU A C 1
ATOM 2694 O O . LEU A 1 343 ? 4.314 -9.729 -5.362 1.00 90.81 343 LEU A O 1
ATOM 2698 N N . GLY A 1 344 ? 4.075 -7.887 -6.620 1.00 90.12 344 GLY A N 1
ATOM 2699 C CA . GLY A 1 344 ? 3.912 -6.963 -5.507 1.00 90.12 344 GLY A CA 1
ATOM 2700 C C . GLY A 1 344 ? 2.453 -6.564 -5.315 1.00 90.12 344 GLY A C 1
ATOM 2701 O O . GLY A 1 344 ? 1.830 -6.096 -6.262 1.00 90.12 344 GLY A O 1
ATOM 2702 N N . LEU A 1 345 ? 1.917 -6.697 -4.104 1.00 89.88 345 LEU A N 1
ATOM 2703 C CA . LEU A 1 345 ? 0.587 -6.219 -3.726 1.00 89.88 345 LEU A CA 1
ATOM 2704 C C . LEU A 1 345 ? 0.722 -5.073 -2.721 1.00 89.88 345 LEU A C 1
ATOM 2706 O O . LEU A 1 345 ? 1.352 -5.220 -1.675 1.00 89.88 345 LEU A O 1
ATOM 2710 N N . THR A 1 346 ? 0.136 -3.914 -3.013 1.00 83.00 346 THR A N 1
ATOM 2711 C CA . THR A 1 346 ? 0.204 -2.760 -2.104 1.00 83.00 346 THR A CA 1
ATOM 2712 C C . THR A 1 346 ? -1.011 -1.853 -2.246 1.00 83.00 346 THR A C 1
ATOM 2714 O O . THR A 1 346 ? -1.649 -1.840 -3.290 1.00 83.00 346 THR A O 1
ATOM 2717 N N . ALA A 1 347 ? -1.350 -1.102 -1.196 1.00 72.62 347 ALA A N 1
ATOM 2718 C CA . ALA A 1 347 ? -2.353 -0.033 -1.284 1.00 72.62 347 ALA A CA 1
ATOM 2719 C C . ALA A 1 347 ? -1.771 1.305 -1.761 1.00 72.62 347 ALA A C 1
ATOM 2721 O O . ALA A 1 347 ? -2.509 2.161 -2.229 1.00 72.62 347 ALA A O 1
ATOM 2722 N N . THR A 1 348 ? -0.458 1.485 -1.639 1.00 65.19 348 THR A N 1
ATOM 2723 C CA . THR A 1 348 ? 0.252 2.718 -1.994 1.00 65.19 348 THR A CA 1
ATOM 2724 C C . THR A 1 348 ? 1.640 2.363 -2.511 1.00 65.19 348 THR A C 1
ATOM 2726 O O . THR A 1 348 ? 2.274 1.438 -1.997 1.00 65.19 348 THR A O 1
ATOM 2729 N N . LEU A 1 349 ? 2.102 3.069 -3.543 1.00 60.22 349 LEU A N 1
ATOM 2730 C CA . LEU A 1 349 ? 3.489 2.991 -4.014 1.00 60.22 349 LEU A CA 1
ATOM 2731 C C . LEU A 1 349 ? 4.396 4.025 -3.356 1.00 60.22 349 LEU A C 1
ATOM 2733 O O . LEU A 1 349 ? 5.603 3.804 -3.313 1.00 60.22 349 LEU A O 1
ATOM 2737 N N . VAL A 1 350 ? 3.815 5.098 -2.816 1.00 57.22 350 VAL A N 1
ATOM 2738 C CA . VAL A 1 350 ? 4.576 6.153 -2.157 1.00 57.22 350 VAL A CA 1
ATOM 2739 C C . VAL A 1 350 ? 5.219 5.571 -0.904 1.00 57.22 350 VAL A C 1
ATOM 2741 O O . VAL A 1 350 ? 4.533 4.895 -0.133 1.00 57.22 350 VAL A O 1
ATOM 2744 N N . ARG A 1 351 ? 6.509 5.820 -0.672 1.00 59.94 351 ARG A N 1
ATOM 2745 C CA . ARG A 1 351 ? 7.197 5.405 0.563 1.00 59.94 351 ARG A CA 1
ATOM 2746 C C . ARG A 1 351 ? 7.657 6.617 1.359 1.00 59.94 351 ARG A C 1
ATOM 2748 O O . ARG A 1 351 ? 8.218 7.556 0.809 1.00 59.94 351 ARG A O 1
ATOM 2755 N N . GLU A 1 352 ? 7.510 6.557 2.680 1.00 52.56 352 GLU A N 1
ATOM 2756 C CA . GLU A 1 352 ? 7.957 7.632 3.583 1.00 52.56 352 GLU A CA 1
ATOM 2757 C C . GLU A 1 352 ? 9.489 7.815 3.594 1.00 52.56 352 GLU A C 1
ATOM 2759 O O . GLU A 1 352 ? 9.983 8.882 3.953 1.00 52.56 352 GLU A O 1
ATOM 2764 N N . ASP A 1 353 ? 10.243 6.800 3.160 1.00 56.59 353 ASP A N 1
ATOM 2765 C CA . ASP A 1 353 ? 11.702 6.832 3.020 1.00 56.59 353 ASP A CA 1
ATOM 2766 C C . ASP A 1 353 ? 12.186 7.200 1.599 1.00 56.59 353 ASP A C 1
ATOM 2768 O O . ASP A 1 353 ? 13.392 7.225 1.364 1.00 56.59 353 ASP A O 1
ATOM 2772 N N . ASN A 1 354 ? 11.280 7.511 0.658 1.00 60.19 354 ASN A N 1
ATOM 2773 C CA . ASN A 1 354 ? 11.566 7.810 -0.757 1.00 60.19 354 ASN A CA 1
ATOM 2774 C C . ASN A 1 354 ? 12.346 6.708 -1.520 1.00 60.19 354 ASN A C 1
ATOM 2776 O O . ASN A 1 354 ? 12.931 6.977 -2.570 1.00 60.19 354 ASN A O 1
ATOM 2780 N N . HIS A 1 355 ? 12.350 5.456 -1.042 1.00 65.31 355 HIS A N 1
ATOM 2781 C CA . HIS A 1 355 ? 13.039 4.322 -1.688 1.00 65.31 355 HIS A CA 1
ATOM 2782 C C . HIS A 1 355 ? 12.116 3.491 -2.598 1.00 65.31 355 HIS A C 1
ATOM 2784 O O . HIS A 1 355 ? 12.159 2.258 -2.643 1.00 65.31 355 HIS A O 1
ATOM 2790 N N . GLU A 1 356 ? 11.233 4.158 -3.334 1.00 63.19 356 GLU A N 1
ATOM 2791 C CA . GLU A 1 356 ? 10.246 3.527 -4.225 1.00 63.19 356 GLU A CA 1
ATOM 2792 C C . GLU A 1 356 ? 10.923 2.823 -5.409 1.00 63.19 356 GLU A C 1
ATOM 2794 O O . GLU A 1 356 ? 10.500 1.755 -5.847 1.00 63.19 356 GLU A O 1
ATOM 2799 N N . THR A 1 357 ? 12.055 3.366 -5.860 1.00 63.38 357 THR A N 1
ATOM 2800 C CA . THR A 1 357 ? 12.914 2.812 -6.918 1.00 63.38 357 THR A CA 1
ATOM 2801 C C . THR A 1 357 ? 13.376 1.376 -6.635 1.00 63.38 357 THR A C 1
ATOM 2803 O O . THR A 1 357 ? 13.539 0.577 -7.565 1.00 63.38 357 THR A O 1
ATOM 2806 N N . ASP A 1 358 ? 13.536 1.010 -5.362 1.00 66.88 358 ASP A N 1
ATOM 2807 C CA . ASP A 1 358 ? 13.935 -0.338 -4.944 1.00 66.88 358 ASP A CA 1
ATOM 2808 C C . ASP A 1 358 ? 12.816 -1.355 -5.201 1.00 66.88 358 ASP A C 1
ATOM 2810 O O . ASP A 1 358 ? 13.080 -2.481 -5.619 1.00 66.88 358 ASP A O 1
ATOM 2814 N N . VAL A 1 359 ? 11.555 -0.942 -5.041 1.00 65.88 359 VAL A N 1
ATOM 2815 C CA . VAL A 1 359 ? 10.392 -1.788 -5.331 1.00 65.88 359 VAL A CA 1
ATOM 2816 C C . VAL A 1 359 ? 10.376 -2.158 -6.812 1.00 65.88 359 VAL A C 1
ATOM 2818 O O . VAL A 1 359 ? 10.287 -3.332 -7.175 1.00 65.88 359 VAL A O 1
ATOM 2821 N N . PHE A 1 360 ? 10.507 -1.156 -7.680 1.00 64.81 360 PHE A N 1
ATOM 2822 C CA . PHE A 1 360 ? 10.395 -1.346 -9.123 1.00 64.81 360 PHE A CA 1
ATOM 2823 C C . PHE A 1 360 ? 11.570 -2.113 -9.721 1.00 64.81 360 PHE A C 1
ATOM 2825 O O . PHE A 1 360 ? 11.385 -2.939 -10.615 1.00 64.81 360 PHE A O 1
ATOM 2832 N N . SER A 1 361 ? 12.783 -1.864 -9.224 1.00 63.00 361 SER A N 1
ATOM 2833 C CA . SER A 1 361 ? 13.975 -2.568 -9.702 1.00 63.00 361 SER A CA 1
ATOM 2834 C C . SER A 1 361 ? 13.966 -4.055 -9.336 1.00 63.00 361 SER A C 1
ATOM 2836 O O . SER A 1 361 ? 14.477 -4.874 -10.106 1.00 63.00 361 SER A O 1
ATOM 2838 N N . LEU A 1 362 ? 13.352 -4.417 -8.203 1.00 68.38 362 LEU A N 1
ATOM 2839 C CA . LEU A 1 362 ? 13.407 -5.773 -7.657 1.00 68.38 362 LEU A CA 1
ATOM 2840 C C . LEU A 1 362 ? 12.154 -6.610 -7.920 1.00 68.38 362 LEU A C 1
ATOM 2842 O O . LEU A 1 362 ? 12.292 -7.811 -8.170 1.00 68.38 362 LEU A O 1
ATOM 2846 N N . ILE A 1 363 ? 10.962 -6.012 -7.882 1.00 75.69 363 ILE A N 1
ATOM 2847 C CA . ILE A 1 363 ? 9.694 -6.695 -8.181 1.00 75.69 363 ILE A CA 1
ATOM 2848 C C . ILE A 1 363 ? 9.295 -6.483 -9.638 1.00 75.69 363 ILE A C 1
ATOM 2850 O O . ILE A 1 363 ? 8.915 -7.441 -10.299 1.00 75.69 363 ILE A O 1
ATOM 2854 N N . GLY A 1 364 ? 9.399 -5.260 -10.155 1.00 73.31 364 GLY A N 1
ATOM 2855 C CA . GLY A 1 364 ? 9.014 -4.914 -11.524 1.00 73.31 364 GLY A CA 1
ATOM 2856 C C . GLY A 1 364 ? 8.137 -3.661 -11.605 1.00 73.31 364 GLY A C 1
ATOM 2857 O O . GLY A 1 364 ? 7.805 -3.069 -10.578 1.00 73.31 364 GLY A O 1
ATOM 2858 N N . PRO A 1 365 ? 7.743 -3.248 -12.822 1.00 71.69 365 PRO A N 1
ATOM 2859 C CA . PRO A 1 365 ? 6.977 -2.022 -13.043 1.00 71.69 365 PRO A CA 1
ATOM 2860 C C . PRO A 1 365 ? 5.586 -2.085 -12.399 1.00 71.69 365 PRO A C 1
ATOM 2862 O O . PRO A 1 365 ? 5.049 -3.167 -12.145 1.00 71.69 365 PRO A O 1
ATOM 2865 N N . LYS A 1 366 ? 4.953 -0.924 -12.205 1.00 77.88 366 LYS A N 1
ATOM 2866 C CA . LYS A 1 366 ? 3.516 -0.855 -11.903 1.00 77.88 366 LYS A CA 1
ATOM 2867 C C . LYS A 1 366 ? 2.732 -1.450 -13.079 1.00 77.88 366 LYS A C 1
ATOM 2869 O O . LYS A 1 366 ? 2.882 -0.985 -14.205 1.00 77.88 366 LYS A O 1
ATOM 2874 N N . LYS A 1 367 ? 1.935 -2.489 -12.827 1.00 78.19 367 LYS A N 1
ATOM 2875 C CA . LYS A 1 367 ? 1.132 -3.188 -13.850 1.00 78.19 367 LYS A CA 1
ATOM 2876 C C . LYS A 1 367 ? -0.338 -2.796 -13.807 1.00 78.19 367 LYS A C 1
ATOM 2878 O O . LYS A 1 367 ? -1.010 -2.839 -14.832 1.00 78.19 367 LYS A O 1
ATOM 2883 N N . TYR A 1 368 ? -0.836 -2.442 -12.629 1.00 81.12 368 TYR A N 1
ATOM 2884 C CA . TYR A 1 368 ? -2.230 -2.076 -12.428 1.00 81.12 368 TYR A CA 1
ATOM 2885 C C . TYR A 1 368 ? -2.352 -1.114 -11.249 1.00 81.12 368 TYR A C 1
ATOM 2887 O O . TYR A 1 368 ? -1.604 -1.238 -10.275 1.00 81.12 368 TYR A O 1
ATOM 2895 N N . ASP A 1 369 ? -3.275 -0.164 -11.350 1.00 79.31 369 ASP A N 1
ATOM 2896 C CA . ASP A 1 369 ? -3.513 0.870 -10.348 1.00 79.31 369 ASP A CA 1
ATOM 2897 C C . ASP A 1 369 ? -4.986 1.281 -10.373 1.00 79.31 369 ASP A C 1
ATOM 2899 O O . ASP A 1 369 ? -5.498 1.669 -11.424 1.00 79.31 369 ASP A O 1
ATOM 2903 N N . MET A 1 370 ? -5.657 1.187 -9.226 1.00 74.31 370 MET A N 1
ATOM 2904 C CA . MET A 1 370 ? -7.056 1.582 -9.080 1.00 74.31 370 MET A CA 1
ATOM 2905 C C . MET A 1 370 ? -7.223 2.526 -7.880 1.00 74.31 370 MET A C 1
ATOM 2907 O O . MET A 1 370 ? -7.028 2.099 -6.743 1.00 74.31 370 MET A O 1
ATOM 2911 N N . PRO A 1 371 ? -7.597 3.798 -8.089 1.00 68.56 371 PRO A N 1
ATOM 2912 C CA . PRO A 1 371 ? -7.885 4.751 -7.033 1.00 68.56 371 PRO A CA 1
ATOM 2913 C C . PRO A 1 371 ? -9.079 4.331 -6.180 1.00 68.56 371 PRO A C 1
ATOM 2915 O O . PRO A 1 371 ? -10.009 3.662 -6.631 1.00 68.56 371 PRO A O 1
ATOM 2918 N N . TRP A 1 372 ? -9.084 4.823 -4.944 1.00 69.00 372 TRP A N 1
ATOM 2919 C CA . TRP A 1 372 ? -10.151 4.578 -3.975 1.00 69.00 372 TRP A CA 1
ATOM 2920 C C . TRP A 1 372 ? -11.534 5.008 -4.483 1.00 69.00 372 TRP A C 1
ATOM 2922 O O . TRP A 1 372 ? -12.486 4.236 -4.407 1.00 69.00 372 TRP A O 1
ATOM 2932 N N . LYS A 1 373 ? -11.628 6.220 -5.040 1.00 65.81 373 LYS A N 1
ATOM 2933 C CA . LYS A 1 373 ? -12.890 6.845 -5.464 1.00 65.81 373 LYS A CA 1
ATOM 2934 C C . LYS A 1 373 ? -13.637 6.034 -6.525 1.00 65.81 373 LYS A C 1
ATOM 2936 O O . LYS A 1 373 ? -14.853 5.935 -6.483 1.00 65.81 373 LYS A O 1
ATOM 2941 N N . GLU A 1 374 ? -12.912 5.387 -7.429 1.00 67.38 374 GLU A N 1
ATOM 2942 C CA . GLU A 1 374 ? -13.504 4.561 -8.483 1.00 67.38 374 GLU A CA 1
ATOM 2943 C C . GLU A 1 374 ? -14.118 3.273 -7.904 1.00 67.38 374 GLU A C 1
ATOM 2945 O O . GLU A 1 374 ? -15.190 2.830 -8.314 1.00 67.38 374 GLU A O 1
ATOM 2950 N N . LEU A 1 375 ? -13.480 2.685 -6.888 1.00 69.31 375 LEU A N 1
ATOM 2951 C CA . LEU A 1 375 ? -14.042 1.550 -6.151 1.00 69.31 375 LEU A CA 1
ATOM 2952 C C . LEU A 1 375 ? -15.246 1.957 -5.294 1.00 69.31 375 LEU A C 1
ATOM 2954 O O . LEU A 1 375 ? -16.161 1.154 -5.116 1.00 69.31 375 LEU A O 1
ATOM 2958 N N . GLU A 1 376 ? -15.250 3.183 -4.776 1.00 66.62 376 GLU A N 1
ATOM 2959 C CA . GLU A 1 376 ? -16.369 3.769 -4.037 1.00 66.62 376 GLU A CA 1
ATOM 2960 C C . GLU A 1 376 ? -17.581 4.024 -4.949 1.00 66.62 376 GLU A C 1
ATOM 2962 O O . GLU A 1 376 ? -18.681 3.568 -4.645 1.00 66.62 376 GLU A O 1
ATOM 2967 N N . GLU A 1 377 ? -17.381 4.672 -6.102 1.00 68.38 377 GLU A N 1
ATOM 2968 C CA . GLU A 1 377 ? -18.433 4.970 -7.088 1.00 68.38 377 GLU A CA 1
ATOM 2969 C C . GLU A 1 377 ? -19.093 3.699 -7.638 1.00 68.38 377 GLU A C 1
ATOM 2971 O O . GLU A 1 377 ? -20.307 3.657 -7.838 1.00 68.38 377 GLU A O 1
ATOM 2976 N N . ASN A 1 378 ? -18.310 2.632 -7.809 1.00 67.69 378 ASN A N 1
ATOM 2977 C CA . ASN A 1 378 ? -18.808 1.323 -8.227 1.00 67.69 378 ASN A CA 1
ATOM 2978 C C . ASN A 1 378 ? -19.366 0.471 -7.064 1.00 67.69 378 ASN A C 1
ATOM 2980 O O . ASN A 1 378 ? -19.745 -0.683 -7.270 1.00 67.69 378 ASN A O 1
ATOM 2984 N N . GLY A 1 379 ? -19.415 1.007 -5.837 1.00 64.25 379 GLY A N 1
ATOM 2985 C CA . GLY A 1 379 ? -20.000 0.347 -4.663 1.00 64.25 379 GLY A CA 1
ATOM 2986 C C . GLY A 1 379 ? -19.193 -0.835 -4.113 1.00 64.25 379 GLY A C 1
ATOM 2987 O O . GLY A 1 379 ? -19.712 -1.641 -3.338 1.00 64.25 379 GLY A O 1
ATOM 2988 N N . TRP A 1 380 ? -17.925 -0.968 -4.503 1.00 63.59 380 TRP A N 1
ATOM 2989 C CA . TRP A 1 380 ? -17.042 -2.053 -4.070 1.00 63.59 380 TRP A CA 1
ATOM 2990 C C . TRP A 1 380 ? -16.385 -1.799 -2.713 1.00 63.59 380 TRP A C 1
ATOM 2992 O O . TRP A 1 380 ? -15.985 -2.763 -2.050 1.00 63.59 380 TRP A O 1
ATOM 3002 N N . ILE A 1 381 ? -16.255 -0.528 -2.328 1.00 63.69 381 ILE A N 1
ATOM 3003 C CA . ILE A 1 381 ? -15.687 -0.056 -1.063 1.00 63.69 381 ILE A CA 1
ATOM 3004 C C . ILE A 1 381 ? -16.656 0.938 -0.403 1.00 63.69 381 ILE A C 1
ATOM 3006 O O . ILE A 1 381 ? -17.415 1.628 -1.076 1.00 63.69 381 ILE A O 1
ATOM 3010 N N . ALA A 1 382 ? -16.647 0.979 0.931 1.00 60.19 382 ALA A N 1
ATOM 3011 C CA . ALA A 1 382 ? -17.482 1.873 1.727 1.00 60.19 382 ALA A CA 1
ATOM 3012 C C . ALA A 1 382 ? -17.110 3.349 1.553 1.00 60.19 382 ALA A C 1
ATOM 3014 O O . ALA A 1 382 ? -15.926 3.693 1.575 1.00 60.19 382 ALA A O 1
ATOM 3015 N N . THR A 1 383 ? -18.120 4.216 1.537 1.00 67.44 383 THR A N 1
ATOM 3016 C CA . THR A 1 383 ? -17.939 5.647 1.788 1.00 67.44 383 THR A CA 1
ATOM 3017 C C . THR A 1 383 ? -17.627 5.845 3.280 1.00 67.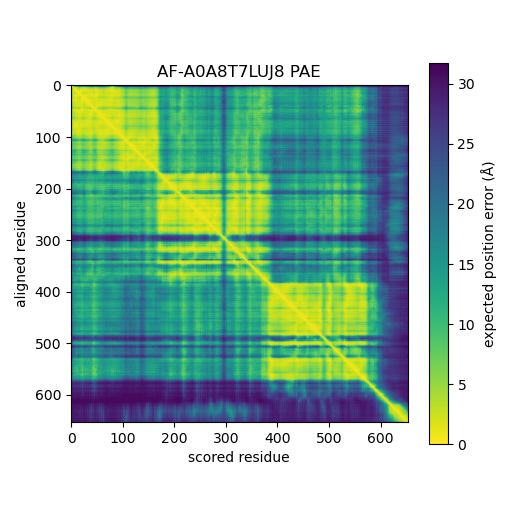44 383 THR A C 1
ATOM 3019 O O . THR A 1 383 ? -18.292 5.266 4.148 1.00 67.44 383 THR A O 1
ATOM 3022 N N . ALA A 1 384 ? -16.589 6.622 3.601 1.00 74.56 384 ALA A N 1
ATOM 3023 C CA . ALA A 1 384 ? -16.227 6.939 4.982 1.00 74.56 384 ALA A CA 1
ATOM 3024 C C . ALA A 1 384 ? -16.178 8.456 5.197 1.00 74.56 384 ALA A C 1
ATOM 3026 O O . ALA A 1 384 ? -15.510 9.175 4.455 1.00 74.56 384 ALA A O 1
ATOM 3027 N N . GLU A 1 385 ? -16.860 8.938 6.235 1.00 83.69 385 GLU A N 1
ATOM 3028 C CA . GLU A 1 385 ? -16.836 10.342 6.644 1.00 83.69 385 GLU A CA 1
ATOM 3029 C C . GLU A 1 385 ? -15.879 10.529 7.823 1.00 83.69 385 GLU A C 1
ATOM 3031 O O . GLU A 1 385 ? -16.048 9.926 8.886 1.00 83.69 385 GLU A O 1
ATOM 3036 N N . CYS A 1 386 ? -14.853 11.359 7.636 1.00 86.62 386 CYS A N 1
ATOM 3037 C CA . CYS A 1 386 ? -13.864 11.669 8.661 1.00 86.62 386 CYS A CA 1
ATOM 3038 C C . CYS A 1 386 ? -14.207 12.986 9.368 1.00 86.62 386 CYS A C 1
ATOM 3040 O O . CYS A 1 386 ? -14.364 14.028 8.732 1.00 86.62 386 CYS A O 1
ATOM 3042 N N . TYR A 1 387 ? -14.263 12.944 10.695 1.00 91.00 387 TYR A N 1
ATOM 3043 C CA . TYR A 1 387 ? -14.529 14.075 11.574 1.00 91.00 387 TYR A CA 1
ATOM 3044 C C . TYR A 1 387 ? -13.365 14.284 12.544 1.00 91.00 387 TYR A C 1
ATOM 3046 O O . TYR A 1 387 ? -13.040 13.406 13.344 1.00 91.00 387 TYR A O 1
ATOM 3054 N N . GLU A 1 388 ? -12.772 15.472 12.531 1.00 93.25 388 GLU A N 1
ATOM 3055 C CA . GLU A 1 388 ? -11.821 15.924 13.542 1.00 93.25 388 GLU A CA 1
ATOM 3056 C C . GLU A 1 388 ? -12.537 16.815 14.554 1.00 93.25 388 GLU A C 1
ATOM 3058 O O . GLU A 1 388 ? -12.858 17.969 14.265 1.00 93.25 388 GLU A O 1
ATOM 3063 N N . ILE A 1 389 ? -12.785 16.285 15.750 1.00 93.81 389 ILE A N 1
ATOM 3064 C CA . ILE A 1 389 ? -13.416 17.037 16.833 1.00 93.81 389 ILE A CA 1
ATOM 3065 C C . ILE A 1 389 ? -12.311 17.671 17.663 1.00 93.81 389 ILE A C 1
ATOM 3067 O O . ILE A 1 389 ? -11.564 16.981 18.362 1.00 93.81 389 ILE A O 1
ATOM 3071 N N . ARG A 1 390 ? -12.213 18.996 17.596 1.00 94.31 390 ARG A N 1
ATOM 3072 C CA . ARG A 1 390 ? -11.183 19.743 18.310 1.00 94.31 390 ARG A CA 1
ATOM 3073 C C . ARG A 1 390 ? -11.698 20.278 19.640 1.00 94.31 390 ARG A C 1
ATOM 3075 O O . ARG A 1 390 ? -12.699 20.990 19.664 1.00 94.31 390 ARG A O 1
ATOM 3082 N N . THR A 1 391 ? -10.971 20.012 20.719 1.00 93.06 391 THR A N 1
ATOM 3083 C CA . THR A 1 391 ? -11.287 20.492 22.073 1.00 93.06 391 THR A CA 1
ATOM 3084 C C . THR A 1 391 ? -10.101 21.215 22.699 1.00 93.06 391 THR A C 1
ATOM 3086 O O . THR A 1 391 ? -8.957 20.895 22.381 1.00 93.06 391 THR A O 1
ATOM 3089 N N . ASP A 1 392 ? -10.334 22.201 23.565 1.00 91.31 392 ASP A N 1
ATOM 3090 C CA . ASP A 1 392 ? -9.221 22.863 24.261 1.00 91.31 392 ASP A CA 1
ATOM 3091 C C . ASP A 1 392 ? -8.689 21.985 25.389 1.00 91.31 392 ASP A C 1
ATOM 3093 O O . ASP A 1 392 ? -9.448 21.237 26.003 1.00 91.31 392 ASP A O 1
ATOM 3097 N N . LEU A 1 393 ? -7.408 22.138 25.713 1.00 89.62 393 LEU A N 1
ATOM 3098 C CA . LEU A 1 393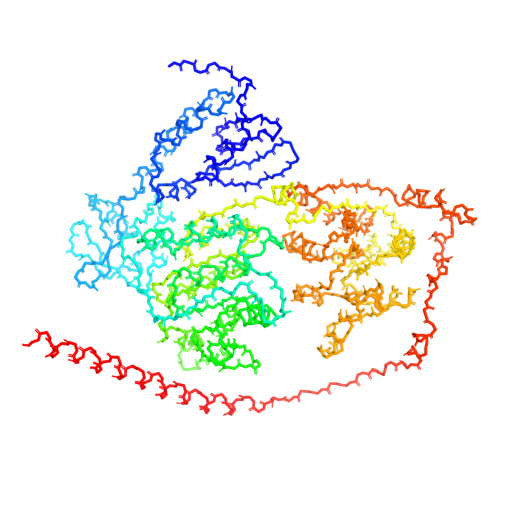 ? -6.807 21.519 26.888 1.00 89.62 393 LEU A CA 1
ATOM 3099 C C . LEU A 1 393 ? -7.315 22.218 28.174 1.00 89.62 393 LEU A C 1
ATOM 3101 O O . LEU A 1 393 ? -7.244 23.452 28.241 1.00 89.62 393 LEU A O 1
ATOM 3105 N N . PRO A 1 394 ? -7.812 21.483 29.190 1.00 88.44 394 PRO A N 1
ATOM 3106 C CA . PRO A 1 394 ? -8.172 22.034 30.498 1.00 88.44 394 PRO A CA 1
ATOM 3107 C C . PRO A 1 394 ? -7.041 22.861 31.109 1.00 88.44 394 PRO A C 1
ATOM 3109 O O . PRO A 1 394 ? -5.870 22.567 30.893 1.00 88.44 394 PRO A O 1
ATOM 3112 N N . GLN A 1 395 ? -7.376 23.889 31.893 1.00 86.19 395 GLN A N 1
ATOM 3113 C CA . GLN A 1 395 ? -6.385 24.846 32.400 1.00 86.19 395 GLN A CA 1
ATOM 3114 C C . GLN A 1 395 ? -5.284 24.186 33.249 1.00 86.19 395 GLN A C 1
ATOM 3116 O O . GLN A 1 395 ? -4.119 24.558 33.118 1.00 86.19 395 GLN A O 1
ATOM 3121 N N . GLU A 1 396 ? -5.645 23.205 34.079 1.00 84.06 396 GLU A N 1
ATOM 3122 C CA . GLU A 1 396 ? -4.706 22.451 34.921 1.00 84.06 396 GLU A CA 1
ATOM 3123 C C . GLU A 1 396 ? -3.719 21.646 34.061 1.00 84.06 396 GLU A C 1
ATOM 3125 O O . GLU A 1 396 ? -2.510 21.855 34.144 1.00 84.06 396 GLU A O 1
ATOM 3130 N N . GLU A 1 397 ? -4.233 20.836 33.131 1.00 89.50 397 GLU A N 1
ATOM 3131 C CA . GLU A 1 397 ? -3.423 20.064 32.176 1.00 89.50 397 GLU A CA 1
ATOM 3132 C C . GLU A 1 397 ? -2.599 20.976 31.247 1.00 89.50 397 GLU A C 1
ATOM 3134 O O . GLU A 1 397 ? -1.487 20.637 30.841 1.00 89.50 397 GLU A O 1
ATOM 3139 N N . ARG A 1 398 ? -3.117 22.164 30.907 1.00 90.25 398 ARG A N 1
ATOM 3140 C CA . ARG A 1 398 ? -2.413 23.158 30.087 1.00 90.25 398 ARG A CA 1
ATOM 3141 C C . ARG A 1 398 ? -1.211 23.736 30.815 1.00 90.25 398 ARG A C 1
ATOM 3143 O O . ARG A 1 398 ? -0.200 23.989 30.165 1.00 90.25 398 ARG A O 1
ATOM 3150 N N . MET A 1 399 ? -1.294 23.927 32.129 1.00 89.06 399 MET A N 1
ATOM 3151 C CA . MET A 1 399 ? -0.139 24.347 32.918 1.00 89.06 399 MET A CA 1
ATOM 3152 C C . MET A 1 399 ? 0.951 23.271 32.890 1.00 89.06 399 MET A C 1
ATOM 3154 O O . MET A 1 399 ? 2.093 23.582 32.560 1.00 89.06 399 MET A O 1
ATOM 3158 N N . GLU A 1 400 ? 0.591 22.006 33.132 1.00 89.31 400 GLU A N 1
ATOM 3159 C CA . GLU A 1 400 ? 1.525 20.873 33.036 1.00 89.31 400 GLU A CA 1
ATOM 3160 C C . GLU A 1 400 ? 2.170 20.788 31.646 1.00 89.31 400 GLU A C 1
ATOM 3162 O O . GLU A 1 400 ? 3.386 20.662 31.518 1.00 89.31 400 GLU A O 1
ATOM 3167 N N . TYR A 1 401 ? 1.366 20.936 30.591 1.00 92.38 401 TYR A N 1
ATOM 3168 C CA . TYR A 1 401 ? 1.836 20.911 29.210 1.00 92.38 401 TYR A CA 1
ATOM 3169 C C . TYR A 1 401 ? 2.830 22.037 28.892 1.00 92.38 401 TYR A C 1
ATOM 3171 O O . TYR A 1 401 ? 3.791 21.825 28.152 1.00 92.38 401 TYR A O 1
ATOM 3179 N N . VAL A 1 402 ? 2.590 23.251 29.397 1.00 93.25 402 VAL A N 1
ATOM 3180 C CA . VAL A 1 402 ? 3.448 24.416 29.131 1.00 93.25 402 VAL A CA 1
ATOM 3181 C C . VAL A 1 402 ? 4.781 24.307 29.867 1.00 93.25 402 VAL A C 1
ATOM 3183 O O . VAL A 1 402 ? 5.801 24.679 29.291 1.00 93.25 402 VAL A O 1
ATOM 3186 N N . LEU A 1 403 ? 4.764 23.802 31.103 1.00 92.75 403 LEU A N 1
ATOM 3187 C CA . LEU A 1 403 ? 5.957 23.641 31.941 1.00 92.75 403 LEU A CA 1
ATOM 3188 C C . LEU A 1 403 ? 6.878 22.511 31.474 1.00 92.75 403 LEU A C 1
ATOM 3190 O O . LEU A 1 403 ? 8.063 22.521 31.790 1.00 92.75 403 LEU A O 1
ATOM 3194 N N . GLU A 1 404 ? 6.341 21.545 30.737 1.00 94.19 404 GLU A N 1
ATOM 3195 C CA . GLU A 1 404 ? 7.123 20.457 30.169 1.00 94.19 404 GLU A CA 1
ATOM 3196 C C . GLU A 1 404 ? 8.060 20.958 29.050 1.00 94.19 404 GLU A C 1
ATOM 3198 O O . GLU A 1 404 ? 7.753 21.913 28.333 1.00 94.19 404 GLU A O 1
ATOM 3203 N N . GLU A 1 405 ? 9.193 20.290 28.843 1.00 91.44 405 GLU A N 1
ATOM 3204 C CA . GLU A 1 405 ? 10.123 20.567 27.736 1.00 91.44 405 GLU A CA 1
ATOM 3205 C C . GLU A 1 405 ? 10.170 19.405 26.736 1.00 91.44 405 GLU A C 1
ATOM 3207 O O . GLU A 1 405 ? 10.311 19.634 25.530 1.00 91.44 405 GLU A O 1
ATOM 3212 N N . ASP A 1 406 ? 9.974 18.162 27.194 1.00 90.44 406 ASP A N 1
ATOM 3213 C CA . ASP A 1 406 ? 9.981 16.994 26.315 1.00 90.44 406 ASP A CA 1
ATOM 3214 C C . ASP A 1 406 ? 8.705 16.936 25.459 1.00 90.44 406 ASP A C 1
ATOM 3216 O O . ASP A 1 406 ? 7.587 16.703 25.929 1.00 90.44 406 ASP A O 1
ATOM 3220 N N . ASN A 1 407 ? 8.885 17.067 24.144 1.00 86.94 407 ASN A N 1
ATOM 3221 C CA . ASN A 1 407 ? 7.817 16.966 23.152 1.00 86.94 407 ASN A CA 1
ATOM 3222 C C . ASN A 1 407 ? 7.018 15.653 23.220 1.00 86.94 407 ASN A C 1
ATOM 3224 O O . ASN A 1 407 ? 5.833 15.644 22.873 1.00 86.94 407 ASN A O 1
ATOM 3228 N N . ARG A 1 408 ? 7.630 14.540 23.641 1.00 86.00 408 ARG A N 1
ATOM 3229 C CA . ARG A 1 408 ? 6.936 13.254 23.820 1.00 86.00 408 ARG A CA 1
ATOM 3230 C C . ARG A 1 408 ? 5.993 13.300 25.015 1.00 86.00 408 ARG A C 1
ATOM 3232 O O . ARG A 1 408 ? 4.887 12.761 24.938 1.00 86.00 408 ARG A O 1
ATOM 3239 N N . VAL A 1 409 ? 6.410 13.957 26.094 1.00 87.94 409 VAL A N 1
ATOM 3240 C CA . VAL A 1 409 ? 5.593 14.118 27.299 1.00 87.94 409 VAL A CA 1
ATOM 3241 C C . VAL A 1 409 ? 4.481 15.137 27.055 1.00 87.94 409 VAL A C 1
ATOM 3243 O O . VAL A 1 409 ? 3.328 14.831 27.350 1.00 87.94 409 VAL A O 1
ATOM 3246 N N . LYS A 1 410 ? 4.771 16.260 26.385 1.00 90.62 410 LYS A N 1
ATOM 3247 C CA . LYS A 1 410 ? 3.751 17.205 25.890 1.00 90.62 410 LYS A CA 1
ATOM 3248 C C . LYS A 1 410 ? 2.669 16.510 25.078 1.00 90.62 410 LYS A C 1
ATOM 3250 O O . LYS A 1 410 ? 1.475 16.671 25.339 1.00 90.62 410 LYS A O 1
ATOM 3255 N N . TYR A 1 411 ? 3.079 15.692 24.108 1.00 88.75 411 TYR A N 1
ATOM 3256 C CA . TYR A 1 411 ? 2.130 14.912 23.325 1.00 88.75 411 TYR A CA 1
ATOM 3257 C C . TYR A 1 411 ? 1.288 14.000 24.218 1.00 88.75 411 TYR A C 1
ATOM 3259 O O . TYR A 1 411 ? 0.069 14.020 24.104 1.00 88.75 411 TYR A O 1
ATOM 3267 N N . ARG A 1 412 ? 1.903 13.269 25.159 1.00 89.56 412 ARG A N 1
ATOM 3268 C CA . ARG A 1 412 ? 1.160 12.431 26.109 1.00 89.56 412 ARG A CA 1
ATOM 3269 C C . ARG A 1 412 ? 0.101 13.232 26.867 1.00 89.56 412 ARG A C 1
ATOM 3271 O O . ARG A 1 412 ? -1.043 12.801 26.848 1.00 89.56 412 ARG A O 1
ATOM 3278 N N . ILE A 1 413 ? 0.462 14.365 27.478 1.00 89.25 413 ILE A N 1
ATOM 3279 C CA . ILE A 1 413 ? -0.458 15.218 28.257 1.00 89.25 413 ILE A CA 1
ATOM 3280 C C . ILE A 1 413 ? -1.665 15.615 27.399 1.00 89.25 413 ILE A C 1
ATOM 3282 O O . ILE A 1 413 ? -2.808 15.359 27.762 1.00 89.25 413 ILE A O 1
ATOM 3286 N N . SER A 1 414 ? -1.410 16.156 26.206 1.00 91.06 414 SER A N 1
ATOM 3287 C CA . SER A 1 414 ? -2.482 16.564 25.289 1.00 91.06 414 SER A CA 1
ATOM 3288 C C . SER A 1 414 ? -3.329 15.398 24.760 1.00 91.06 414 SER A C 1
ATOM 3290 O O . SER A 1 414 ? -4.547 15.529 24.628 1.00 91.06 414 SER A O 1
ATOM 3292 N N . ALA A 1 415 ? -2.719 14.241 24.500 1.00 87.62 415 ALA A N 1
ATOM 3293 C CA . ALA A 1 415 ? -3.394 13.060 23.975 1.00 87.62 415 ALA A CA 1
ATOM 3294 C C . ALA A 1 415 ? -4.306 12.379 25.006 1.00 87.62 415 ALA A C 1
ATOM 3296 O O . ALA A 1 415 ? -5.336 11.824 24.617 1.00 87.62 415 ALA A O 1
ATOM 3297 N N . ILE A 1 416 ? -3.954 12.430 26.298 1.00 89.62 416 ILE A N 1
ATOM 3298 C CA . ILE A 1 416 ? -4.738 11.841 27.398 1.00 89.62 416 ILE A CA 1
ATOM 3299 C C . ILE A 1 416 ? -5.714 12.818 28.058 1.00 89.62 416 ILE A C 1
ATOM 3301 O O . ILE A 1 416 ? -6.269 12.486 29.106 1.00 89.62 416 ILE A O 1
ATOM 3305 N N . SER A 1 417 ? -5.928 13.989 27.449 1.00 89.75 417 SER A N 1
ATOM 3306 C CA . SER A 1 417 ? -6.725 15.053 28.052 1.00 89.75 417 SER A CA 1
ATOM 3307 C C . SER A 1 417 ? -8.094 14.572 28.522 1.00 89.75 417 SER A C 1
ATOM 3309 O O . SER A 1 417 ? -8.812 13.870 27.798 1.00 89.75 417 SER A O 1
ATOM 3311 N N . SER A 1 418 ? -8.472 14.991 29.728 1.00 86.06 418 SER A N 1
ATOM 3312 C CA . SER A 1 418 ? -9.720 14.573 30.361 1.00 86.06 418 SER A CA 1
ATOM 3313 C C . SER A 1 418 ? -10.960 14.933 29.538 1.00 86.06 418 SER A C 1
ATOM 3315 O O . SER A 1 418 ? -11.917 14.158 29.470 1.00 86.06 418 SER A O 1
ATOM 3317 N N . ARG A 1 419 ? -10.939 16.055 28.809 1.00 86.00 419 ARG A N 1
ATOM 3318 C CA . ARG A 1 419 ? -12.048 16.478 27.934 1.00 86.00 419 ARG A CA 1
ATOM 3319 C C . ARG A 1 419 ? -12.392 15.472 26.839 1.00 86.00 419 ARG A C 1
ATOM 3321 O O . ARG A 1 419 ? -13.542 15.417 26.402 1.00 86.00 419 ARG A O 1
ATOM 3328 N N . LYS A 1 420 ? -11.443 14.629 26.422 1.00 90.44 420 LYS A N 1
ATOM 3329 C CA . LYS A 1 420 ? -11.706 13.608 25.400 1.00 90.44 420 LYS A CA 1
ATOM 3330 C C . LYS A 1 420 ? -12.711 12.556 25.871 1.00 90.44 420 LYS A C 1
ATOM 3332 O O . LYS A 1 420 ? -13.455 12.039 25.044 1.00 90.44 420 LYS A O 1
ATOM 3337 N N . TYR A 1 421 ? -12.789 12.269 27.174 1.00 88.38 421 TYR A N 1
ATOM 3338 C CA . TYR A 1 421 ? -13.721 11.274 27.719 1.00 88.38 421 TYR A CA 1
ATOM 3339 C C . TYR A 1 421 ? -15.187 11.653 27.466 1.00 88.38 421 TYR A C 1
ATOM 3341 O O . TYR A 1 421 ? -15.975 10.825 27.007 1.00 88.38 421 TYR A O 1
ATOM 3349 N N . ALA A 1 422 ? -15.538 12.924 27.681 1.00 82.44 422 ALA A N 1
ATOM 3350 C CA . ALA A 1 422 ? -16.888 13.427 27.437 1.00 82.44 422 ALA A CA 1
ATOM 3351 C C . ALA A 1 422 ? -17.279 13.317 25.953 1.00 82.44 422 ALA A C 1
ATOM 3353 O O . ALA A 1 422 ? -18.396 12.918 25.626 1.00 82.44 422 ALA A O 1
ATOM 3354 N N . LEU A 1 423 ? -16.332 13.596 25.053 1.00 89.12 423 LEU A N 1
ATOM 3355 C CA . LEU A 1 423 ? -16.540 13.494 23.609 1.00 89.12 423 LEU A CA 1
ATOM 3356 C C . LEU A 1 423 ? -16.723 12.050 23.140 1.00 89.12 423 LEU A C 1
ATOM 3358 O O . LEU A 1 423 ? -17.598 11.801 22.317 1.00 89.12 423 LEU A O 1
ATOM 3362 N N . VAL A 1 424 ? -15.970 11.091 23.693 1.00 90.81 424 VAL A N 1
ATOM 3363 C CA . VAL A 1 424 ? -16.199 9.661 23.419 1.00 90.81 424 VAL A CA 1
ATOM 3364 C C . VAL A 1 424 ? -17.637 9.279 23.764 1.00 90.81 424 VAL A C 1
ATOM 3366 O O . VAL A 1 424 ? -18.313 8.665 22.943 1.00 90.81 424 VAL A O 1
ATOM 3369 N N . ASN A 1 425 ? -18.133 9.683 24.938 1.00 86.25 425 ASN A N 1
ATOM 3370 C CA . ASN A 1 425 ? -19.500 9.361 25.347 1.00 86.25 425 ASN A CA 1
ATOM 3371 C C . ASN A 1 425 ? -20.550 10.037 24.446 1.00 86.25 425 ASN A C 1
ATOM 3373 O O . ASN A 1 425 ? -21.521 9.404 24.037 1.00 86.25 425 ASN A O 1
ATOM 3377 N N . ALA A 1 426 ? -20.332 11.298 24.061 1.00 84.75 426 ALA A N 1
ATOM 3378 C CA . ALA A 1 426 ? -21.213 11.995 23.125 1.00 84.75 426 ALA A CA 1
ATOM 3379 C C . ALA A 1 426 ? -21.298 11.278 21.765 1.00 84.75 426 ALA A C 1
ATOM 3381 O O . ALA A 1 426 ? -22.395 11.058 21.252 1.00 84.75 426 ALA A O 1
ATOM 3382 N N . ILE A 1 427 ? -20.161 10.844 21.210 1.00 89.94 427 ILE A N 1
ATOM 3383 C CA . ILE A 1 427 ? -20.134 10.074 19.959 1.00 89.94 427 ILE A CA 1
ATOM 3384 C C . ILE A 1 427 ? -20.880 8.742 20.130 1.00 89.94 427 ILE A C 1
ATOM 3386 O O . ILE A 1 427 ? -21.696 8.395 19.283 1.00 89.94 427 ILE A O 1
ATOM 3390 N N . LEU A 1 428 ? -20.666 8.015 21.232 1.00 89.19 428 LEU A N 1
ATOM 3391 C CA . LEU A 1 428 ? -21.373 6.754 21.495 1.00 89.19 428 LEU A CA 1
ATOM 3392 C C . LEU A 1 428 ? -22.895 6.942 21.560 1.00 89.19 428 LEU A C 1
ATOM 3394 O O . LEU A 1 428 ? -23.633 6.129 21.010 1.00 89.19 428 LEU A O 1
ATOM 3398 N N . ARG A 1 429 ? -23.375 8.042 22.153 1.00 84.38 429 ARG A N 1
ATOM 3399 C CA . ARG A 1 429 ? -24.808 8.389 22.167 1.00 84.38 429 ARG A CA 1
ATOM 3400 C C . ARG A 1 429 ? -25.360 8.704 20.781 1.00 84.38 429 ARG A C 1
ATOM 3402 O O . ARG A 1 429 ? -26.522 8.428 20.517 1.00 84.38 429 ARG A O 1
ATOM 3409 N N . LYS A 1 430 ? -24.561 9.267 19.875 1.00 84.75 430 LYS A N 1
ATOM 3410 C CA . LYS A 1 430 ? -24.968 9.453 18.472 1.00 84.75 430 LYS A CA 1
ATOM 3411 C C . LYS A 1 430 ? -25.088 8.116 17.721 1.00 84.75 430 LYS A C 1
ATOM 3413 O O . LYS A 1 430 ? -25.859 8.017 16.773 1.00 84.75 430 LYS A O 1
ATOM 3418 N N . HIS A 1 431 ? -24.350 7.099 18.161 1.00 87.12 431 HIS A N 1
ATOM 3419 C CA . HIS A 1 431 ? -24.139 5.836 17.455 1.00 87.12 431 HIS A CA 1
ATOM 3420 C C . HIS A 1 431 ? -24.586 4.606 18.276 1.00 87.12 431 HIS A C 1
ATOM 3422 O O . HIS A 1 431 ? -23.904 3.584 18.290 1.00 87.12 431 HIS A O 1
ATOM 3428 N N . THR A 1 432 ? -25.736 4.673 18.964 1.00 84.19 432 THR A N 1
ATOM 3429 C CA . THR A 1 432 ? -26.203 3.603 19.884 1.00 84.19 432 THR A CA 1
ATOM 3430 C C . THR A 1 432 ? -26.488 2.257 19.209 1.00 84.19 432 THR A C 1
ATOM 3432 O O . THR A 1 432 ? -26.408 1.198 19.837 1.00 84.19 432 THR A O 1
ATOM 3435 N N . GLU A 1 433 ? -26.825 2.283 17.921 1.00 83.81 433 GLU A N 1
ATOM 3436 C CA . GLU A 1 433 ? -27.108 1.085 17.124 1.00 83.81 433 GLU A CA 1
ATOM 3437 C C . GLU A 1 433 ? -25.905 0.584 16.325 1.00 83.81 433 GLU A C 1
ATOM 3439 O O . GLU A 1 433 ? -26.039 -0.366 15.555 1.00 83.81 433 GLU A O 1
ATOM 3444 N N . ASP A 1 434 ? -24.734 1.193 16.511 1.00 85.56 434 ASP A N 1
ATOM 3445 C CA . ASP A 1 434 ? -23.565 0.919 15.685 1.00 85.56 434 ASP A CA 1
ATOM 3446 C C . ASP A 1 434 ? -22.544 0.056 16.410 1.00 85.56 434 ASP A C 1
ATOM 3448 O O . ASP A 1 434 ? -22.423 0.069 17.635 1.00 85.56 434 ASP A O 1
ATOM 3452 N N . HIS A 1 435 ? -21.754 -0.663 15.618 1.00 87.75 435 HIS A N 1
ATOM 3453 C CA . HIS A 1 435 ? -20.532 -1.287 16.094 1.00 87.75 435 HIS A CA 1
ATOM 3454 C C . HIS A 1 435 ? -19.429 -0.227 16.157 1.00 87.75 435 HIS A C 1
ATOM 3456 O O . HIS A 1 435 ? -18.953 0.251 15.118 1.00 87.75 435 HIS A O 1
ATOM 3462 N N . VAL A 1 436 ? -19.047 0.152 17.379 1.00 90.12 436 VAL A N 1
ATOM 3463 C CA . VAL A 1 436 ? -18.100 1.234 17.662 1.00 90.12 436 VAL A CA 1
ATOM 3464 C C . VAL A 1 436 ? -16.777 0.684 18.183 1.00 90.12 436 VAL A C 1
ATOM 3466 O O . VAL A 1 436 ? -16.710 0.031 19.225 1.00 90.12 436 VAL A O 1
ATOM 3469 N N . LEU A 1 437 ? -15.693 1.012 17.487 1.00 89.44 437 LEU A N 1
ATOM 3470 C CA . LEU A 1 437 ? -14.336 0.674 17.896 1.00 89.44 437 LEU A CA 1
ATOM 3471 C C . LEU A 1 437 ? -13.624 1.912 18.455 1.00 89.44 437 LEU A C 1
ATOM 3473 O O . LEU A 1 437 ? -13.380 2.874 17.727 1.00 89.44 437 LEU A O 1
ATOM 3477 N N . VAL A 1 438 ? -13.243 1.883 19.734 1.00 90.56 438 VAL A N 1
ATOM 3478 C CA . VAL A 1 438 ? -12.470 2.959 20.373 1.00 90.56 438 VAL A CA 1
ATOM 3479 C C . VAL A 1 438 ? -10.989 2.600 20.390 1.00 90.56 438 VAL A C 1
ATOM 3481 O O . VAL A 1 438 ? -10.590 1.556 20.900 1.00 90.5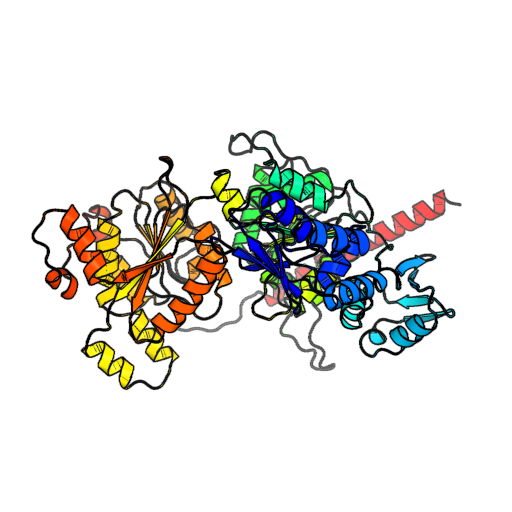6 438 VAL A O 1
ATOM 3484 N N . ILE A 1 439 ? -10.160 3.479 19.840 1.00 87.75 439 ILE A N 1
ATOM 3485 C CA . ILE A 1 439 ? -8.751 3.234 19.550 1.00 87.75 439 ILE A CA 1
ATOM 3486 C C . ILE A 1 439 ? -7.888 4.264 20.268 1.00 87.75 439 ILE A C 1
ATOM 3488 O O . ILE A 1 439 ? -8.100 5.471 20.139 1.00 87.75 439 ILE A O 1
ATOM 3492 N N . GLY A 1 440 ? -6.845 3.794 20.949 1.00 87.44 440 GLY A N 1
ATOM 3493 C CA . GLY A 1 440 ? -5.865 4.681 21.565 1.00 87.44 440 GLY A CA 1
ATOM 3494 C C . GLY A 1 440 ? -4.501 4.046 21.784 1.00 87.44 440 GLY A C 1
ATOM 3495 O O . GLY A 1 440 ? -4.297 2.835 21.683 1.00 87.44 440 GLY A O 1
ATOM 3496 N N . GLN A 1 441 ? -3.542 4.904 22.098 1.00 85.62 441 GLN A N 1
ATOM 3497 C CA . GLN A 1 441 ? -2.156 4.529 22.335 1.00 85.62 441 GLN A CA 1
ATOM 3498 C C . GLN A 1 441 ? -1.864 4.269 23.822 1.00 85.62 441 GLN A C 1
ATOM 3500 O O . GLN A 1 441 ? -1.019 3.426 24.137 1.00 85.62 441 GLN A O 1
ATOM 3505 N N . TYR A 1 442 ? -2.521 4.996 24.725 1.00 88.38 442 TYR A N 1
ATOM 3506 C CA . TYR A 1 442 ? -2.201 5.000 26.152 1.00 88.38 442 TYR A CA 1
ATOM 3507 C C . TYR A 1 442 ? -3.125 4.058 26.926 1.00 88.38 442 TYR A C 1
ATOM 3509 O O . TYR A 1 442 ? -4.327 4.290 27.011 1.00 88.38 442 TYR A O 1
ATOM 3517 N N . LEU A 1 443 ? -2.558 2.994 27.505 1.00 89.44 443 LEU A N 1
ATOM 3518 C CA . LEU A 1 443 ? -3.332 1.945 28.181 1.00 89.44 443 LEU A CA 1
ATOM 3519 C C . LEU A 1 443 ? -4.150 2.470 29.362 1.00 89.44 443 LEU A C 1
ATOM 3521 O O . LEU A 1 443 ? -5.285 2.048 29.534 1.00 89.44 443 LEU A O 1
ATOM 3525 N N . GLU A 1 444 ? -3.607 3.407 30.140 1.00 87.88 444 GLU A N 1
ATOM 3526 C CA . GLU A 1 444 ? -4.326 3.995 31.273 1.00 87.88 444 GLU A CA 1
ATOM 3527 C C . GLU A 1 444 ? -5.561 4.788 30.814 1.00 87.88 444 GLU A C 1
ATOM 3529 O O . GLU A 1 444 ? -6.652 4.595 31.346 1.00 87.88 444 GLU A O 1
ATOM 3534 N N . GLN A 1 445 ? -5.415 5.612 29.769 1.00 91.38 445 GLN A N 1
ATOM 3535 C CA . GLN A 1 445 ? -6.527 6.336 29.144 1.00 91.38 445 GLN A CA 1
ATOM 3536 C C . GLN A 1 445 ? -7.600 5.359 28.647 1.00 91.38 445 GLN A C 1
ATOM 3538 O O . GLN A 1 445 ? -8.786 5.552 28.907 1.00 91.38 445 GLN A O 1
ATOM 3543 N N . LEU A 1 446 ? -7.187 4.296 27.953 1.00 91.75 446 LEU A N 1
ATOM 3544 C CA . LEU A 1 446 ? -8.105 3.282 27.440 1.00 91.75 446 LEU A CA 1
ATOM 3545 C C . LEU A 1 446 ? -8.800 2.496 28.551 1.00 91.75 446 LEU A C 1
ATOM 3547 O O . LEU A 1 446 ? -9.983 2.207 28.419 1.00 91.75 446 LEU A O 1
ATOM 3551 N N . GLY A 1 447 ? -8.101 2.188 29.645 1.00 90.50 447 GLY A N 1
ATOM 3552 C CA . GLY A 1 447 ? -8.685 1.553 30.825 1.00 90.50 447 GLY A CA 1
ATOM 3553 C C . GLY A 1 447 ? -9.766 2.423 31.463 1.00 90.50 447 GLY A C 1
ATOM 3554 O O . GLY A 1 447 ? -10.855 1.930 31.747 1.00 90.50 447 GLY A O 1
ATOM 3555 N N . ARG A 1 448 ? -9.511 3.732 31.603 1.00 88.75 448 ARG A N 1
ATOM 3556 C CA . ARG A 1 448 ? -10.512 4.697 32.087 1.00 88.75 448 ARG A CA 1
ATOM 3557 C C . ARG A 1 448 ? -11.721 4.776 31.156 1.00 88.75 448 ARG A C 1
ATOM 3559 O O . ARG A 1 448 ? -12.845 4.745 31.639 1.00 88.75 448 ARG A O 1
ATOM 3566 N N . ILE A 1 449 ? -11.505 4.825 29.838 1.00 89.88 449 ILE A N 1
ATOM 3567 C CA . ILE A 1 449 ? -12.595 4.828 28.849 1.00 89.88 449 ILE A CA 1
ATOM 3568 C C . ILE A 1 449 ? -13.418 3.542 28.940 1.00 89.88 449 ILE A C 1
ATOM 3570 O O . ILE A 1 449 ? -14.637 3.619 29.035 1.00 89.88 449 ILE A O 1
ATOM 3574 N N . ALA A 1 450 ? -12.763 2.381 28.937 1.00 91.81 450 ALA A N 1
ATOM 3575 C CA . ALA A 1 450 ? -13.408 1.074 29.006 1.00 91.81 450 ALA A CA 1
ATOM 3576 C C . ALA A 1 450 ? -14.268 0.928 30.268 1.00 91.81 450 ALA A C 1
ATOM 3578 O O . ALA A 1 450 ? -15.423 0.519 30.173 1.00 91.81 450 ALA A O 1
ATOM 3579 N N . ALA A 1 451 ? -13.741 1.336 31.428 1.00 87.69 451 ALA A N 1
ATOM 3580 C CA . ALA A 1 451 ? -14.484 1.347 32.685 1.00 87.69 451 ALA A CA 1
ATOM 3581 C C . ALA A 1 451 ? -15.659 2.336 32.654 1.00 87.69 451 ALA A C 1
ATOM 3583 O O . ALA A 1 451 ? -16.760 1.989 33.072 1.00 87.69 451 ALA A O 1
ATOM 3584 N N . MET A 1 452 ? -15.444 3.543 32.120 1.00 85.19 452 MET A N 1
ATOM 3585 C CA . MET A 1 452 ? -16.473 4.580 32.015 1.00 85.19 452 MET A CA 1
ATOM 3586 C C . MET A 1 452 ? -17.662 4.136 31.162 1.00 85.19 452 MET A C 1
ATOM 3588 O O . MET A 1 452 ? -18.786 4.479 31.499 1.00 85.19 452 MET A O 1
ATOM 3592 N N . ILE A 1 453 ? -17.430 3.407 30.066 1.00 86.12 453 ILE A N 1
ATOM 3593 C CA . ILE A 1 453 ? -18.485 3.005 29.117 1.00 86.12 453 ILE A CA 1
ATOM 3594 C C . ILE A 1 453 ? -18.945 1.551 29.293 1.00 86.12 453 ILE A C 1
ATOM 3596 O O . ILE A 1 453 ? -19.826 1.108 28.563 1.00 86.12 453 ILE A O 1
ATOM 3600 N N . GLY A 1 454 ? -18.340 0.802 30.221 1.00 86.31 454 GLY A N 1
ATOM 3601 C CA . GLY A 1 454 ? -18.635 -0.614 30.450 1.00 86.31 454 GLY A CA 1
ATOM 3602 C C . GLY A 1 454 ? -18.299 -1.527 29.266 1.00 86.31 454 GLY A C 1
ATOM 3603 O O . GLY A 1 454 ? -19.046 -2.460 28.994 1.00 86.31 454 GLY A O 1
ATOM 3604 N N . ALA A 1 455 ? -17.204 -1.259 28.546 1.00 89.56 455 ALA A N 1
ATOM 3605 C CA . ALA A 1 455 ? -16.802 -2.027 27.363 1.00 89.56 455 ALA A CA 1
ATOM 3606 C C . ALA A 1 455 ? -15.516 -2.850 27.589 1.00 89.56 455 ALA A C 1
ATOM 3608 O O . ALA A 1 455 ? -14.653 -2.453 28.377 1.00 89.56 455 ALA A O 1
ATOM 3609 N N . PRO A 1 456 ? -15.335 -3.970 26.863 1.00 92.75 456 PRO A N 1
ATOM 3610 C CA . PRO A 1 456 ? -14.099 -4.748 26.885 1.00 92.75 456 PRO A CA 1
ATOM 3611 C C . PRO A 1 456 ? -12.898 -3.995 26.310 1.00 92.75 456 PRO A C 1
ATOM 3613 O O . PRO A 1 456 ? -13.012 -3.253 25.331 1.00 92.75 456 PRO A O 1
ATOM 3616 N N . LEU A 1 457 ? -11.726 -4.234 26.911 1.00 92.38 457 LEU A N 1
ATOM 3617 C CA . LEU A 1 457 ? -10.440 -3.667 26.507 1.00 92.38 457 LEU A CA 1
ATOM 3618 C C . LEU A 1 457 ? -9.471 -4.764 26.053 1.00 92.38 457 LEU A C 1
ATOM 3620 O O . LEU A 1 457 ? -9.091 -5.633 26.834 1.00 92.38 457 LEU A O 1
ATOM 3624 N N . ILE A 1 458 ? -8.987 -4.664 24.816 1.00 88.94 458 ILE A N 1
ATOM 3625 C CA . ILE A 1 458 ? -7.930 -5.533 24.284 1.00 88.94 458 ILE A CA 1
ATOM 3626 C C . ILE A 1 458 ? -6.581 -4.810 24.341 1.00 88.94 458 ILE A C 1
ATOM 3628 O O . ILE A 1 458 ? -6.409 -3.711 23.802 1.00 88.94 458 ILE A O 1
ATOM 3632 N N . THR A 1 459 ? -5.592 -5.461 24.955 1.00 88.06 459 THR A N 1
ATOM 3633 C CA . THR A 1 459 ? -4.218 -4.963 25.108 1.00 88.06 459 THR A CA 1
ATOM 3634 C C . THR A 1 459 ? -3.169 -5.971 24.632 1.00 88.06 459 THR A C 1
ATOM 3636 O O . THR A 1 459 ? -3.499 -7.085 24.227 1.00 88.06 459 THR A O 1
ATOM 3639 N N . GLY A 1 460 ? -1.882 -5.585 24.693 1.00 79.88 460 GLY A N 1
ATOM 3640 C CA . GLY A 1 460 ? -0.732 -6.448 24.344 1.00 79.88 460 GLY A CA 1
ATOM 3641 C C . GLY A 1 460 ? -0.688 -7.734 25.146 1.00 79.88 460 GLY A C 1
ATOM 3642 O O . GLY A 1 460 ? -0.245 -8.761 24.647 1.00 79.88 460 GLY A O 1
ATOM 3643 N N . LYS A 1 461 ? -1.200 -7.661 26.372 1.00 82.44 461 LYS A N 1
ATOM 3644 C CA . LYS A 1 461 ? -1.216 -8.762 27.324 1.00 82.44 461 LYS A CA 1
ATOM 3645 C C . LYS A 1 461 ? -2.454 -9.650 27.180 1.00 82.44 461 LYS A C 1
ATOM 3647 O O . LYS A 1 461 ? -2.480 -10.713 27.780 1.00 82.44 461 LYS A O 1
ATOM 3652 N N . THR A 1 462 ? -3.463 -9.243 26.400 1.00 83.50 462 THR A N 1
ATOM 3653 C CA . THR A 1 462 ? -4.678 -10.043 26.194 1.00 83.50 462 THR A CA 1
ATOM 3654 C C . THR A 1 462 ? -4.328 -11.313 25.406 1.00 83.50 462 THR A C 1
ATOM 3656 O O . THR A 1 462 ? -3.871 -11.185 24.259 1.00 83.50 462 THR A O 1
ATOM 3659 N N . PRO A 1 463 ? -4.544 -12.518 25.971 1.00 82.19 463 PRO A N 1
ATOM 3660 C CA . PRO A 1 463 ? -4.266 -13.787 25.306 1.00 82.19 463 PRO A CA 1
ATOM 3661 C C . PRO A 1 463 ? -4.979 -13.920 23.956 1.00 82.19 463 PRO A C 1
ATOM 3663 O O . PRO A 1 463 ? -6.095 -13.435 23.772 1.00 82.19 463 PRO A O 1
ATOM 3666 N N . ASN A 1 464 ? -4.363 -14.631 23.006 1.00 74.94 464 ASN A N 1
ATOM 3667 C CA . ASN A 1 464 ? -4.914 -14.787 21.652 1.00 74.94 464 ASN A CA 1
ATOM 3668 C C . ASN A 1 464 ? -6.308 -15.439 21.639 1.00 74.94 464 ASN A C 1
ATOM 3670 O O . ASN A 1 464 ? -7.151 -15.053 20.834 1.00 74.94 464 ASN A O 1
ATOM 3674 N N . VAL A 1 465 ? -6.563 -16.391 22.544 1.00 78.31 465 VAL A N 1
ATOM 3675 C CA . VAL A 1 465 ? -7.864 -17.073 22.668 1.00 78.31 465 VAL A CA 1
ATOM 3676 C C . VAL A 1 465 ? -8.957 -16.096 23.104 1.00 78.31 465 VAL A C 1
ATOM 3678 O O . VAL A 1 465 ? -10.029 -16.051 22.505 1.00 78.31 465 VAL A O 1
ATOM 3681 N N . GLU A 1 466 ? -8.671 -15.272 24.111 1.00 84.00 466 GLU A N 1
ATOM 3682 C CA . GLU A 1 466 ? -9.598 -14.248 24.598 1.00 84.00 466 GLU A CA 1
ATOM 3683 C C . GLU A 1 466 ? -9.837 -13.167 23.539 1.00 84.00 466 GLU A C 1
ATOM 3685 O O . GLU A 1 466 ? -10.976 -12.783 23.283 1.00 84.00 466 GLU A O 1
ATOM 3690 N N . ARG A 1 467 ? -8.773 -12.740 22.849 1.00 83.12 467 ARG A N 1
ATOM 3691 C CA . ARG A 1 467 ? -8.860 -11.790 21.736 1.00 83.12 467 ARG A CA 1
ATOM 3692 C C . ARG A 1 467 ? -9.794 -12.296 20.633 1.00 83.12 467 ARG A C 1
ATOM 3694 O O . ARG A 1 467 ? -10.663 -11.552 20.190 1.00 83.12 467 ARG A O 1
ATOM 3701 N N . ALA A 1 468 ? -9.640 -13.555 20.217 1.00 78.50 468 ALA A N 1
ATOM 3702 C CA . ALA A 1 468 ? -10.491 -14.172 19.201 1.00 78.50 468 ALA A CA 1
ATOM 3703 C C . ALA A 1 468 ? -11.962 -14.247 19.646 1.00 78.50 468 ALA A C 1
ATOM 3705 O O . ALA A 1 468 ? -12.858 -13.960 18.852 1.00 78.50 468 ALA A O 1
ATOM 3706 N N . LYS A 1 469 ? -12.213 -14.566 20.925 1.00 84.56 469 LYS A N 1
ATOM 3707 C CA . LYS A 1 469 ? -13.562 -14.563 21.504 1.00 84.56 469 LYS A CA 1
ATOM 3708 C C . LYS A 1 469 ? -14.197 -13.172 21.433 1.00 84.56 469 LYS A C 1
ATOM 3710 O O . LYS A 1 469 ? -15.281 -13.045 20.873 1.00 84.56 469 LYS A O 1
ATOM 3715 N N . LEU A 1 470 ? -13.518 -12.141 21.940 1.00 87.62 470 LEU A N 1
ATOM 3716 C CA . LEU A 1 470 ? -14.035 -10.767 21.949 1.00 87.62 470 LEU A CA 1
ATOM 3717 C C . LEU A 1 470 ? -14.308 -10.251 20.529 1.00 87.62 470 LEU A C 1
ATOM 3719 O O . LEU A 1 470 ? -15.351 -9.652 20.282 1.00 87.62 470 LEU A O 1
ATOM 3723 N N . TYR A 1 471 ? -13.426 -10.534 19.567 1.00 83.81 471 TYR A N 1
ATOM 3724 C CA . TYR A 1 471 ? -13.678 -10.183 18.166 1.00 83.81 471 TYR A CA 1
ATOM 3725 C C . TYR A 1 471 ? -14.891 -10.908 17.580 1.00 83.81 471 TYR A C 1
ATOM 3727 O O . TYR A 1 471 ? -15.673 -10.288 16.860 1.00 83.81 471 TYR A O 1
ATOM 3735 N N . SER A 1 472 ? -15.096 -12.184 17.917 1.00 81.44 472 SER A N 1
ATOM 3736 C CA . SER A 1 472 ? -16.291 -12.921 17.496 1.00 81.44 472 SER A CA 1
ATOM 3737 C C . SER A 1 472 ? -17.571 -12.321 18.082 1.00 81.44 472 SER A C 1
ATOM 3739 O O . SER A 1 472 ? -18.539 -12.159 17.345 1.00 81.44 472 SER A O 1
ATOM 3741 N N . GLN A 1 473 ? -17.569 -11.970 19.373 1.00 86.88 473 GLN A N 1
ATOM 3742 C CA . GLN A 1 473 ? -18.716 -11.351 20.053 1.00 86.88 473 GLN A CA 1
ATOM 3743 C C . GLN A 1 473 ? -19.042 -9.967 19.477 1.00 86.88 473 GLN A C 1
ATOM 3745 O O . GLN A 1 473 ? -20.207 -9.600 19.344 1.00 86.88 473 GLN A O 1
ATOM 3750 N N . PHE A 1 474 ? -18.020 -9.195 19.097 1.00 86.44 474 PHE A N 1
ATOM 3751 C CA . PHE A 1 474 ? -18.228 -7.902 18.445 1.00 86.44 474 PHE A CA 1
ATOM 3752 C C . PHE A 1 474 ? -18.815 -8.075 17.046 1.00 86.44 474 PHE A C 1
ATOM 3754 O O . PHE A 1 474 ? -19.758 -7.391 16.667 1.00 86.44 474 PHE A O 1
ATOM 3761 N N . LYS A 1 475 ? -18.308 -9.048 16.284 1.00 80.25 475 LYS A N 1
ATOM 3762 C CA . LYS A 1 475 ? -18.801 -9.343 14.935 1.00 80.25 475 LYS A CA 1
ATOM 3763 C C . LYS A 1 475 ? -20.247 -9.846 14.927 1.00 80.25 475 LYS A C 1
ATOM 3765 O O . LYS A 1 475 ? -20.981 -9.549 13.989 1.00 80.25 475 LYS A O 1
ATOM 3770 N N . SER A 1 476 ? -20.659 -10.603 15.946 1.00 81.69 476 SER A N 1
ATOM 3771 C CA . SER A 1 476 ? -22.048 -11.052 16.101 1.00 81.69 476 SER A CA 1
ATOM 3772 C C . SER A 1 476 ? -22.987 -9.967 16.635 1.00 81.69 476 SER A C 1
ATOM 3774 O O . SER A 1 476 ? -24.197 -10.180 16.624 1.00 81.69 476 SER A O 1
ATOM 3776 N N . GLY A 1 477 ? -22.455 -8.830 17.097 1.00 83.75 477 GLY A N 1
ATOM 3777 C CA . GLY A 1 477 ? -23.221 -7.756 17.728 1.00 83.75 477 GLY A CA 1
ATOM 3778 C C . GLY A 1 477 ? -23.609 -8.026 19.187 1.00 83.75 477 GLY A C 1
ATOM 3779 O O . GLY A 1 477 ? -24.392 -7.263 19.744 1.00 83.75 477 GLY A O 1
ATOM 3780 N N . GLU A 1 478 ? -23.067 -9.079 19.817 1.00 86.94 478 GLU A N 1
ATOM 3781 C CA . GLU A 1 478 ? -23.237 -9.334 21.261 1.00 86.94 478 GLU A CA 1
ATOM 3782 C C . GLU A 1 478 ? -22.595 -8.208 22.079 1.00 86.94 478 GLU A C 1
ATOM 3784 O O . GLU A 1 478 ? -23.167 -7.734 23.055 1.00 86.94 478 GLU A O 1
ATOM 3789 N N . ILE A 1 479 ? -21.435 -7.722 21.627 1.00 89.44 479 ILE A N 1
ATOM 3790 C CA . ILE A 1 479 ? -20.854 -6.469 22.108 1.00 89.44 479 ILE A CA 1
ATOM 3791 C C . ILE A 1 479 ? -20.874 -5.433 20.983 1.00 89.44 479 ILE A C 1
ATOM 3793 O O . ILE A 1 479 ? -20.332 -5.654 19.905 1.00 89.44 479 ILE A O 1
ATOM 3797 N N . LYS A 1 480 ? -21.483 -4.272 21.235 1.00 88.94 480 LYS A N 1
ATOM 3798 C CA . LYS A 1 480 ? -21.514 -3.164 20.265 1.00 88.94 480 LYS A CA 1
ATOM 3799 C C . LYS A 1 480 ? -20.281 -2.266 20.342 1.00 88.94 480 LYS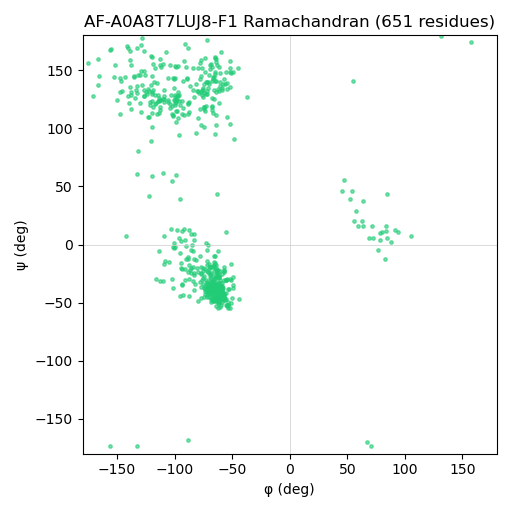 A C 1
ATOM 3801 O O . LYS A 1 480 ? -19.947 -1.602 19.368 1.00 88.94 480 LYS A O 1
ATOM 3806 N N . VAL A 1 481 ? -19.602 -2.225 21.489 1.00 91.69 481 VAL A N 1
ATOM 3807 C CA . VAL A 1 481 ? -18.466 -1.325 21.726 1.00 91.69 481 VAL A CA 1
ATOM 3808 C C . VAL A 1 481 ? -17.249 -2.125 22.161 1.00 91.69 481 VAL A C 1
ATOM 3810 O O . VAL A 1 481 ? -17.336 -2.951 23.067 1.00 91.69 481 VAL A O 1
ATOM 3813 N N . LEU A 1 482 ? -16.107 -1.864 21.530 1.00 90.94 482 LEU A N 1
ATOM 3814 C CA . LEU A 1 482 ? -14.838 -2.509 21.854 1.00 90.94 482 LEU A CA 1
ATOM 3815 C C . LEU A 1 482 ? -13.730 -1.464 21.952 1.00 90.94 482 LEU A C 1
ATOM 3817 O O . LEU A 1 482 ? -13.585 -0.612 21.075 1.00 90.94 482 LEU A O 1
ATOM 3821 N N . VAL A 1 483 ? -12.925 -1.540 23.010 1.00 91.62 483 VAL A N 1
ATOM 3822 C CA . VAL A 1 483 ? -11.775 -0.658 23.218 1.00 91.62 483 VAL A CA 1
ATOM 3823 C C . VAL A 1 483 ? -10.499 -1.425 22.890 1.00 91.62 483 VAL A C 1
ATOM 3825 O O . VAL A 1 483 ? -10.273 -2.530 23.382 1.00 91.62 483 VAL A O 1
ATOM 3828 N N . VAL A 1 484 ? -9.639 -0.856 22.049 1.00 87.25 484 VAL A N 1
ATOM 3829 C CA . VAL A 1 484 ? -8.418 -1.524 21.585 1.00 87.25 484 VAL A CA 1
ATOM 3830 C C . VAL A 1 484 ? -7.199 -0.617 21.686 1.00 87.25 484 VAL A C 1
ATOM 3832 O O . VAL A 1 484 ? -7.224 0.557 21.309 1.00 87.25 484 VAL A O 1
ATOM 3835 N N . SER A 1 485 ? -6.096 -1.181 22.181 1.00 85.81 485 SER A N 1
ATOM 3836 C CA . SER A 1 485 ? -4.798 -0.505 22.188 1.00 85.81 485 SER A CA 1
ATOM 3837 C C . SER A 1 485 ? -4.001 -0.754 20.902 1.00 85.81 485 SER A C 1
ATOM 3839 O O . SER A 1 485 ? -4.510 -1.312 19.928 1.00 85.81 485 SER A O 1
ATOM 3841 N N . ARG A 1 486 ? -2.711 -0.383 20.905 1.00 69.38 486 ARG A N 1
ATOM 3842 C CA . ARG A 1 486 ? -1.758 -0.562 19.791 1.00 69.38 486 ARG A CA 1
ATOM 3843 C C . ARG A 1 486 ? -1.674 -1.982 19.214 1.00 69.38 486 ARG A C 1
ATOM 3845 O O . ARG A 1 486 ? -1.161 -2.150 18.119 1.00 69.38 486 ARG A O 1
ATOM 3852 N N . VAL A 1 487 ? -2.161 -3.014 19.903 1.00 57.75 487 VAL A N 1
ATOM 3853 C CA . VAL A 1 487 ? -2.194 -4.392 19.361 1.00 57.75 487 VAL A CA 1
ATOM 3854 C C . VAL A 1 487 ? -3.069 -4.505 18.120 1.00 57.75 487 VAL A C 1
ATOM 3856 O O . VAL A 1 487 ? -2.794 -5.307 17.232 1.00 57.75 487 VAL A O 1
ATOM 3859 N N . ALA A 1 488 ? -4.078 -3.642 18.022 1.00 50.78 488 ALA A N 1
ATOM 3860 C CA . ALA A 1 488 ? -4.904 -3.498 16.836 1.00 50.78 488 ALA A CA 1
ATOM 3861 C C . ALA A 1 488 ? -4.131 -2.977 15.608 1.00 50.78 488 ALA A C 1
ATOM 3863 O O . ALA A 1 488 ? -4.672 -3.009 14.512 1.00 50.78 488 ALA A O 1
ATOM 3864 N N . ASN A 1 489 ? -2.884 -2.513 15.757 1.00 47.50 489 ASN A N 1
ATOM 3865 C CA . ASN A 1 489 ? -2.053 -2.120 14.615 1.00 47.50 489 ASN A CA 1
ATOM 3866 C C . ASN A 1 489 ? -1.625 -3.327 13.767 1.00 47.50 489 ASN A C 1
ATOM 3868 O O . ASN A 1 489 ? -1.442 -3.200 12.564 1.00 47.50 489 ASN A O 1
ATOM 3872 N N . PHE A 1 490 ? -1.491 -4.510 14.378 1.00 41.69 490 PHE A N 1
ATOM 3873 C CA . PHE A 1 490 ? -1.014 -5.717 13.691 1.00 41.69 490 PHE A CA 1
ATOM 3874 C C . PHE A 1 490 ? -2.103 -6.769 13.474 1.00 41.69 490 PHE A C 1
ATOM 3876 O O . PHE A 1 490 ? -1.925 -7.666 12.650 1.00 41.69 490 PHE A O 1
ATOM 3883 N N . ALA A 1 491 ? -3.226 -6.673 14.191 1.00 38.47 491 ALA A N 1
ATOM 3884 C CA . ALA A 1 491 ? -4.366 -7.557 13.997 1.00 38.47 491 ALA A CA 1
ATOM 3885 C C . ALA A 1 491 ? -5.148 -7.127 12.749 1.00 38.47 491 ALA A C 1
ATOM 3887 O O . ALA A 1 491 ? -5.868 -6.134 12.754 1.00 38.47 491 ALA A O 1
ATOM 3888 N N . ILE A 1 492 ? -4.957 -7.876 11.664 1.00 44.62 492 ILE A N 1
ATOM 3889 C CA . ILE A 1 492 ? -5.516 -7.584 10.335 1.00 44.62 492 ILE A CA 1
ATOM 3890 C C . ILE A 1 492 ? -7.030 -7.835 10.271 1.00 44.62 492 ILE A C 1
ATOM 3892 O O . ILE A 1 492 ? -7.698 -7.312 9.384 1.00 44.62 492 ILE A O 1
ATOM 3896 N N . ASP A 1 493 ? -7.582 -8.537 11.257 1.00 50.16 493 ASP A N 1
ATOM 3897 C CA . ASP A 1 493 ? -9.010 -8.828 11.364 1.00 50.16 493 ASP A CA 1
ATOM 3898 C C . ASP A 1 493 ? -9.620 -8.036 12.530 1.00 50.16 493 ASP A C 1
ATOM 3900 O O . ASP A 1 493 ? -10.059 -8.588 13.540 1.00 50.16 493 ASP A O 1
ATOM 3904 N N . LEU A 1 494 ? -9.552 -6.702 12.435 1.00 57.44 494 LEU A N 1
ATOM 3905 C CA . LEU A 1 494 ? -10.404 -5.862 13.271 1.00 57.44 494 LEU A CA 1
ATOM 3906 C C . LEU A 1 494 ? -11.844 -6.087 12.802 1.00 57.44 494 LEU A C 1
ATOM 3908 O O . LEU A 1 494 ? -12.105 -5.974 11.604 1.00 57.44 494 LEU A O 1
ATOM 3912 N N . PRO A 1 495 ? -12.758 -6.452 13.710 1.00 55.50 495 PRO A N 1
ATOM 3913 C CA . PRO A 1 495 ? -14.095 -6.854 13.318 1.00 55.50 495 PRO A CA 1
ATOM 3914 C C . PRO A 1 495 ? -14.839 -5.675 12.679 1.00 55.50 495 PRO A C 1
ATOM 3916 O O . PRO A 1 495 ? -14.595 -4.524 13.044 1.00 55.50 495 PRO A O 1
ATOM 3919 N N . ASP A 1 496 ? -15.709 -5.979 11.709 1.00 67.25 496 ASP A N 1
ATOM 3920 C CA . ASP A 1 496 ? -16.407 -4.998 10.871 1.00 67.25 496 ASP A CA 1
ATOM 3921 C C . ASP A 1 496 ? -17.102 -3.936 11.745 1.00 67.25 496 ASP A C 1
ATOM 3923 O O . ASP A 1 496 ? -18.142 -4.195 12.355 1.00 67.25 496 ASP A O 1
ATOM 3927 N N . ALA A 1 497 ? -16.507 -2.743 11.825 1.00 72.69 497 ALA A N 1
ATOM 3928 C CA . ALA A 1 497 ? -17.035 -1.624 12.591 1.00 72.69 497 ALA A CA 1
ATOM 3929 C C . ALA A 1 497 ? -17.614 -0.584 11.634 1.00 72.69 497 ALA A C 1
ATOM 3931 O O . ALA A 1 497 ? -17.073 -0.322 10.557 1.00 72.69 497 ALA A O 1
ATOM 3932 N N . ASN A 1 498 ? -18.714 0.044 12.035 1.00 82.94 498 ASN A N 1
ATOM 3933 C CA . ASN A 1 498 ? -19.287 1.151 11.270 1.00 82.94 498 ASN A CA 1
ATOM 3934 C C . ASN A 1 498 ? -18.770 2.499 11.776 1.00 82.94 498 ASN A C 1
ATOM 3936 O O . ASN A 1 498 ? -18.797 3.478 11.034 1.00 82.94 498 ASN A O 1
ATOM 3940 N N . VAL A 1 499 ? -18.276 2.547 13.017 1.00 87.06 499 VAL A N 1
ATOM 3941 C CA . VAL A 1 499 ? -17.758 3.760 13.648 1.00 87.06 499 VAL A CA 1
ATOM 3942 C C . VAL A 1 499 ? -16.417 3.466 14.310 1.00 87.06 499 VAL A C 1
ATOM 3944 O O . VAL A 1 499 ? -16.293 2.529 15.097 1.00 87.06 499 VAL A O 1
ATOM 3947 N N . ALA A 1 500 ? -15.413 4.292 14.033 1.00 88.62 500 ALA A N 1
ATOM 3948 C CA . ALA A 1 500 ? -14.119 4.245 14.705 1.00 88.62 500 ALA A CA 1
ATOM 3949 C C . ALA A 1 500 ? -13.841 5.575 15.414 1.00 88.62 500 ALA A C 1
ATOM 3951 O O . ALA A 1 500 ? -13.938 6.636 14.801 1.00 88.62 500 ALA A O 1
ATOM 3952 N N . ILE A 1 501 ? -13.471 5.521 16.695 1.00 91.12 501 ILE A N 1
ATOM 3953 C CA . ILE A 1 501 ? -13.124 6.691 17.511 1.00 91.12 501 ILE A CA 1
ATOM 3954 C C . ILE A 1 501 ? -11.651 6.601 17.897 1.00 91.12 501 ILE A C 1
ATOM 3956 O O . ILE A 1 501 ? -11.266 5.754 18.699 1.00 91.12 501 ILE A O 1
ATOM 3960 N N . GLN A 1 502 ? -10.819 7.492 17.370 1.00 90.19 502 GLN A N 1
ATOM 3961 C CA . GLN A 1 502 ? -9.423 7.635 17.764 1.00 90.19 502 GLN A CA 1
ATOM 3962 C C . GLN A 1 502 ? -9.289 8.712 18.847 1.00 90.19 502 GLN A C 1
ATOM 3964 O O . GLN A 1 502 ? -9.484 9.902 18.591 1.00 90.19 502 GLN A O 1
ATOM 3969 N N . VAL A 1 503 ? -8.932 8.290 20.064 1.00 90.94 503 VAL A N 1
ATOM 3970 C CA . VAL A 1 503 ? -8.718 9.197 21.211 1.00 90.94 503 VAL A CA 1
ATOM 3971 C C . VAL A 1 503 ? -7.270 9.663 21.335 1.00 90.94 503 VAL A C 1
ATOM 3973 O O . VAL A 1 503 ? -7.002 10.769 21.801 1.00 90.94 503 VAL A O 1
ATOM 3976 N N . SER A 1 504 ? -6.326 8.827 20.906 1.00 85.25 504 SER A N 1
ATOM 3977 C CA . SER A 1 504 ? -4.901 9.146 20.851 1.00 85.25 504 SER A CA 1
ATOM 3978 C C . SER A 1 504 ? -4.250 8.431 19.666 1.00 85.25 504 SER A C 1
ATOM 3980 O O . SER A 1 504 ? -4.472 7.239 19.446 1.00 85.25 504 SER A O 1
ATOM 3982 N N . GLY A 1 505 ? -3.488 9.185 18.872 1.00 70.56 505 GLY A N 1
ATOM 3983 C CA . GLY A 1 505 ? -2.802 8.693 17.678 1.00 70.56 505 GLY A CA 1
ATOM 3984 C C . GLY A 1 505 ? -1.388 8.193 17.948 1.00 70.56 505 GLY A C 1
ATOM 3985 O O . GLY A 1 505 ? -0.862 8.326 19.052 1.00 70.56 505 GLY A O 1
ATOM 3986 N N . LEU A 1 506 ? -0.782 7.597 16.922 1.00 62.41 506 LEU A N 1
ATOM 3987 C CA . LEU A 1 506 ? 0.620 7.189 16.946 1.00 62.41 506 LEU A CA 1
ATOM 3988 C C . LEU A 1 506 ? 1.500 8.212 16.239 1.00 62.41 506 LEU A C 1
ATOM 3990 O O . LEU A 1 506 ? 1.083 8.905 15.314 1.00 62.41 506 LEU A O 1
ATOM 3994 N N . PHE A 1 507 ? 2.760 8.256 16.662 1.00 48.25 507 PHE A N 1
ATOM 3995 C CA . PHE A 1 507 ? 3.814 8.900 15.894 1.00 48.25 507 PHE A CA 1
ATOM 3996 C C . PHE A 1 507 ? 4.152 8.029 14.677 1.00 48.25 507 PHE A C 1
ATOM 3998 O O . PHE A 1 507 ? 4.496 6.862 14.848 1.00 48.25 507 PHE A O 1
ATOM 4005 N N . GLY A 1 508 ? 4.177 8.629 13.486 1.00 48.75 508 GLY A N 1
ATOM 4006 C CA . GLY A 1 508 ? 5.199 8.273 12.501 1.00 48.75 508 GLY A CA 1
ATOM 4007 C C . GLY A 1 508 ? 4.820 7.420 11.293 1.00 48.75 508 GLY A C 1
ATOM 4008 O O . GLY A 1 508 ? 5.746 7.103 10.565 1.00 48.75 508 GLY A O 1
ATOM 4009 N N . SER A 1 509 ? 3.550 7.104 11.013 1.00 57.16 509 SER A N 1
ATOM 4010 C CA . SER A 1 509 ? 3.197 6.700 9.642 1.00 57.16 509 SER A CA 1
ATOM 4011 C C . SER A 1 509 ? 1.783 7.113 9.251 1.00 57.16 509 SER A C 1
ATOM 4013 O O . SER A 1 509 ? 0.793 6.606 9.780 1.00 57.16 509 SER A O 1
ATOM 4015 N N . ARG A 1 510 ? 1.691 8.058 8.310 1.00 63.03 510 ARG A N 1
ATOM 4016 C CA . ARG A 1 510 ? 0.407 8.569 7.792 1.00 63.03 510 ARG A CA 1
ATOM 4017 C C . ARG A 1 510 ? -0.320 7.470 7.008 1.00 63.03 510 ARG A C 1
ATOM 4019 O O . ARG A 1 510 ? -1.544 7.366 7.057 1.00 63.03 510 ARG A O 1
ATOM 4026 N N . GLN A 1 511 ? 0.459 6.622 6.335 1.00 57.66 511 GLN A N 1
ATOM 4027 C CA . GLN A 1 511 ? -0.015 5.543 5.472 1.00 57.66 511 GLN A CA 1
ATOM 4028 C C . GLN A 1 511 ? -0.660 4.397 6.248 1.00 57.66 511 GLN A C 1
ATOM 4030 O O . GLN A 1 511 ? -1.724 3.915 5.854 1.00 57.66 511 GLN A O 1
ATOM 4035 N N . GLU A 1 512 ? -0.056 3.996 7.367 1.00 60.88 512 GLU A N 1
ATOM 4036 C CA . GLU A 1 512 ? -0.586 2.927 8.216 1.00 60.88 512 GLU A CA 1
ATOM 4037 C C . GLU A 1 512 ? -1.965 3.302 8.786 1.00 60.88 512 GLU A C 1
ATOM 4039 O O . GLU A 1 512 ? -2.880 2.477 8.796 1.00 60.88 512 GLU A O 1
ATOM 4044 N N . GLU A 1 513 ? -2.159 4.567 9.186 1.00 63.59 513 GLU A N 1
ATOM 4045 C CA . GLU A 1 513 ? -3.431 5.045 9.740 1.00 63.59 513 GLU A CA 1
ATOM 4046 C C . GLU A 1 513 ? -4.583 5.015 8.716 1.00 63.59 513 GLU A C 1
ATOM 4048 O O . GLU A 1 513 ? -5.660 4.523 9.053 1.00 63.59 513 GLU A O 1
ATOM 4053 N N . ALA A 1 514 ? -4.398 5.459 7.463 1.00 62.03 514 ALA A N 1
ATOM 4054 C CA . ALA A 1 514 ? -5.504 5.409 6.489 1.00 62.03 514 ALA A CA 1
ATOM 4055 C C . ALA A 1 514 ? -5.797 3.992 5.984 1.00 62.03 514 ALA A C 1
ATOM 4057 O O . ALA A 1 514 ? -6.958 3.630 5.791 1.00 62.03 514 ALA A O 1
ATOM 4058 N N . GLN A 1 515 ? -4.766 3.158 5.809 1.00 60.16 515 GLN A N 1
ATOM 4059 C CA . GLN A 1 515 ? -4.974 1.746 5.475 1.00 60.16 515 GLN A CA 1
ATOM 4060 C C . GLN A 1 515 ? -5.753 1.032 6.578 1.00 60.16 515 GLN A C 1
ATOM 4062 O O . GLN A 1 515 ? -6.662 0.246 6.303 1.00 60.16 515 GLN A O 1
ATOM 4067 N N . ARG A 1 516 ? -5.433 1.346 7.836 1.00 64.50 516 ARG A N 1
ATOM 4068 C CA . ARG A 1 516 ? -6.164 0.864 9.001 1.00 64.50 516 ARG A CA 1
ATOM 4069 C C . ARG A 1 516 ? -7.628 1.297 8.962 1.00 64.50 516 ARG A C 1
ATOM 4071 O O . ARG A 1 516 ? -8.493 0.452 9.181 1.00 64.50 516 ARG A O 1
ATOM 4078 N N . LEU A 1 517 ? -7.920 2.558 8.639 1.00 67.25 517 LEU A N 1
ATOM 4079 C CA . LEU A 1 517 ? -9.302 3.034 8.507 1.00 67.25 517 LEU A CA 1
ATOM 4080 C C . LEU A 1 517 ? -10.079 2.263 7.445 1.00 67.25 517 LEU A C 1
ATOM 4082 O O . LEU A 1 517 ? -11.157 1.754 7.743 1.00 67.25 517 LEU A O 1
ATOM 4086 N N . GLY A 1 518 ? -9.495 2.070 6.261 1.00 62.84 518 GLY A N 1
ATOM 4087 C CA . GLY A 1 518 ? -10.108 1.278 5.193 1.00 62.84 518 GLY A CA 1
ATOM 4088 C C . GLY A 1 518 ? -10.337 -0.197 5.553 1.00 62.84 518 GLY A C 1
ATOM 4089 O O . GLY A 1 518 ? -11.213 -0.854 4.991 1.00 62.84 518 GLY A O 1
ATOM 4090 N N . ARG A 1 519 ? -9.569 -0.753 6.498 1.00 63.97 519 ARG A N 1
ATOM 4091 C CA . ARG A 1 519 ? -9.756 -2.131 6.984 1.00 63.97 519 ARG A CA 1
ATOM 4092 C C . ARG A 1 519 ? -10.837 -2.241 8.053 1.00 63.97 519 ARG A C 1
ATOM 4094 O O . ARG A 1 519 ? -11.583 -3.212 8.003 1.00 63.97 519 ARG A O 1
ATOM 4101 N N . ILE A 1 520 ? -10.910 -1.268 8.962 1.00 68.00 520 ILE A N 1
ATOM 4102 C CA . ILE A 1 520 ? -11.852 -1.245 10.092 1.00 68.00 520 ILE A CA 1
ATOM 4103 C C . ILE A 1 520 ? -13.263 -0.912 9.626 1.00 68.00 520 ILE A C 1
ATOM 4105 O O . ILE A 1 520 ? -14.227 -1.534 10.064 1.00 68.00 520 ILE A O 1
ATOM 4109 N N . LEU A 1 521 ? -13.373 0.100 8.768 1.00 68.12 521 LEU A N 1
ATOM 4110 C CA . LEU A 1 521 ? -14.651 0.691 8.429 1.00 68.12 521 LEU A CA 1
ATOM 4111 C C . LEU A 1 521 ? -15.348 -0.114 7.335 1.00 68.12 521 LEU A C 1
ATOM 4113 O O . LEU A 1 521 ? -14.795 -0.385 6.262 1.00 68.12 521 LEU A O 1
ATOM 4117 N N . ARG A 1 522 ? -16.592 -0.496 7.614 1.00 67.62 522 ARG A N 1
ATOM 4118 C CA . ARG A 1 522 ? -17.509 -1.098 6.645 1.00 67.62 522 ARG A CA 1
ATOM 4119 C C . ARG A 1 522 ? -18.808 -0.306 6.600 1.00 67.62 522 ARG A C 1
ATOM 4121 O O . ARG A 1 522 ? -19.245 0.201 7.637 1.00 67.62 522 ARG A O 1
ATOM 4128 N N . PRO A 1 523 ? -19.449 -0.211 5.424 1.00 60.34 523 PRO A N 1
ATOM 4129 C CA . PRO A 1 523 ? -20.749 0.419 5.342 1.00 60.34 523 PRO A CA 1
ATOM 4130 C C . PRO A 1 523 ? -21.760 -0.488 6.041 1.00 60.34 523 PRO A C 1
ATOM 4132 O O . PRO A 1 523 ? -21.576 -1.708 6.143 1.00 60.34 523 PRO A O 1
ATOM 4135 N N . LYS A 1 524 ? -22.843 0.096 6.535 1.00 64.44 524 LYS A N 1
ATOM 4136 C CA . LYS A 1 524 ? -23.923 -0.717 7.091 1.00 64.44 524 LYS A CA 1
ATOM 4137 C C . LYS A 1 524 ? -24.616 -1.514 5.988 1.00 64.44 524 LYS A C 1
ATOM 4139 O O . LYS A 1 524 ? -24.687 -1.084 4.839 1.00 64.44 524 LYS A O 1
ATOM 4144 N N . SER A 1 525 ? -25.242 -2.628 6.364 1.00 58.75 525 SER A N 1
ATOM 4145 C CA . SER A 1 525 ? -26.125 -3.408 5.481 1.00 58.75 525 SER A CA 1
ATOM 4146 C C . SER A 1 525 ? -27.295 -2.592 4.906 1.00 58.75 525 SER A C 1
ATOM 4148 O O . SER A 1 525 ? -27.864 -2.976 3.890 1.00 58.75 525 SER A O 1
ATOM 4150 N N . ASN A 1 526 ? -27.632 -1.455 5.525 1.00 60.12 526 ASN A N 1
ATOM 4151 C CA . ASN A 1 526 ? -28.649 -0.510 5.063 1.00 60.12 526 ASN A CA 1
ATOM 4152 C C . ASN A 1 526 ? -28.106 0.615 4.150 1.00 60.12 526 ASN A C 1
ATOM 4154 O O . ASN A 1 526 ? -28.870 1.506 3.788 1.00 60.12 526 ASN A O 1
ATOM 4158 N N . GLY A 1 527 ? -26.816 0.591 3.794 1.00 62.88 527 GLY A N 1
ATOM 4159 C CA . GLY A 1 527 ? -26.188 1.552 2.880 1.00 62.88 527 GLY A CA 1
ATOM 4160 C C . GLY A 1 527 ? -25.707 2.863 3.513 1.00 62.88 527 GLY A C 1
ATOM 4161 O O . GLY A 1 527 ? -25.260 3.744 2.782 1.00 62.88 527 GLY A O 1
ATOM 4162 N N . LEU A 1 528 ? -25.780 3.022 4.841 1.00 68.44 528 LEU A N 1
ATOM 4163 C CA . LEU A 1 528 ? -25.229 4.206 5.514 1.00 68.44 528 LEU A CA 1
ATOM 4164 C C . LEU A 1 528 ? -23.685 4.217 5.492 1.00 68.44 528 LEU A C 1
ATOM 4166 O O . LEU A 1 528 ? -23.074 3.141 5.590 1.00 68.44 528 LEU A O 1
ATOM 4170 N N . PRO A 1 529 ? -23.065 5.415 5.402 1.00 72.25 529 PRO A N 1
ATOM 4171 C CA . PRO A 1 529 ? -21.614 5.569 5.392 1.00 72.25 529 PRO A CA 1
ATOM 4172 C C . PRO A 1 529 ? -20.999 5.116 6.717 1.00 72.25 529 PRO A C 1
ATOM 4174 O O . PRO A 1 529 ? -21.656 5.094 7.762 1.00 72.25 529 PRO A O 1
ATOM 4177 N N . ALA A 1 530 ? -19.718 4.770 6.669 1.00 82.50 530 ALA A N 1
ATOM 4178 C CA . ALA A 1 530 ? -18.930 4.533 7.867 1.00 82.50 530 ALA A CA 1
ATOM 4179 C C . ALA A 1 530 ? -18.383 5.859 8.425 1.00 82.50 530 ALA A C 1
ATOM 4181 O O . ALA A 1 530 ? -18.132 6.801 7.674 1.00 82.50 530 ALA A O 1
ATOM 4182 N N . TYR A 1 531 ? -18.163 5.936 9.736 1.00 86.56 531 TYR A N 1
ATOM 4183 C CA . TYR A 1 531 ? -17.727 7.161 10.407 1.00 86.56 531 TYR A CA 1
ATOM 4184 C C . TYR A 1 531 ? -16.373 6.986 11.084 1.00 86.56 531 TYR A C 1
ATOM 4186 O O . TYR A 1 531 ? -16.149 6.038 11.839 1.00 86.56 531 TYR A O 1
ATOM 4194 N N . PHE A 1 532 ? -15.483 7.950 10.874 1.00 88.31 532 PHE A N 1
ATOM 4195 C CA . PHE A 1 532 ? -14.228 8.057 11.601 1.00 88.31 532 PHE A CA 1
ATOM 4196 C C . PHE A 1 532 ? -14.182 9.348 12.411 1.00 88.31 532 PHE A C 1
ATOM 4198 O O . PHE A 1 532 ? -14.240 10.435 11.847 1.00 88.31 532 PHE A O 1
ATOM 4205 N N . TYR A 1 533 ? -14.021 9.232 13.725 1.00 91.12 533 TYR A N 1
ATOM 4206 C CA . TYR A 1 533 ? -13.857 10.356 14.637 1.00 91.12 533 TYR A CA 1
ATOM 4207 C C . TYR A 1 533 ? -12.430 10.403 15.174 1.00 91.12 533 TYR A C 1
ATOM 4209 O O . TYR A 1 533 ? -11.961 9.448 15.786 1.00 91.12 533 TYR A O 1
ATOM 4217 N N . SER A 1 534 ? -11.757 11.538 15.013 1.00 91.50 534 SER A N 1
ATOM 4218 C CA . SER A 1 534 ? -10.473 11.840 15.642 1.00 91.50 534 SER A CA 1
ATOM 4219 C C . SER A 1 534 ? -10.673 12.965 16.651 1.00 91.50 534 SER A C 1
ATOM 4221 O O . SER A 1 534 ? -11.007 14.086 16.269 1.00 91.50 534 SER A O 1
ATOM 4223 N N . ILE A 1 535 ? -10.466 12.685 17.938 1.00 93.81 535 ILE A N 1
ATOM 4224 C CA . ILE A 1 535 ? -10.590 13.696 18.995 1.00 93.81 535 ILE A CA 1
ATOM 4225 C C . ILE A 1 535 ? -9.218 14.322 19.237 1.00 93.81 535 ILE A C 1
ATOM 4227 O O . ILE A 1 535 ? -8.288 13.636 19.666 1.00 93.81 535 ILE A O 1
ATOM 4231 N N . VAL A 1 536 ? -9.098 15.624 18.989 1.00 93.75 536 VAL A N 1
ATOM 4232 C CA . VAL A 1 536 ? -7.817 16.341 18.936 1.00 93.75 536 VAL A CA 1
ATOM 4233 C C . VAL A 1 536 ? -7.806 17.497 19.921 1.00 93.75 536 VAL A C 1
ATOM 4235 O O . VAL A 1 536 ? -8.745 18.291 19.979 1.00 93.75 536 VAL A O 1
ATOM 4238 N N . THR A 1 537 ? -6.718 17.625 20.673 1.00 94.19 537 THR A N 1
ATOM 4239 C CA . THR A 1 537 ? -6.550 18.741 21.606 1.00 94.19 537 THR A CA 1
ATOM 4240 C C . THR A 1 537 ? -5.901 19.948 20.916 1.00 94.19 537 THR A C 1
ATOM 4242 O O . THR A 1 537 ? -4.796 19.849 20.382 1.00 94.19 537 THR A O 1
ATOM 4245 N N . ARG A 1 538 ? -6.575 21.104 20.924 1.00 92.25 538 ARG A N 1
ATOM 4246 C CA . ARG A 1 538 ? -6.126 22.349 20.271 1.00 92.25 538 ARG A CA 1
ATOM 4247 C C . ARG A 1 538 ? -4.892 22.952 20.919 1.00 92.25 538 ARG A C 1
ATOM 4249 O O . ARG A 1 538 ? -4.701 22.807 22.121 1.00 92.25 538 ARG A O 1
ATOM 4256 N N . ASP A 1 539 ? -4.115 23.684 20.125 1.00 91.06 539 ASP A N 1
ATOM 4257 C CA . ASP A 1 539 ? -2.896 24.395 20.536 1.00 91.06 539 ASP A CA 1
ATOM 4258 C C . ASP A 1 539 ? -1.839 23.475 21.167 1.00 91.06 539 ASP A C 1
ATOM 4260 O O . ASP A 1 539 ? -1.057 23.883 22.029 1.00 91.06 539 ASP A O 1
ATOM 4264 N N . THR A 1 540 ? -1.819 22.205 20.761 1.00 92.38 540 THR A N 1
ATOM 4265 C CA . THR A 1 540 ? -0.884 21.210 21.289 1.00 92.38 540 THR A CA 1
ATOM 4266 C C . THR A 1 540 ? -0.229 20.405 20.176 1.00 92.38 540 THR A C 1
ATOM 4268 O O . THR A 1 540 ? -0.680 20.405 19.031 1.00 92.38 540 THR A O 1
ATOM 4271 N N . ARG A 1 541 ? 0.805 19.637 20.538 1.00 88.06 541 ARG A N 1
ATOM 4272 C CA . ARG A 1 541 ? 1.442 18.649 19.658 1.00 88.06 541 ARG A CA 1
ATOM 4273 C C . ARG A 1 541 ? 0.429 17.681 19.045 1.00 88.06 541 ARG A C 1
ATOM 4275 O O . ARG A 1 541 ? 0.658 17.212 17.939 1.00 88.06 541 ARG A O 1
ATOM 4282 N N . ASP A 1 542 ? -0.678 17.389 19.730 1.00 89.19 542 ASP A N 1
ATOM 4283 C CA . ASP A 1 542 ? -1.741 16.531 19.198 1.00 89.19 542 ASP A CA 1
ATOM 4284 C C . ASP A 1 542 ? -2.367 17.098 17.915 1.00 89.19 542 ASP A C 1
ATOM 4286 O O . ASP A 1 542 ? -2.577 16.362 16.951 1.00 89.19 542 ASP A O 1
ATOM 4290 N N . GLN A 1 543 ? -2.551 18.419 17.847 1.00 90.44 543 GLN A N 1
ATOM 4291 C CA . GLN A 1 543 ? -3.031 19.103 16.647 1.00 90.44 543 GLN A CA 1
ATOM 4292 C C . GLN A 1 543 ? -2.008 19.076 15.504 1.00 90.44 543 GLN A C 1
ATOM 4294 O O . GLN A 1 543 ? -2.398 18.884 14.352 1.00 90.44 543 GLN A O 1
ATOM 4299 N N . ASP A 1 544 ? -0.710 19.202 15.799 1.00 85.88 544 ASP A N 1
ATOM 4300 C CA . ASP A 1 544 ? 0.341 19.081 14.776 1.00 85.88 544 ASP A CA 1
ATOM 4301 C C . ASP A 1 544 ? 0.293 17.701 14.098 1.00 85.88 544 ASP A C 1
ATOM 4303 O O . ASP A 1 544 ? 0.452 17.575 12.881 1.00 85.88 544 ASP A O 1
ATOM 4307 N N . PHE A 1 545 ? 0.062 16.639 14.876 1.00 79.56 545 PHE A N 1
ATOM 4308 C CA . PHE A 1 545 ? -0.077 15.285 14.337 1.00 79.56 545 PHE A CA 1
ATOM 4309 C C . PHE A 1 545 ? -1.380 15.103 13.563 1.00 79.56 545 PHE A C 1
ATOM 4311 O O . PHE A 1 545 ? -1.360 14.528 12.474 1.00 79.56 545 PHE A O 1
ATOM 4318 N N . ALA A 1 546 ? -2.487 15.647 14.068 1.00 84.00 546 ALA A N 1
ATOM 4319 C CA . ALA A 1 546 ? -3.761 15.623 13.363 1.00 84.00 546 ALA A CA 1
ATOM 4320 C C . ALA A 1 546 ? -3.686 16.319 11.994 1.00 84.00 546 ALA A C 1
ATOM 4322 O O . ALA A 1 546 ? -4.183 15.771 11.017 1.00 84.00 546 ALA A O 1
ATOM 4323 N N . ALA A 1 547 ? -2.979 17.449 11.877 1.00 83.31 547 ALA A N 1
ATOM 4324 C CA . ALA A 1 547 ? -2.805 18.156 10.604 1.00 83.31 547 ALA A CA 1
ATOM 4325 C C . ALA A 1 547 ? -2.091 17.298 9.540 1.00 83.31 547 ALA A C 1
ATOM 4327 O O . ALA A 1 547 ? -2.444 17.318 8.361 1.00 83.31 547 ALA A O 1
ATOM 4328 N N . ASN A 1 548 ? -1.107 16.498 9.957 1.00 75.62 548 ASN A N 1
ATOM 4329 C CA . ASN A 1 548 ? -0.415 15.563 9.069 1.00 75.62 548 ASN A CA 1
ATOM 4330 C C . ASN A 1 548 ? -1.338 14.436 8.576 1.00 75.62 548 ASN A C 1
ATOM 4332 O O . ASN A 1 548 ? -1.271 14.054 7.407 1.00 75.62 548 ASN A O 1
ATOM 4336 N N . ARG A 1 549 ? -2.197 13.915 9.461 1.00 79.25 549 ARG A N 1
ATOM 4337 C CA . ARG A 1 549 ? -3.214 12.909 9.124 1.00 79.25 549 ARG A CA 1
ATOM 4338 C C . ARG A 1 549 ? -4.281 13.484 8.198 1.00 79.25 549 ARG A C 1
ATOM 4340 O O . ARG A 1 549 ? -4.616 12.842 7.209 1.00 79.25 549 ARG A O 1
ATOM 4347 N N . GLN A 1 550 ? -4.775 14.684 8.503 1.00 81.75 550 GLN A N 1
ATOM 4348 C CA . GLN A 1 550 ? -5.734 15.415 7.681 1.00 81.75 550 GLN A CA 1
ATOM 4349 C C . GLN A 1 550 ? -5.228 15.500 6.243 1.00 81.75 550 GLN A C 1
ATOM 4351 O O . GLN A 1 550 ? -5.929 15.062 5.337 1.00 81.75 550 GLN A O 1
ATOM 4356 N N . LEU A 1 551 ? -4.004 16.008 6.047 1.00 75.00 551 LEU A N 1
ATOM 4357 C CA . LEU A 1 551 ? -3.416 16.149 4.717 1.00 75.00 551 LEU A CA 1
ATOM 4358 C C . LEU A 1 551 ? -3.444 14.817 3.964 1.00 75.00 551 LEU A C 1
ATOM 4360 O O . LEU A 1 551 ? -3.949 14.756 2.848 1.00 75.00 551 LEU A O 1
ATOM 4364 N N . PHE A 1 552 ? -2.990 13.741 4.603 1.00 72.69 552 PHE A N 1
ATOM 4365 C CA . PHE A 1 552 ? -2.947 12.430 3.971 1.00 72.69 552 PHE A CA 1
ATOM 4366 C C . PHE A 1 552 ? -4.337 11.885 3.620 1.00 72.69 552 PHE A C 1
ATOM 4368 O O . PHE A 1 552 ? -4.550 11.443 2.496 1.00 72.69 552 PHE A O 1
ATOM 4375 N N . LEU A 1 553 ? -5.307 11.952 4.537 1.00 75.19 553 LEU A N 1
ATOM 4376 C CA . LEU A 1 553 ? -6.673 11.490 4.268 1.00 75.19 553 LEU A CA 1
ATOM 4377 C C . LEU A 1 553 ? -7.321 12.285 3.128 1.00 75.19 553 LEU A C 1
ATOM 4379 O O . LEU A 1 553 ? -7.940 11.690 2.249 1.00 75.19 553 LEU A O 1
ATOM 4383 N N . THR A 1 554 ? -7.108 13.602 3.082 1.00 74.81 554 THR A N 1
ATOM 4384 C CA . THR A 1 554 ? -7.590 14.434 1.970 1.00 74.81 554 THR A CA 1
ATOM 4385 C C . THR A 1 554 ? -6.875 14.127 0.650 1.00 74.81 554 THR A C 1
ATOM 4387 O O . THR A 1 554 ? -7.515 14.103 -0.395 1.00 74.81 554 THR A O 1
ATOM 4390 N N . GLU A 1 555 ? -5.574 13.810 0.675 1.00 69.69 555 GLU A N 1
ATOM 4391 C CA . GLU A 1 555 ? -4.813 13.394 -0.514 1.00 69.69 555 GLU A CA 1
ATOM 4392 C C . GLU A 1 555 ? -5.297 12.052 -1.083 1.00 69.69 555 GLU A C 1
ATOM 4394 O O . GLU A 1 555 ? -5.200 11.841 -2.291 1.00 69.69 555 GLU A O 1
ATOM 4399 N N . GLN A 1 556 ? -5.840 11.171 -0.237 1.00 67.25 556 GLN A N 1
ATOM 4400 C CA . GLN A 1 556 ? -6.472 9.908 -0.639 1.00 67.25 556 GLN A CA 1
ATOM 4401 C C . GLN A 1 556 ? -7.948 10.067 -1.059 1.00 67.25 556 GLN A C 1
ATOM 4403 O O . GLN A 1 556 ? -8.552 9.100 -1.518 1.00 67.25 556 GLN A O 1
ATOM 4408 N N . GLY A 1 557 ? -8.528 11.263 -0.907 1.00 69.31 557 GLY A N 1
ATOM 4409 C CA . GLY A 1 557 ? -9.903 11.572 -1.308 1.00 69.31 557 GLY A CA 1
ATOM 4410 C C . GLY A 1 557 ? -10.978 11.358 -0.232 1.00 69.31 557 GLY A C 1
ATOM 4411 O O . GLY A 1 557 ? -12.162 11.392 -0.561 1.00 69.31 557 GLY A O 1
ATOM 4412 N N . TYR A 1 558 ? -10.616 11.159 1.043 1.00 74.38 558 TYR A N 1
ATOM 4413 C CA . TYR A 1 558 ? -11.604 11.068 2.129 1.00 74.38 558 TYR A CA 1
ATOM 4414 C C . TYR A 1 558 ? -12.263 12.425 2.402 1.00 74.38 558 TYR A C 1
ATOM 4416 O O . TYR A 1 558 ? -11.581 13.446 2.522 1.00 74.38 558 TYR A O 1
ATOM 4424 N N . ARG A 1 559 ? -13.586 12.426 2.621 1.00 77.88 559 ARG A N 1
ATOM 4425 C CA . ARG A 1 559 ? -14.303 13.611 3.114 1.00 77.88 559 ARG A CA 1
ATOM 4426 C C . ARG A 1 559 ? -13.877 13.909 4.546 1.00 77.88 559 ARG A C 1
ATOM 4428 O O . ARG A 1 559 ? -14.112 13.092 5.436 1.00 77.88 559 ARG A O 1
ATOM 4435 N N . TYR A 1 560 ? -13.288 15.082 4.768 1.00 85.62 560 TYR A N 1
ATOM 4436 C CA . TYR A 1 560 ? -12.741 15.476 6.065 1.00 85.62 560 TYR A CA 1
ATOM 4437 C C . TYR A 1 560 ? -13.396 16.753 6.595 1.00 85.62 560 TYR A C 1
ATOM 4439 O O . TYR A 1 560 ? -13.307 17.810 5.974 1.00 85.62 560 TYR A O 1
ATOM 4447 N N . THR A 1 561 ? -14.022 16.667 7.768 1.00 90.44 561 THR A N 1
ATOM 4448 C CA . THR A 1 561 ? -14.686 17.793 8.438 1.00 90.44 561 THR A CA 1
ATOM 4449 C C . THR A 1 561 ? -14.011 18.081 9.771 1.00 90.44 561 THR A C 1
ATOM 4451 O O . THR A 1 561 ? -13.863 17.185 10.596 1.00 90.44 561 THR A O 1
ATOM 4454 N N . ILE A 1 562 ? -13.634 19.335 10.017 1.00 92.62 562 ILE A N 1
ATOM 4455 C CA . ILE A 1 562 ? -13.145 19.783 11.327 1.00 92.62 562 ILE A CA 1
ATOM 4456 C C . ILE A 1 562 ? -14.292 20.484 12.045 1.00 92.62 562 ILE A C 1
ATOM 4458 O O . ILE A 1 562 ? -14.881 21.406 11.486 1.00 92.62 562 ILE A O 1
ATOM 4462 N N . ILE A 1 563 ? -14.574 20.079 13.281 1.00 93.06 563 ILE A N 1
ATOM 4463 C CA . ILE A 1 563 ? -15.644 20.650 14.103 1.00 93.06 563 ILE A CA 1
ATOM 4464 C C . ILE A 1 563 ? -15.133 21.018 15.500 1.00 93.06 563 ILE A C 1
ATOM 4466 O O . ILE A 1 563 ? -14.244 20.368 16.061 1.00 93.06 563 ILE A O 1
ATOM 4470 N N . ASP A 1 564 ? -15.672 22.095 16.069 1.00 91.50 564 ASP A N 1
ATOM 4471 C CA . ASP A 1 564 ? -15.437 22.450 17.467 1.00 91.50 564 ASP A CA 1
ATOM 4472 C C . ASP A 1 564 ? -16.172 21.490 18.403 1.00 91.50 564 ASP A C 1
ATOM 4474 O O . ASP A 1 564 ? -17.318 21.131 18.154 1.00 91.50 564 ASP A O 1
ATOM 4478 N N . SER A 1 565 ? -15.536 21.093 19.506 1.00 89.06 565 SER A N 1
ATOM 4479 C CA . SER A 1 565 ? -16.185 20.262 20.520 1.00 89.06 565 SER A CA 1
ATOM 4480 C C . SER A 1 565 ? -17.511 20.844 21.021 1.00 89.06 565 SER A C 1
ATOM 4482 O O . SER A 1 565 ? -18.451 20.083 21.202 1.00 89.06 565 SER A O 1
ATOM 4484 N N . LYS A 1 566 ? -17.635 22.166 21.188 1.00 84.69 566 LYS A N 1
ATOM 4485 C CA . LYS A 1 566 ? -18.880 22.815 21.625 1.00 84.69 566 LYS A CA 1
ATOM 4486 C C . LYS A 1 566 ? -19.968 22.701 20.566 1.00 84.69 566 LYS A C 1
ATOM 4488 O O . LYS A 1 566 ? -21.063 22.256 20.881 1.00 84.69 566 LYS A O 1
ATOM 4493 N N . GLU A 1 567 ? -19.635 23.012 19.317 1.00 85.69 567 GLU A N 1
ATOM 4494 C CA . GLU A 1 567 ? -20.557 22.894 18.183 1.00 85.69 567 GLU A CA 1
ATOM 4495 C C . GLU A 1 567 ? -21.019 21.442 17.987 1.00 85.69 567 GLU A C 1
ATOM 4497 O O . GLU A 1 567 ? -22.205 21.173 17.822 1.00 85.69 567 GLU A O 1
ATOM 4502 N N . PHE A 1 568 ? -20.093 20.483 18.071 1.00 85.75 568 PHE A N 1
ATOM 4503 C CA . PHE A 1 568 ? -20.406 19.058 17.982 1.00 85.75 568 PHE A CA 1
ATOM 4504 C C . PHE A 1 568 ? -21.371 18.612 19.087 1.00 85.75 568 PHE A C 1
ATOM 4506 O O . PHE A 1 568 ? -22.320 17.870 18.833 1.00 85.75 568 PHE A O 1
ATOM 4513 N N . LEU A 1 569 ? -21.144 19.075 20.318 1.00 79.00 569 LEU A N 1
ATOM 4514 C CA . LEU A 1 569 ? -22.009 18.765 21.451 1.00 79.00 569 LEU A CA 1
ATOM 4515 C C . LEU A 1 569 ? -23.385 19.422 21.307 1.00 79.00 569 LEU A C 1
ATOM 4517 O O . LEU A 1 569 ? -24.384 18.753 21.544 1.00 79.00 569 LEU A O 1
ATOM 4521 N N . GLU A 1 570 ? -23.463 20.673 20.853 1.00 76.75 570 GLU A N 1
ATOM 4522 C CA . GLU A 1 570 ? -24.729 21.356 20.555 1.00 76.75 570 GLU A CA 1
ATOM 4523 C C . GLU A 1 570 ? -25.550 20.609 19.492 1.00 76.75 570 GLU A C 1
ATOM 4525 O O . GLU A 1 570 ? -26.755 20.423 19.669 1.00 76.75 570 GLU A O 1
ATOM 4530 N N . GLN A 1 571 ? -24.904 20.109 18.432 1.00 76.12 571 GLN A N 1
ATOM 4531 C CA . GLN A 1 571 ? -25.564 19.304 17.398 1.00 76.12 571 GLN A CA 1
ATOM 4532 C C . GLN A 1 571 ? -26.165 18.008 17.956 1.00 76.12 571 GLN A C 1
ATOM 4534 O O . GLN A 1 571 ? -27.238 17.597 17.521 1.00 76.12 571 GLN A O 1
ATOM 4539 N N . ILE A 1 572 ? -25.503 17.358 18.917 1.00 68.88 572 ILE A N 1
ATOM 4540 C CA . ILE A 1 572 ? -26.007 16.126 19.539 1.00 68.88 572 ILE A CA 1
ATOM 4541 C C . ILE A 1 572 ? -27.115 16.442 20.549 1.00 68.88 572 ILE A C 1
ATOM 4543 O O . ILE A 1 572 ? -28.166 15.805 20.534 1.00 68.88 572 ILE A O 1
ATOM 4547 N N . LEU A 1 573 ? -26.911 17.441 21.406 1.00 58.12 573 LEU A N 1
ATOM 4548 C CA . LEU A 1 573 ? -27.860 17.832 22.450 1.00 58.12 573 LEU A CA 1
ATOM 4549 C C . LEU A 1 573 ? -29.176 18.365 21.870 1.00 58.12 573 LEU A C 1
ATOM 4551 O O . LEU A 1 573 ? -30.246 18.042 22.382 1.00 58.12 573 LEU A O 1
ATOM 4555 N N . GLY A 1 574 ? -29.116 19.102 20.756 1.00 54.62 574 GLY A N 1
ATOM 4556 C CA . GLY A 1 574 ? -30.304 19.584 20.048 1.00 54.62 574 GLY A CA 1
ATOM 4557 C C . GLY A 1 574 ? -31.192 18.472 19.475 1.00 54.62 574 GLY A C 1
ATOM 4558 O O . GLY A 1 574 ? -32.381 18.699 19.265 1.00 54.62 574 GLY A O 1
ATOM 4559 N N . VAL A 1 575 ? -30.646 17.269 19.252 1.00 50.44 575 VAL A N 1
ATOM 4560 C CA . VAL A 1 575 ? -31.377 16.107 18.713 1.00 50.44 575 VAL A CA 1
ATOM 4561 C C . VAL A 1 575 ? -32.058 15.289 19.816 1.00 50.44 575 VAL A C 1
ATOM 4563 O O . VAL A 1 575 ? -33.108 14.699 19.566 1.00 50.44 575 VAL A O 1
ATOM 4566 N N . TYR A 1 576 ? -31.508 15.270 21.034 1.00 46.16 576 TYR A N 1
ATOM 4567 C CA . TYR A 1 576 ? -32.000 14.414 22.123 1.00 46.16 576 TYR A CA 1
ATOM 4568 C C . TYR A 1 576 ? -32.983 15.081 23.092 1.00 46.16 576 TYR A C 1
ATOM 4570 O O . TYR A 1 576 ? -33.569 14.379 23.907 1.00 46.16 576 TYR A O 1
ATOM 4578 N N . GLY A 1 577 ? -33.223 16.393 22.994 1.00 45.66 577 GLY A N 1
ATOM 4579 C CA . GLY A 1 577 ? -34.340 17.056 23.687 1.00 45.66 577 GLY A CA 1
ATOM 4580 C C . GLY A 1 577 ? -34.357 16.946 25.222 1.00 45.66 577 GLY A C 1
ATOM 4581 O O . GLY A 1 577 ? -35.395 17.218 25.820 1.00 45.66 577 GLY A O 1
ATOM 4582 N N . GLU A 1 578 ? -33.246 16.572 25.862 1.00 44.19 578 GLU A N 1
ATOM 4583 C CA . GLU A 1 578 ? -33.111 16.457 27.321 1.00 44.19 578 GLU A CA 1
ATOM 4584 C C . GLU A 1 578 ? -32.149 17.512 27.895 1.00 44.19 578 GLU A C 1
ATOM 4586 O O . GLU A 1 578 ? -31.259 17.998 27.196 1.00 44.19 578 GLU A O 1
ATOM 4591 N N . GLU A 1 579 ? -32.343 17.851 29.179 1.00 43.97 579 GLU A N 1
ATOM 4592 C CA . GLU A 1 579 ? -31.653 18.868 30.002 1.00 43.97 579 GLU A CA 1
ATOM 4593 C C . GLU A 1 579 ? -30.141 18.618 30.223 1.00 43.97 579 GLU A C 1
ATOM 4595 O O . GLU A 1 579 ? -29.634 18.769 31.329 1.00 43.97 579 GLU A O 1
ATOM 4600 N N . PHE A 1 580 ? -29.381 18.235 29.202 1.00 49.72 580 PHE A N 1
ATOM 4601 C CA . PHE A 1 580 ? -27.925 18.174 29.299 1.00 49.72 580 PHE A CA 1
ATOM 4602 C C . PHE A 1 580 ? -27.334 19.474 28.766 1.00 49.72 580 PHE A C 1
ATOM 4604 O O . PHE A 1 580 ? -27.524 19.855 27.611 1.00 49.72 580 PHE A O 1
ATOM 4611 N N . THR A 1 581 ? -26.611 20.181 29.622 1.00 50.38 581 THR A N 1
ATOM 4612 C CA . THR A 1 581 ? -25.896 21.399 29.253 1.00 50.38 581 THR A CA 1
ATOM 4613 C C . THR A 1 581 ? -24.469 21.061 28.826 1.00 50.38 581 THR A C 1
ATOM 4615 O O . THR A 1 581 ? -23.893 20.055 29.241 1.00 50.38 581 THR A O 1
ATOM 4618 N N . VAL A 1 582 ? -23.832 21.944 28.047 1.00 51.41 582 VAL A N 1
ATOM 4619 C CA . VAL A 1 582 ? -22.382 21.876 27.753 1.00 51.41 582 VAL A CA 1
ATOM 4620 C C . VAL A 1 582 ? -21.557 21.712 29.047 1.00 51.41 582 VAL A C 1
ATOM 4622 O O . VAL A 1 582 ? -20.513 21.068 29.045 1.00 51.41 582 VAL A O 1
ATOM 4625 N N . LYS A 1 583 ? -22.080 22.201 30.178 1.00 50.66 583 LYS A N 1
ATOM 4626 C CA . LYS A 1 583 ? -21.487 22.117 31.516 1.00 50.66 583 LYS A CA 1
ATOM 4627 C C . LYS A 1 583 ? -21.452 20.695 32.108 1.00 50.66 583 LYS A C 1
ATOM 4629 O O . LYS A 1 583 ? -20.537 20.367 32.861 1.00 50.66 583 LYS A O 1
ATOM 4634 N N . ASP A 1 584 ? -22.401 19.833 31.750 1.00 51.84 584 ASP A N 1
ATOM 4635 C CA . ASP A 1 584 ? -22.449 18.428 32.198 1.00 51.84 584 ASP A CA 1
ATOM 4636 C C . ASP A 1 584 ? -21.410 17.570 31.452 1.00 51.84 584 ASP A C 1
ATOM 4638 O O . ASP A 1 584 ? -20.824 16.631 31.994 1.00 51.84 584 ASP A O 1
ATOM 4642 N N . LEU A 1 585 ? -21.096 17.971 30.217 1.00 50.56 585 LEU A N 1
ATOM 4643 C CA . LEU A 1 585 ? -19.987 17.440 29.424 1.00 50.56 585 LEU A CA 1
ATOM 4644 C C . LEU A 1 585 ? -18.626 17.973 29.902 1.00 50.56 585 LEU A C 1
ATOM 4646 O O . LEU A 1 585 ? -17.645 17.231 29.900 1.00 50.56 585 LEU A O 1
ATOM 4650 N N . GLU A 1 586 ? -18.565 19.223 30.373 1.00 46.19 586 GLU A N 1
ATOM 4651 C CA . GLU A 1 586 ? -17.368 19.822 30.988 1.00 46.19 586 GLU A CA 1
ATOM 4652 C C . GLU A 1 586 ? -16.982 19.183 32.339 1.00 46.19 586 GLU A C 1
ATOM 4654 O O . GLU A 1 586 ? -15.834 19.317 32.754 1.00 46.19 586 GLU A O 1
ATOM 4659 N N . THR A 1 587 ? -17.897 18.472 33.012 1.00 47.59 587 THR A N 1
ATOM 4660 C CA . THR A 1 587 ? -17.702 17.901 34.365 1.00 47.59 587 THR A CA 1
ATOM 4661 C C . THR A 1 587 ? -17.570 16.370 34.410 1.00 47.59 587 THR A C 1
ATOM 4663 O O . THR A 1 587 ? -17.503 15.798 35.495 1.00 47.59 587 THR A O 1
ATOM 4666 N N . HIS A 1 588 ? -17.486 15.693 33.255 1.00 49.19 588 HIS A N 1
ATOM 4667 C CA . HIS A 1 588 ? -17.395 14.222 33.127 1.00 49.19 588 HIS A CA 1
ATOM 4668 C C . HIS A 1 588 ? -18.614 13.427 33.640 1.00 49.19 588 HIS A C 1
ATOM 4670 O O . HIS A 1 588 ? -18.522 12.213 33.817 1.00 49.19 588 HIS A O 1
ATOM 4676 N N . LEU A 1 589 ? -19.765 14.070 33.848 1.00 45.72 589 LEU A N 1
ATOM 4677 C CA . LEU A 1 589 ? -20.949 13.470 34.474 1.00 45.72 589 LEU A CA 1
ATOM 4678 C C . LEU A 1 589 ? -22.015 13.079 33.448 1.00 45.72 589 LEU A C 1
ATOM 4680 O O . LEU A 1 589 ? -23.180 13.452 33.558 1.00 45.72 589 LEU A O 1
ATOM 4684 N N . LEU A 1 590 ? -21.638 12.283 32.451 1.00 42.41 590 LEU A N 1
ATOM 4685 C CA . LEU A 1 590 ? -22.639 11.557 31.677 1.00 42.41 590 LEU A CA 1
ATOM 4686 C C . LEU A 1 590 ? -22.708 10.121 32.204 1.00 42.41 590 LEU A C 1
ATOM 4688 O O . LEU A 1 590 ? -21.684 9.435 32.164 1.00 42.41 590 LEU A O 1
ATOM 4692 N N . PRO A 1 591 ? -23.878 9.634 32.667 1.00 40.91 591 PRO A N 1
ATOM 4693 C CA . PRO A 1 591 ? -24.017 8.221 32.979 1.00 40.91 591 PRO A CA 1
ATOM 4694 C C . PRO A 1 591 ? -23.685 7.400 31.721 1.00 40.91 591 PRO A C 1
ATOM 4696 O O . PRO A 1 591 ? -24.003 7.854 30.604 1.00 40.91 591 PRO A O 1
ATOM 4699 N N . PRO A 1 592 ? -23.016 6.237 31.875 1.00 42.47 592 PRO A N 1
ATOM 4700 C CA . PRO A 1 592 ? -22.764 5.343 30.756 1.00 42.47 592 PRO A CA 1
ATOM 4701 C C . PRO A 1 592 ? -24.072 5.042 30.016 1.00 42.47 592 PRO A C 1
ATOM 4703 O O . PRO A 1 592 ? -25.142 5.069 30.637 1.00 42.47 592 PRO A O 1
ATOM 4706 N N . PRO A 1 593 ? -24.018 4.744 28.705 1.00 42.19 593 PRO A N 1
ATOM 4707 C CA . PRO A 1 593 ? -25.163 4.123 28.048 1.00 42.19 593 PRO A CA 1
ATOM 4708 C C . PRO A 1 593 ? -25.591 2.892 28.868 1.00 42.19 593 PRO A C 1
ATOM 4710 O O . PRO A 1 593 ? -24.732 2.274 29.498 1.00 42.19 593 PRO A O 1
ATOM 4713 N N . PRO A 1 594 ? -26.886 2.542 28.923 1.00 42.41 594 PRO A N 1
ATOM 4714 C CA . PRO A 1 594 ? -27.340 1.395 29.704 1.00 42.41 594 PRO A CA 1
ATOM 4715 C C . PRO A 1 594 ? -26.564 0.138 29.279 1.00 42.41 594 PRO A C 1
ATOM 4717 O O . PRO A 1 594 ? -26.711 -0.341 28.157 1.00 42.41 594 PRO A O 1
ATOM 4720 N N . VAL A 1 595 ? -25.688 -0.346 30.163 1.00 42.09 595 VAL A N 1
ATOM 4721 C CA . VAL A 1 595 ? -24.865 -1.547 29.958 1.00 42.09 595 VAL A CA 1
ATOM 4722 C C . VAL A 1 595 ? -25.656 -2.754 30.456 1.00 42.09 595 VAL A C 1
ATOM 4724 O O . VAL A 1 595 ? -26.344 -2.661 31.476 1.00 42.09 595 VAL A O 1
ATOM 47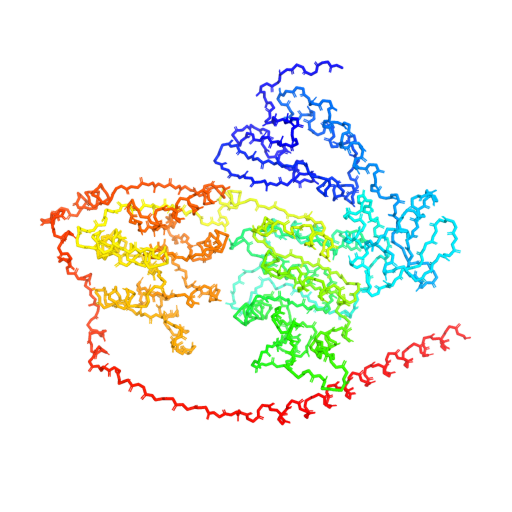27 N N . GLU A 1 596 ? -25.562 -3.894 29.768 1.00 43.19 596 GLU A N 1
ATOM 4728 C CA . GLU A 1 596 ? -26.144 -5.136 30.278 1.00 43.19 596 GLU A CA 1
ATOM 4729 C C . GLU A 1 596 ? -25.515 -5.527 31.638 1.00 43.19 596 GLU A C 1
ATOM 4731 O O . GLU A 1 596 ? -24.290 -5.472 31.791 1.00 43.19 596 GLU A O 1
ATOM 4736 N N . PRO A 1 597 ? -26.318 -5.960 32.633 1.00 36.75 597 PRO A N 1
ATOM 4737 C CA . PRO A 1 597 ? -25.866 -6.197 34.012 1.00 36.75 597 PRO A CA 1
ATOM 4738 C C . PRO A 1 597 ? -24.710 -7.197 34.176 1.00 36.75 597 PRO A C 1
ATOM 4740 O O . PRO A 1 597 ? -23.992 -7.140 35.171 1.00 36.75 597 PRO A O 1
ATOM 4743 N N . ALA A 1 598 ? -24.504 -8.091 33.207 1.00 43.59 598 ALA A N 1
ATOM 4744 C CA . ALA A 1 598 ? -23.516 -9.168 33.275 1.00 43.59 598 ALA A CA 1
ATOM 4745 C C . ALA A 1 598 ? -22.050 -8.688 33.344 1.00 43.59 598 ALA A C 1
ATOM 4747 O O . ALA A 1 598 ? -21.184 -9.443 33.778 1.00 43.59 598 ALA A O 1
ATOM 4748 N N . TYR A 1 599 ? -21.747 -7.448 32.940 1.00 38.25 599 TYR A N 1
ATOM 4749 C CA . TYR A 1 599 ? -20.364 -6.956 32.876 1.00 38.25 599 TYR A CA 1
ATOM 4750 C C . TYR A 1 599 ? -19.861 -6.331 34.193 1.00 38.25 599 TYR A C 1
ATOM 4752 O O . TYR A 1 599 ? -18.658 -6.318 34.460 1.00 38.25 599 TYR A O 1
ATOM 4760 N N . LEU A 1 600 ? -20.766 -5.856 35.057 1.00 40.53 600 LEU A N 1
ATOM 4761 C CA . LEU A 1 600 ? -20.406 -5.211 36.329 1.00 40.53 600 LEU A CA 1
ATOM 4762 C C . LEU A 1 600 ? -19.846 -6.199 37.367 1.00 40.53 600 LEU A C 1
ATOM 4764 O O . LEU A 1 600 ? -19.062 -5.801 38.225 1.00 40.53 600 LEU A O 1
ATOM 4768 N N . GLU A 1 601 ? -20.169 -7.489 37.259 1.00 40.31 601 GLU A N 1
ATOM 4769 C CA . GLU A 1 601 ? -19.677 -8.520 38.184 1.00 40.31 601 GLU A CA 1
ATOM 4770 C C . GLU A 1 601 ? -18.191 -8.877 37.967 1.00 40.31 601 GLU A C 1
ATOM 4772 O O . GLU A 1 601 ? -17.527 -9.336 38.895 1.00 40.31 601 GLU A O 1
ATOM 4777 N N . ALA A 1 602 ? -17.624 -8.607 36.783 1.00 38.56 602 ALA A N 1
ATOM 4778 C CA . ALA A 1 602 ? -16.247 -8.984 36.438 1.00 38.56 602 ALA A CA 1
ATOM 4779 C C . ALA A 1 602 ? -15.164 -7.999 36.937 1.00 38.56 602 ALA A C 1
ATOM 4781 O O . ALA A 1 602 ? -13.978 -8.328 36.923 1.00 38.56 602 ALA A O 1
ATOM 4782 N N . LEU A 1 603 ? -15.542 -6.801 37.401 1.00 36.66 603 LEU A N 1
ATOM 4783 C CA . LEU A 1 603 ? -14.616 -5.726 37.805 1.00 36.66 603 LEU A CA 1
ATOM 4784 C C . LEU A 1 603 ? -14.109 -5.828 39.260 1.00 36.66 603 LEU A C 1
ATOM 4786 O O . LEU A 1 603 ? -13.310 -4.997 39.691 1.00 36.66 603 LEU A O 1
ATOM 4790 N N . HIS A 1 604 ? -14.529 -6.839 40.028 1.00 34.00 604 HIS A N 1
ATOM 4791 C CA . HIS A 1 604 ? -14.230 -6.950 41.464 1.00 34.00 604 HIS A CA 1
ATOM 4792 C C . HIS A 1 604 ? -12.904 -7.643 41.839 1.00 34.00 604 HIS A C 1
ATOM 4794 O O . HIS A 1 604 ? -12.673 -7.910 43.020 1.00 34.00 604 HIS A O 1
ATOM 4800 N N . HIS A 1 605 ? -11.985 -7.870 40.895 1.00 28.48 605 HIS A N 1
ATOM 4801 C CA . HIS A 1 605 ? -10.651 -8.396 41.209 1.00 28.48 605 HIS A CA 1
ATOM 4802 C C . HIS A 1 605 ? -9.528 -7.431 40.794 1.00 28.48 605 HIS A C 1
ATOM 4804 O O . HIS A 1 605 ? -9.317 -7.216 39.601 1.00 28.48 605 HIS A O 1
ATOM 4810 N N . PRO A 1 606 ? -8.779 -6.848 41.753 1.00 27.39 606 PRO A N 1
ATOM 4811 C CA . PRO A 1 606 ? -7.598 -6.055 41.438 1.00 27.39 606 PRO A CA 1
ATOM 4812 C C . PRO A 1 606 ? -6.435 -6.981 41.031 1.00 27.39 606 PRO A C 1
ATOM 4814 O O . PRO A 1 606 ? -6.230 -8.007 41.684 1.00 27.39 606 PRO A O 1
ATOM 4817 N N . PRO A 1 607 ? -5.638 -6.650 39.999 1.00 28.94 607 PRO A N 1
ATOM 4818 C CA . PRO A 1 607 ? -4.405 -7.374 39.722 1.00 28.94 607 PRO A CA 1
ATOM 4819 C C . PRO A 1 607 ? -3.313 -6.976 40.730 1.00 28.94 607 PRO A C 1
ATOM 4821 O O . PRO A 1 607 ? -3.091 -5.795 41.000 1.00 28.94 607 PRO A O 1
ATOM 4824 N N . THR A 1 608 ? -2.630 -7.976 41.284 1.00 27.78 608 THR A N 1
ATOM 4825 C CA . THR A 1 608 ? -1.433 -7.842 42.131 1.00 27.78 608 THR A CA 1
ATOM 4826 C C . THR A 1 608 ? -0.186 -7.463 41.312 1.00 27.78 608 THR A C 1
ATOM 4828 O O . THR A 1 608 ? -0.085 -7.895 40.161 1.00 27.78 608 THR A O 1
ATOM 4831 N N . PRO A 1 609 ? 0.774 -6.703 41.881 1.00 28.61 609 PRO A N 1
ATOM 4832 C CA . PRO A 1 609 ? 2.011 -6.321 41.200 1.00 28.61 609 PRO A CA 1
ATOM 4833 C C . PRO A 1 609 ? 3.158 -7.339 41.384 1.00 28.61 609 PRO A C 1
ATOM 4835 O O . PRO A 1 609 ? 3.329 -7.879 42.473 1.00 28.61 609 PRO A O 1
ATOM 4838 N N . ASP A 1 610 ? 3.918 -7.491 40.291 1.00 28.20 610 ASP A N 1
ATOM 4839 C CA . ASP A 1 610 ? 5.295 -7.982 40.072 1.00 28.20 610 ASP A CA 1
ATOM 4840 C C . ASP A 1 610 ? 5.763 -9.367 40.558 1.00 28.20 610 ASP A C 1
ATOM 4842 O O . ASP A 1 610 ? 5.461 -9.802 41.663 1.00 28.20 610 ASP A O 1
ATOM 4846 N N . LEU A 1 611 ? 6.581 -10.020 39.710 1.00 26.47 611 LEU A N 1
ATOM 4847 C CA . LEU A 1 611 ? 7.957 -10.465 40.007 1.00 26.47 611 LEU A CA 1
ATOM 4848 C C . LEU A 1 611 ? 8.695 -10.873 38.707 1.00 26.47 611 LEU A C 1
ATOM 4850 O O . LEU A 1 611 ? 8.122 -11.527 37.835 1.00 26.47 611 LEU A O 1
ATOM 4854 N N . ASP A 1 612 ? 9.958 -10.448 38.612 1.00 26.86 612 ASP A N 1
ATOM 4855 C CA . ASP A 1 612 ? 10.988 -10.846 37.640 1.00 26.86 612 ASP A CA 1
ATOM 4856 C C . ASP A 1 612 ? 11.330 -12.349 37.724 1.00 26.86 612 ASP A C 1
ATOM 4858 O O . ASP A 1 612 ? 11.264 -12.909 38.815 1.00 26.86 612 ASP A O 1
ATOM 4862 N N . GLU A 1 613 ? 11.787 -12.965 36.619 1.00 27.86 613 GLU A N 1
ATOM 4863 C CA . GLU A 1 613 ? 12.956 -13.874 36.612 1.00 27.86 613 GLU A CA 1
ATOM 4864 C C . GLU A 1 613 ? 13.402 -14.280 35.186 1.00 27.86 613 GLU A C 1
ATOM 4866 O O . GLU A 1 613 ? 12.622 -14.763 34.365 1.00 27.86 613 GLU A O 1
ATOM 4871 N N . ASP A 1 614 ? 14.699 -14.077 34.931 1.00 27.98 614 ASP A N 1
ATOM 4872 C CA . ASP A 1 614 ? 15.499 -14.555 33.798 1.00 27.98 614 ASP A CA 1
ATOM 4873 C C . ASP A 1 614 ? 15.750 -16.075 33.877 1.00 27.98 614 ASP A C 1
ATOM 4875 O O . ASP A 1 614 ? 16.212 -16.577 34.901 1.00 27.98 614 ASP A O 1
ATOM 4879 N N . SER A 1 615 ? 15.584 -16.805 32.767 1.00 27.66 615 SER A N 1
ATOM 4880 C CA . SER A 1 615 ? 16.447 -17.952 32.411 1.00 27.66 615 SER A CA 1
ATOM 4881 C C . SER A 1 615 ? 16.266 -18.371 30.936 1.00 27.66 615 SER A C 1
ATOM 4883 O O . SER A 1 615 ? 15.167 -18.246 30.395 1.00 27.66 615 SER A O 1
ATOM 4885 N N . PRO A 1 616 ? 17.339 -18.823 30.251 1.00 29.67 616 PRO A N 1
ATOM 4886 C CA . PRO A 1 616 ? 17.317 -19.154 28.826 1.00 29.67 616 PRO A CA 1
ATOM 4887 C C . PRO A 1 616 ? 16.617 -20.498 28.573 1.00 29.67 616 PRO A C 1
ATOM 4889 O O . PRO A 1 616 ? 16.878 -21.488 29.257 1.00 29.67 616 PRO A O 1
ATOM 4892 N N . THR A 1 617 ? 15.721 -20.513 27.589 1.00 34.62 617 THR A N 1
ATOM 4893 C CA . THR A 1 617 ? 14.884 -21.651 27.196 1.00 34.62 617 THR A CA 1
ATOM 4894 C C . THR A 1 617 ? 15.643 -22.686 26.362 1.00 34.62 617 THR A C 1
ATOM 4896 O O . THR A 1 617 ? 16.615 -22.381 25.676 1.00 34.62 617 THR A O 1
ATOM 4899 N N . GLU A 1 618 ? 15.138 -23.921 26.396 1.00 33.78 618 GLU A N 1
ATOM 4900 C CA . GLU A 1 618 ? 15.557 -25.149 25.693 1.00 33.78 618 GLU A CA 1
ATOM 4901 C C . GLU A 1 618 ? 15.636 -25.047 24.141 1.00 33.78 618 GLU A C 1
ATOM 4903 O O . GLU A 1 618 ? 15.824 -26.051 23.454 1.00 33.78 618 GLU A O 1
ATOM 4908 N N . GLU A 1 619 ? 15.549 -23.840 23.570 1.00 40.16 619 GLU A N 1
ATOM 4909 C CA . GLU A 1 619 ? 15.461 -23.545 22.131 1.00 40.16 619 GLU A CA 1
ATOM 4910 C C . GLU A 1 619 ? 16.751 -23.854 21.343 1.00 40.16 619 GLU A C 1
ATOM 4912 O O . GLU A 1 619 ? 16.694 -24.125 20.142 1.00 40.16 619 GLU A O 1
ATOM 4917 N N . GLU A 1 620 ? 17.924 -23.870 21.987 1.00 36.22 620 GLU A N 1
ATOM 4918 C CA . GLU A 1 620 ? 19.206 -24.097 21.295 1.00 36.22 620 GLU A CA 1
ATOM 4919 C C . GLU A 1 620 ? 19.457 -25.574 20.931 1.00 36.22 620 GLU A C 1
ATOM 4921 O O . GLU A 1 620 ? 20.161 -25.858 19.960 1.00 36.22 620 GLU A O 1
ATOM 4926 N N . SER A 1 621 ? 18.849 -26.526 21.652 1.00 34.94 621 SER A N 1
ATOM 4927 C CA . SER A 1 621 ? 19.026 -27.965 21.389 1.00 34.94 621 SER A CA 1
ATOM 4928 C C . SER A 1 621 ? 18.132 -28.473 20.254 1.00 34.94 621 SER A C 1
ATOM 4930 O O . SER A 1 621 ? 18.546 -29.344 19.489 1.00 34.94 621 SER A O 1
ATOM 4932 N N . GLU A 1 622 ? 16.924 -27.922 20.104 1.00 41.12 622 GLU A N 1
ATOM 4933 C CA . GLU A 1 622 ? 16.013 -28.293 19.010 1.00 41.12 622 GLU A CA 1
ATOM 4934 C C . GLU A 1 622 ? 16.467 -27.709 17.659 1.00 41.12 622 GLU A C 1
ATOM 4936 O O . GLU A 1 622 ? 16.227 -28.303 16.603 1.00 41.12 622 GLU A O 1
ATOM 4941 N N . PHE A 1 623 ? 17.193 -26.584 17.683 1.00 37.03 623 PHE A N 1
ATOM 4942 C CA . PHE A 1 623 ? 17.737 -25.929 16.491 1.00 37.03 623 PHE A CA 1
ATOM 4943 C C . PHE A 1 623 ? 18.748 -26.815 15.735 1.00 37.03 623 PHE A C 1
ATOM 4945 O O . PHE A 1 623 ? 18.664 -26.932 14.510 1.00 37.03 623 PHE A O 1
ATOM 4952 N N . GLN A 1 624 ? 19.644 -27.516 16.442 1.00 38.84 624 GLN A N 1
ATOM 4953 C CA . GLN A 1 624 ? 20.673 -28.373 15.824 1.00 38.84 624 GLN A CA 1
ATOM 4954 C C . GLN A 1 624 ? 20.110 -29.666 15.206 1.00 38.84 624 GLN A C 1
ATOM 4956 O O . GLN A 1 624 ? 20.580 -30.119 14.153 1.00 38.84 624 GLN A O 1
ATOM 4961 N N . GLU A 1 625 ? 19.077 -30.264 15.807 1.00 39.75 625 GLU A N 1
ATOM 4962 C CA . GLU A 1 625 ? 18.446 -31.470 15.252 1.00 39.75 625 GLU A CA 1
ATOM 4963 C C . GLU A 1 625 ? 17.634 -31.172 13.981 1.00 39.75 625 GLU A C 1
ATOM 4965 O O . GLU A 1 625 ? 17.646 -31.960 13.027 1.00 39.75 625 GLU A O 1
ATOM 4970 N N . LEU A 1 626 ? 16.966 -30.015 13.923 1.00 45.03 626 LEU A N 1
ATOM 4971 C CA . LEU A 1 626 ? 16.214 -29.571 12.746 1.00 45.03 626 LEU A CA 1
ATOM 4972 C C . LEU A 1 626 ? 17.128 -29.158 11.585 1.00 45.03 626 LEU A C 1
ATOM 4974 O O . LEU A 1 626 ? 16.857 -29.544 10.444 1.00 45.03 626 LEU A O 1
ATOM 4978 N N . GLU A 1 627 ? 18.230 -28.455 11.858 1.00 41.06 627 GLU A N 1
ATOM 4979 C CA . GLU A 1 627 ? 19.232 -28.070 10.851 1.00 41.06 627 GLU A CA 1
ATOM 4980 C C . GLU A 1 627 ? 19.814 -29.311 10.149 1.00 41.06 627 GLU A C 1
ATOM 4982 O O . GLU A 1 627 ? 19.867 -29.388 8.917 1.00 41.06 627 GLU A O 1
ATOM 4987 N N . THR A 1 628 ? 20.087 -30.368 10.922 1.00 43.00 628 THR A N 1
ATOM 4988 C CA . THR A 1 628 ? 20.598 -31.645 10.404 1.00 43.00 628 THR A CA 1
ATOM 4989 C C . THR A 1 628 ? 19.588 -32.366 9.498 1.00 43.00 628 THR A C 1
ATOM 4991 O O . THR A 1 628 ? 19.961 -32.909 8.453 1.00 43.00 628 THR A O 1
ATOM 4994 N N . ARG A 1 629 ? 18.292 -32.365 9.846 1.00 45.34 629 ARG A N 1
ATOM 4995 C CA . ARG A 1 629 ? 17.238 -33.013 9.031 1.00 45.34 629 ARG A CA 1
ATOM 4996 C C . ARG A 1 629 ? 16.960 -32.246 7.737 1.00 45.34 629 ARG A C 1
ATOM 4998 O O . ARG A 1 629 ? 16.752 -32.860 6.688 1.00 45.34 629 ARG A O 1
ATOM 5005 N N . VAL A 1 630 ? 17.001 -30.917 7.789 1.00 44.66 630 VAL A N 1
ATOM 5006 C CA . VAL A 1 630 ? 16.772 -30.045 6.629 1.00 44.66 630 VAL A CA 1
ATOM 5007 C C . VAL A 1 630 ? 17.941 -30.107 5.641 1.00 44.66 630 VAL A C 1
ATOM 5009 O O . VAL A 1 630 ? 17.708 -30.231 4.435 1.00 44.66 630 VAL A O 1
ATOM 5012 N N . GLU A 1 631 ? 19.191 -30.133 6.116 1.00 43.09 631 GLU A N 1
ATOM 5013 C CA . GLU A 1 631 ? 20.358 -30.349 5.252 1.00 43.09 631 GLU A CA 1
ATOM 5014 C C . GLU A 1 631 ? 20.312 -31.696 4.519 1.00 43.09 631 GLU A C 1
ATOM 5016 O O . GLU A 1 631 ? 20.658 -31.781 3.335 1.00 43.09 631 GLU A O 1
ATOM 5021 N N . GLN A 1 632 ? 19.881 -32.762 5.200 1.00 46.47 632 GLN A N 1
ATOM 5022 C CA . GLN A 1 632 ? 19.739 -34.087 4.592 1.00 46.47 632 GLN A CA 1
ATOM 5023 C C . GLN A 1 632 ? 18.680 -34.087 3.480 1.00 46.47 632 GLN A C 1
ATOM 5025 O O . GLN A 1 632 ? 18.882 -34.696 2.424 1.00 46.47 632 GLN A O 1
ATOM 5030 N N . GLN A 1 633 ? 17.584 -33.349 3.667 1.00 42.69 633 GLN A N 1
ATOM 5031 C CA . GLN A 1 633 ? 16.519 -33.236 2.672 1.00 42.69 633 GLN A CA 1
ATOM 5032 C C . GLN A 1 633 ? 16.927 -32.365 1.471 1.00 42.69 633 GLN A C 1
ATOM 5034 O O . GLN A 1 633 ? 16.661 -32.738 0.324 1.00 42.69 633 GLN A O 1
ATOM 5039 N N . ALA A 1 634 ? 17.664 -31.272 1.698 1.00 42.34 634 ALA A N 1
ATOM 5040 C CA . ALA A 1 634 ? 18.244 -30.450 0.633 1.00 42.34 634 ALA A CA 1
ATOM 5041 C C . ALA A 1 634 ? 19.284 -31.227 -0.200 1.00 42.34 634 ALA A C 1
ATOM 5043 O O . ALA A 1 634 ? 19.249 -31.177 -1.434 1.00 42.34 634 ALA A O 1
ATOM 5044 N N . LYS A 1 635 ? 20.152 -32.024 0.447 1.00 47.44 635 LYS A N 1
ATOM 5045 C CA . LYS A 1 635 ? 21.112 -32.921 -0.229 1.00 47.44 635 LYS A CA 1
ATOM 5046 C C . LYS A 1 635 ? 20.400 -33.995 -1.064 1.00 47.44 635 LYS A C 1
ATOM 5048 O O . LYS A 1 635 ? 20.794 -34.234 -2.205 1.00 47.44 635 LYS A O 1
ATOM 5053 N N . SER A 1 636 ? 19.315 -34.582 -0.548 1.00 48.53 636 SER A N 1
ATOM 5054 C CA . SER A 1 636 ? 18.496 -35.561 -1.283 1.00 48.53 636 SER A CA 1
ATOM 5055 C C . SER A 1 636 ? 17.845 -34.959 -2.537 1.00 48.53 636 SER A C 1
ATOM 5057 O O . SER A 1 636 ? 17.886 -35.558 -3.616 1.00 48.53 636 SER A O 1
ATOM 5059 N N . ASN A 1 637 ? 17.300 -33.744 -2.435 1.00 45.59 637 ASN A N 1
ATOM 5060 C CA . ASN A 1 637 ? 16.699 -33.044 -3.573 1.00 45.59 637 ASN A CA 1
ATOM 5061 C C . ASN A 1 637 ? 17.749 -32.607 -4.611 1.00 45.59 637 ASN A C 1
ATOM 5063 O O . ASN A 1 637 ? 17.509 -32.729 -5.815 1.00 45.59 637 ASN A O 1
ATOM 5067 N N . GLY A 1 638 ? 18.938 -32.182 -4.168 1.00 45.59 638 GLY A N 1
ATOM 5068 C CA . GLY A 1 638 ? 20.076 -31.880 -5.041 1.00 45.59 638 GLY A CA 1
ATOM 5069 C C . GLY A 1 638 ? 20.558 -33.096 -5.841 1.00 45.59 638 GLY A C 1
ATOM 5070 O O . GLY A 1 638 ? 20.736 -33.002 -7.057 1.00 45.59 638 GLY A O 1
ATOM 5071 N N . GLN A 1 639 ? 20.673 -34.262 -5.197 1.00 47.75 639 GLN A N 1
ATOM 5072 C CA . GLN A 1 639 ? 21.043 -35.518 -5.864 1.00 47.75 639 GLN A CA 1
ATOM 5073 C C . GLN A 1 639 ? 19.994 -35.960 -6.893 1.00 47.75 639 GLN A C 1
ATOM 5075 O O . GLN A 1 639 ? 20.353 -36.313 -8.016 1.00 47.75 639 GLN A O 1
ATOM 5080 N N . LYS A 1 640 ? 18.695 -35.846 -6.578 1.00 49.00 640 LYS A N 1
ATOM 5081 C CA . LYS A 1 640 ? 17.610 -36.123 -7.540 1.00 49.00 640 LYS A CA 1
ATOM 5082 C C . LYS A 1 640 ? 17.639 -35.176 -8.747 1.00 49.00 640 LYS A C 1
ATOM 5084 O O . LYS A 1 640 ? 17.313 -35.587 -9.862 1.00 49.00 640 LYS A O 1
ATOM 5089 N N . LYS A 1 641 ? 18.050 -33.916 -8.554 1.00 46.12 641 LYS A N 1
ATOM 5090 C CA . LYS A 1 641 ? 18.212 -32.921 -9.631 1.00 46.12 641 LYS A CA 1
ATOM 5091 C C . LYS A 1 641 ? 19.403 -33.252 -10.538 1.00 46.12 641 LYS A C 1
ATOM 5093 O O . LYS A 1 641 ? 19.275 -33.156 -11.760 1.00 46.12 641 LYS A O 1
ATOM 5098 N N . GLU A 1 642 ? 20.530 -33.695 -9.976 1.00 47.38 642 GLU A N 1
ATOM 5099 C CA . GLU A 1 642 ? 21.674 -34.188 -10.760 1.00 47.38 642 GLU A CA 1
ATOM 5100 C C . GLU A 1 642 ? 21.358 -35.479 -11.519 1.00 47.38 642 GLU A C 1
ATOM 5102 O O . GLU A 1 642 ? 21.741 -35.618 -12.681 1.00 47.38 642 GLU A O 1
ATOM 5107 N N . GLU A 1 643 ? 20.627 -36.407 -10.903 1.00 48.78 643 GLU A N 1
ATOM 5108 C CA . GLU A 1 643 ? 20.233 -37.668 -11.530 1.00 48.78 643 GLU A CA 1
ATOM 5109 C C . GLU A 1 643 ? 19.256 -37.438 -12.694 1.00 48.78 643 GLU A C 1
ATOM 5111 O O . GLU A 1 643 ? 19.433 -38.007 -13.774 1.00 48.78 643 GLU A O 1
ATOM 5116 N N . ARG A 1 644 ? 18.300 -36.505 -12.545 1.00 53.06 644 ARG A N 1
ATOM 5117 C CA . ARG A 1 644 ? 17.441 -36.042 -13.650 1.00 53.06 644 ARG A CA 1
ATOM 5118 C C . ARG A 1 644 ? 18.248 -35.381 -14.771 1.00 53.06 644 ARG A C 1
ATOM 5120 O O . ARG A 1 644 ? 18.012 -35.697 -15.934 1.00 53.06 644 ARG A O 1
ATOM 5127 N N . LYS A 1 645 ? 19.240 -34.535 -14.452 1.00 50.62 645 LYS A N 1
ATOM 5128 C CA . LYS A 1 645 ? 20.157 -33.943 -15.450 1.00 50.62 645 LYS A CA 1
ATOM 5129 C C . LYS A 1 645 ? 20.976 -35.006 -16.189 1.00 50.62 645 LYS A C 1
ATOM 5131 O O . LYS A 1 645 ? 21.107 -34.927 -17.408 1.00 50.62 645 LYS A O 1
ATOM 5136 N N . ARG A 1 646 ? 21.502 -36.013 -15.481 1.00 54.00 646 ARG A N 1
ATOM 5137 C CA . ARG A 1 646 ? 22.266 -37.119 -16.085 1.00 54.00 646 ARG A CA 1
ATOM 5138 C C . ARG A 1 646 ? 21.390 -38.006 -16.960 1.00 54.00 646 ARG A C 1
ATOM 5140 O O . ARG A 1 646 ? 21.825 -38.355 -18.052 1.00 54.00 646 ARG A O 1
ATOM 5147 N N . ASN A 1 647 ? 20.168 -38.321 -16.532 1.00 47.69 647 ASN A N 1
ATOM 5148 C CA . ASN A 1 647 ? 19.218 -39.084 -17.342 1.00 47.69 647 ASN A CA 1
ATOM 5149 C C . ASN A 1 647 ? 18.774 -38.305 -18.584 1.00 47.69 647 ASN A C 1
ATOM 5151 O O . ASN A 1 647 ? 18.692 -38.888 -19.658 1.00 47.69 647 ASN A O 1
ATOM 5155 N N . HIS A 1 648 ? 18.595 -36.986 -18.483 1.00 37.50 648 HIS A N 1
ATOM 5156 C CA . HIS A 1 648 ? 18.299 -36.146 -19.642 1.00 37.50 648 HIS A CA 1
ATOM 5157 C C . HIS A 1 648 ? 19.477 -36.096 -20.636 1.00 37.50 648 HIS A C 1
ATOM 5159 O O . HIS A 1 648 ? 19.275 -36.287 -21.831 1.00 37.50 648 HIS A O 1
ATOM 5165 N N . LEU A 1 649 ? 20.725 -35.974 -20.157 1.00 39.81 649 LEU A N 1
ATOM 5166 C CA . LEU A 1 649 ? 21.921 -36.073 -21.014 1.00 39.81 649 LEU A CA 1
ATOM 5167 C C . LEU A 1 649 ? 22.120 -37.464 -21.641 1.00 39.81 649 LEU A C 1
ATOM 5169 O O . LEU A 1 649 ? 22.756 -37.570 -22.686 1.00 39.81 649 LEU A O 1
ATOM 5173 N N . ARG A 1 650 ? 21.609 -38.527 -21.007 1.00 45.66 650 ARG A N 1
ATOM 5174 C CA . ARG A 1 650 ? 21.662 -39.906 -21.521 1.00 45.66 650 ARG A CA 1
ATOM 5175 C C . ARG A 1 650 ? 20.598 -40.207 -22.572 1.00 45.66 650 ARG A C 1
ATOM 5177 O O . ARG A 1 650 ? 20.765 -41.172 -23.295 1.00 45.66 650 ARG A O 1
ATOM 5184 N N . ILE A 1 651 ? 19.524 -39.421 -22.615 1.00 46.75 651 ILE A N 1
ATOM 5185 C CA . ILE A 1 651 ? 18.469 -39.496 -23.638 1.00 46.75 651 ILE A CA 1
ATOM 5186 C C . ILE A 1 651 ? 18.844 -38.642 -24.867 1.00 46.75 651 ILE A C 1
ATOM 5188 O O . ILE A 1 651 ? 18.348 -38.886 -25.961 1.00 46.75 651 ILE A O 1
ATOM 5192 N N . ILE A 1 652 ? 19.735 -37.656 -24.694 1.00 44.31 652 ILE A N 1
ATOM 5193 C CA . ILE A 1 652 ? 20.251 -36.776 -25.762 1.00 44.31 652 ILE A CA 1
ATOM 5194 C C . ILE A 1 652 ? 21.487 -37.370 -26.482 1.00 44.31 652 ILE A C 1
ATOM 5196 O O . ILE A 1 652 ? 21.821 -36.929 -27.581 1.00 44.31 652 ILE A O 1
ATOM 5200 N N . LYS A 1 653 ? 22.163 -38.364 -25.892 1.00 39.81 653 LYS A N 1
ATOM 5201 C CA . LYS A 1 653 ? 23.194 -39.186 -26.553 1.00 39.81 653 LYS A CA 1
ATOM 5202 C C . LYS A 1 653 ? 22.583 -40.473 -27.074 1.00 39.81 653 LYS A C 1
ATOM 5204 O O . LYS A 1 653 ? 23.049 -40.922 -28.143 1.00 39.81 653 LYS A O 1
#

Secondary structure (DSSP, 8-state):
------TT--EEE-TTSEEEEETTSTTHHHHHHHHTTTSEEEE--SSEEEEE--HHHHHHHHHTT--HHHHHHHHHHHBSSPPPHHHHHHHHHHHHHTTSEEEEEETTEEEEE-S-HHHHHHHHH-TTTGGGEEEEEETTEEEE-GGGHHHHHHHHHHHT-PEEE-S-----SB----B-SB-TTS-B----HHHHHHHHHHHGGG-TT-SEEEEE--TTS-HHHHHHHHHHHH-B-EEEEESSHHHHHHHHHHHHHHBS--TTTEEEESSS-B---SEEEEEHHHHH---S-B-TTT-PBPP-HHHHHHHHS--SEEEEESGGG--HHHHHHHTTS-S-EEEEEES----TTS-HHHHHHHT-SEEEE--HHHHHHTTSS--EEEEEEEEPPPHHHHHHHHH---HHHHHHHHHT-THHHHHHHHHHHHTTTS-EEEE-S-HHHHHHHHHHHT--EE-TTS-HHHHHHHHHHHHTTS-SEEEE-GGGGT-S----BSEEEESSPPSS-HHHHHHHHHHHB---TT-PPEEEEEEEETTSHHHHHHHHHHHHHHHTT-EEEEEEHHHHHHHHHHHH-SS--HHHHHTT-PPPP---GGGGGGG--PPPP--------THHHHHHHHHHHHHHHHHHHHHHHHHHHHHHHHHH-

Radius of gyration: 28.23 Å; Cα contacts (8 Å, |Δi|>4): 1126; chains: 1; bounding box: 72×67×78 Å

pLDDT: mean 77.62, std 18.01, range [26.47, 97.44]